Protein AF-A0A931JXS5-F1 (afdb_monomer_lite)

Structure (mmCIF, N/CA/C/O backbone):
data_AF-A0A931JXS5-F1
#
_entry.id   AF-A0A931JXS5-F1
#
loop_
_atom_site.group_PDB
_atom_site.id
_atom_site.type_symbol
_atom_site.label_atom_id
_atom_site.label_alt_id
_atom_site.label_comp_id
_atom_site.label_asym_id
_atom_site.label_entity_id
_atom_site.label_seq_id
_atom_site.pdbx_PDB_ins_code
_atom_site.Cartn_x
_atom_site.Cartn_y
_atom_site.Cartn_z
_atom_site.occupancy
_atom_site.B_iso_or_equiv
_atom_site.auth_seq_id
_atom_site.auth_comp_id
_atom_site.auth_asym_id
_atom_site.auth_atom_id
_atom_site.pdbx_PDB_model_num
ATOM 1 N N . MET A 1 1 ? -17.855 -4.249 19.424 1.00 69.75 1 MET A N 1
ATOM 2 C CA . MET A 1 1 ? -17.567 -4.936 20.706 1.00 69.75 1 MET A CA 1
ATOM 3 C C . MET A 1 1 ? -17.124 -6.374 20.426 1.00 69.75 1 MET A C 1
ATOM 5 O O . MET A 1 1 ? -17.873 -7.085 19.762 1.00 69.75 1 MET A O 1
ATOM 9 N N . PRO A 1 2 ? -15.922 -6.798 20.857 1.00 76.44 2 PRO A N 1
ATOM 10 C CA . PRO A 1 2 ? -15.420 -8.149 20.599 1.00 76.44 2 PRO A CA 1
ATOM 11 C C . PRO A 1 2 ? -16.338 -9.217 21.217 1.00 76.44 2 PRO A C 1
ATOM 13 O O . PRO A 1 2 ? -16.846 -8.995 22.320 1.00 76.44 2 PRO A O 1
ATOM 16 N N . PRO A 1 3 ? -16.513 -10.391 20.584 1.00 81.88 3 PRO A N 1
ATOM 17 C CA . PRO A 1 3 ? -17.368 -11.462 21.113 1.00 81.88 3 PRO A CA 1
ATOM 18 C C . PRO A 1 3 ? -16.945 -11.914 22.522 1.00 81.88 3 PRO A C 1
ATOM 20 O O . PRO A 1 3 ? -17.787 -12.267 23.344 1.00 81.88 3 PRO A O 1
ATOM 23 N N . ILE A 1 4 ? -15.651 -11.809 22.839 1.00 86.94 4 ILE A N 1
ATOM 24 C CA . ILE A 1 4 ? -15.093 -12.118 24.163 1.00 86.94 4 ILE A CA 1
ATOM 25 C C . ILE A 1 4 ? -15.662 -11.193 25.249 1.00 86.94 4 ILE A C 1
ATOM 27 O O . ILE A 1 4 ? -15.995 -11.660 26.334 1.00 86.94 4 ILE A O 1
ATOM 31 N N . PHE A 1 5 ? -15.829 -9.896 24.972 1.00 85.75 5 PHE A N 1
ATOM 32 C CA . PHE A 1 5 ? -16.398 -8.963 25.951 1.00 85.75 5 PHE A CA 1
ATOM 33 C C . PHE A 1 5 ? -17.853 -9.305 26.270 1.00 85.75 5 PHE A C 1
ATOM 35 O O . PHE A 1 5 ? -18.232 -9.329 27.438 1.00 85.75 5 PHE A O 1
ATOM 42 N N . LEU A 1 6 ? -18.653 -9.636 25.253 1.00 88.19 6 LEU A N 1
ATOM 43 C CA . LEU A 1 6 ? -20.034 -10.078 25.458 1.00 88.19 6 LEU A CA 1
ATOM 44 C C . LEU A 1 6 ? -20.095 -11.377 26.272 1.00 88.19 6 LEU A C 1
ATOM 46 O O . LEU A 1 6 ? -20.942 -11.497 27.155 1.00 88.19 6 LEU A O 1
ATOM 50 N N . ALA A 1 7 ? -19.164 -12.308 26.042 1.00 92.31 7 ALA A N 1
ATOM 51 C CA . ALA A 1 7 ? -19.058 -13.527 26.837 1.00 92.31 7 ALA A CA 1
ATOM 52 C C . ALA A 1 7 ? -18.715 -13.232 28.308 1.00 92.31 7 ALA A C 1
ATOM 54 O O . ALA A 1 7 ? -19.373 -13.764 29.198 1.00 92.31 7 ALA A O 1
ATOM 55 N N . ILE A 1 8 ? -17.753 -12.341 28.581 1.00 94.25 8 ILE A N 1
ATOM 56 C CA . ILE A 1 8 ? -17.391 -11.935 29.952 1.00 94.25 8 ILE A CA 1
ATOM 57 C C . ILE A 1 8 ? -18.585 -11.283 30.661 1.00 94.25 8 ILE A C 1
ATOM 59 O O . ILE A 1 8 ? -18.893 -11.642 31.797 1.00 94.25 8 ILE A O 1
ATOM 63 N N . LEU A 1 9 ? -19.292 -10.365 29.991 1.00 94.19 9 LEU A N 1
ATOM 64 C CA . LEU A 1 9 ? -20.486 -9.718 30.545 1.00 94.19 9 LEU A CA 1
ATOM 65 C C . LEU A 1 9 ? -21.608 -10.733 30.807 1.00 94.19 9 LEU A C 1
ATOM 67 O O . LEU A 1 9 ? -22.260 -10.668 31.848 1.00 94.19 9 LEU A O 1
ATOM 71 N N . GLY A 1 10 ? -21.799 -11.696 29.900 1.00 93.94 10 GLY A N 1
ATOM 72 C CA . GLY A 1 10 ? -22.762 -12.785 30.060 1.00 93.94 10 GLY A CA 1
ATOM 73 C C . GLY A 1 10 ? -22.431 -13.698 31.242 1.00 93.94 10 GLY A C 1
ATOM 74 O O . GLY A 1 10 ? -23.302 -13.981 32.062 1.00 93.94 10 GLY A O 1
ATOM 75 N N . VAL A 1 11 ? -21.166 -14.104 31.386 1.00 96.19 11 VAL A N 1
ATOM 76 C CA . VAL A 1 11 ? -20.695 -14.918 32.519 1.00 96.19 11 VAL A CA 1
ATOM 77 C C . VAL A 1 11 ? -20.839 -14.160 33.836 1.00 96.19 11 VAL A C 1
ATOM 79 O O . VAL A 1 11 ? -21.322 -14.737 34.809 1.00 96.19 11 VAL A O 1
ATOM 82 N N . ALA A 1 12 ? -20.483 -12.873 33.878 1.00 96.56 12 ALA A N 1
ATOM 83 C CA . ALA A 1 12 ? -20.670 -12.037 35.062 1.00 96.56 12 ALA A CA 1
ATOM 84 C C . ALA A 1 12 ? -22.154 -11.938 35.449 1.00 96.56 12 ALA A C 1
ATOM 86 O O . ALA A 1 12 ? -22.500 -12.148 36.611 1.00 96.56 12 ALA A O 1
ATOM 87 N N . LEU A 1 13 ? -23.045 -11.710 34.478 1.00 97.06 13 LEU A N 1
ATOM 88 C CA . LEU A 1 13 ? -24.486 -11.639 34.718 1.00 97.06 13 LEU A CA 1
ATOM 89 C C . LEU A 1 13 ? -25.033 -12.962 35.275 1.00 97.06 13 LEU A C 1
ATOM 91 O O . LEU A 1 13 ? -25.686 -12.969 36.319 1.00 97.06 13 LEU A O 1
ATOM 95 N N . VAL A 1 14 ? -24.735 -14.088 34.619 1.00 97.06 14 VAL A N 1
ATOM 96 C CA . VAL A 1 14 ? -25.194 -15.420 35.049 1.00 97.06 14 VAL A CA 1
ATOM 97 C C . VAL A 1 14 ? -24.605 -15.788 36.411 1.00 97.06 14 VAL A C 1
ATOM 99 O O . VAL A 1 14 ? -25.337 -16.225 37.298 1.00 97.06 14 VAL A O 1
ATOM 102 N N . GLY A 1 15 ? -23.307 -15.562 36.619 1.00 97.25 15 GLY A N 1
ATOM 103 C CA . GLY A 1 15 ? -22.639 -15.788 37.899 1.00 97.25 15 GLY A CA 1
ATOM 104 C C . GLY A 1 15 ? -23.239 -14.945 39.025 1.00 97.25 15 GLY A C 1
ATOM 105 O O . GLY A 1 15 ? -23.502 -15.463 40.111 1.00 97.25 15 GLY A O 1
ATOM 106 N N . GLY A 1 16 ? -23.541 -13.673 38.756 1.00 97.44 16 GLY A N 1
ATOM 107 C CA . GLY A 1 16 ? -24.222 -12.783 39.694 1.00 97.44 16 GLY A CA 1
ATOM 108 C C . GLY A 1 16 ? -25.606 -13.304 40.083 1.00 97.44 16 GLY A C 1
ATOM 109 O O . GLY A 1 16 ? -25.916 -13.415 41.271 1.00 97.44 16 GLY A O 1
ATOM 110 N N . LEU A 1 17 ? -26.409 -13.727 39.103 1.00 97.56 17 LEU A N 1
ATOM 111 C CA . LEU A 1 17 ? -27.729 -14.324 39.337 1.00 97.56 17 LEU A CA 1
ATOM 112 C C . LEU A 1 17 ? -27.648 -15.632 40.143 1.00 97.56 17 LEU A C 1
ATOM 114 O O . LEU A 1 17 ? -28.443 -15.836 41.065 1.00 97.56 17 LEU A O 1
ATOM 118 N N . LEU A 1 18 ? -26.664 -16.490 39.857 1.00 97.62 18 LEU A N 1
ATOM 119 C CA . LEU A 1 18 ? -26.418 -17.721 40.613 1.00 97.62 18 LEU A CA 1
ATOM 120 C C . LEU A 1 18 ? -26.007 -17.431 42.063 1.00 97.62 18 LEU A C 1
ATOM 122 O O . LEU A 1 18 ? -26.499 -18.100 42.973 1.00 97.62 18 LEU A O 1
ATOM 126 N N . LEU A 1 19 ? -25.172 -16.415 42.308 1.00 97.38 19 LEU A N 1
ATOM 127 C CA . LEU A 1 19 ? -24.793 -15.982 43.659 1.00 97.38 19 LEU A CA 1
ATOM 128 C C . LEU A 1 19 ? -25.983 -15.417 44.442 1.00 97.38 19 LEU A C 1
ATOM 130 O O . LEU A 1 19 ? -26.154 -15.756 45.615 1.00 97.38 19 LEU A O 1
ATOM 134 N N . ILE A 1 20 ? -26.843 -14.618 43.800 1.00 97.69 20 ILE A N 1
ATOM 135 C CA . ILE A 1 20 ? -28.094 -14.134 44.406 1.00 97.69 20 ILE A CA 1
ATOM 136 C C . ILE A 1 20 ? -28.978 -15.323 44.789 1.00 97.69 20 ILE A C 1
ATOM 138 O O . ILE A 1 20 ? -29.478 -15.392 45.915 1.00 97.69 20 ILE A O 1
ATOM 142 N N . TRP A 1 21 ? -29.157 -16.277 43.873 1.00 97.38 21 TRP A N 1
ATOM 143 C CA . TRP A 1 21 ? -29.975 -17.463 44.103 1.00 97.38 21 TRP A CA 1
ATOM 144 C C . TRP A 1 21 ? -29.418 -18.336 45.236 1.00 97.38 21 TRP A C 1
ATOM 146 O O . TRP A 1 21 ? -30.151 -18.671 46.171 1.00 97.38 21 TRP A O 1
ATOM 156 N N . ALA A 1 22 ? -28.118 -18.639 45.217 1.00 96.19 22 ALA A N 1
ATOM 157 C CA . ALA A 1 22 ? -27.443 -19.431 46.243 1.00 96.19 22 ALA A CA 1
ATOM 158 C C . ALA A 1 22 ? -27.454 -18.728 47.612 1.00 96.19 22 ALA A C 1
ATOM 160 O O . ALA A 1 22 ? -27.813 -19.337 48.623 1.00 96.19 22 ALA A O 1
ATOM 161 N N . GLY A 1 23 ? -27.155 -17.426 47.648 1.00 96.50 23 GLY A N 1
ATOM 162 C CA . GLY A 1 23 ? -27.167 -16.614 48.865 1.00 96.50 23 GLY A CA 1
ATOM 163 C C . GLY A 1 23 ? -28.555 -16.518 49.506 1.00 96.50 23 GLY A C 1
ATOM 164 O O . GLY A 1 23 ? -28.677 -16.615 50.733 1.00 96.50 23 GLY A O 1
ATOM 165 N N . ARG A 1 24 ? -29.616 -16.413 48.687 1.00 96.62 24 ARG A N 1
ATOM 166 C CA . ARG A 1 24 ? -31.018 -16.454 49.147 1.00 96.62 24 ARG A CA 1
ATOM 167 C C . ARG A 1 24 ? -31.441 -17.844 49.616 1.00 96.62 24 ARG A C 1
ATOM 169 O O . ARG A 1 24 ? -32.174 -17.940 50.603 1.00 96.62 24 ARG A O 1
ATOM 176 N N . ARG A 1 25 ? -30.993 -18.906 48.934 1.00 95.44 25 ARG A N 1
ATOM 177 C CA . ARG A 1 25 ? -31.265 -20.306 49.308 1.00 95.44 25 ARG A CA 1
ATOM 178 C C . ARG A 1 25 ? -30.608 -20.672 50.644 1.00 95.44 25 ARG A C 1
ATOM 180 O O . ARG A 1 25 ? -31.191 -21.465 51.393 1.00 95.44 25 ARG A O 1
ATOM 187 N N . GLY A 1 26 ? -29.457 -20.063 50.943 1.00 93.31 26 GLY A N 1
ATOM 188 C CA . GLY A 1 26 ? -28.677 -20.262 52.165 1.00 93.31 26 GLY A CA 1
ATOM 189 C C . GLY A 1 26 ? -28.044 -21.654 52.257 1.00 93.31 26 GLY A C 1
ATOM 190 O O . GLY A 1 26 ? -28.401 -22.567 51.509 1.00 93.31 26 GLY A O 1
ATOM 191 N N . ARG A 1 27 ? -27.121 -21.835 53.208 1.00 93.81 27 ARG A N 1
ATOM 192 C CA . ARG A 1 27 ? -26.557 -23.154 53.556 1.00 93.81 27 ARG A CA 1
ATOM 193 C C . ARG A 1 27 ? -27.325 -23.719 54.748 1.00 93.81 27 ARG A C 1
ATOM 195 O O . ARG A 1 27 ? -27.698 -22.968 55.653 1.00 93.81 27 ARG A O 1
ATOM 202 N N . ARG A 1 28 ? -27.575 -25.030 54.740 1.00 93.25 28 ARG A N 1
ATOM 203 C CA . ARG A 1 28 ? -28.027 -25.751 55.937 1.00 93.25 28 ARG A CA 1
ATOM 204 C C . ARG A 1 28 ? -26.862 -25.792 56.924 1.00 93.25 28 ARG A C 1
ATOM 206 O O . ARG A 1 28 ? -25.774 -26.207 56.537 1.00 93.25 28 ARG A O 1
ATOM 213 N N . LEU A 1 29 ? -27.072 -25.278 58.132 1.00 93.06 29 LEU A N 1
ATOM 214 C CA . LEU A 1 29 ? -26.059 -25.324 59.190 1.00 93.06 29 LEU A CA 1
ATOM 215 C C . LEU A 1 29 ? -26.106 -26.654 59.939 1.00 93.06 29 LEU A C 1
ATOM 217 O O . LEU A 1 29 ? -25.055 -27.222 60.196 1.00 93.06 29 LEU A O 1
ATOM 221 N N . ASN A 1 30 ? -27.315 -27.148 60.210 1.00 91.75 30 ASN A N 1
ATOM 222 C CA . ASN A 1 30 ? -27.577 -28.354 60.991 1.00 91.75 30 ASN A CA 1
ATOM 223 C C . ASN A 1 30 ? -28.686 -29.175 60.315 1.00 91.75 30 ASN A C 1
ATOM 225 O O . ASN A 1 30 ? -29.441 -28.614 59.514 1.00 91.75 30 ASN A O 1
ATOM 229 N N . ASP A 1 31 ? -28.821 -30.450 60.689 1.00 94.69 31 ASP A N 1
ATOM 230 C CA . ASP A 1 31 ? -29.844 -31.377 60.176 1.00 94.69 31 ASP A CA 1
ATOM 231 C C . ASP A 1 31 ? -30.843 -31.848 61.254 1.00 94.69 31 ASP A C 1
ATOM 233 O O . ASP A 1 31 ? -31.633 -32.759 61.012 1.00 94.69 31 ASP A O 1
ATOM 237 N N . HIS A 1 32 ? -30.877 -31.196 62.421 1.00 94.75 32 HIS A N 1
ATOM 238 C CA . HIS A 1 32 ? -31.877 -31.492 63.448 1.00 94.75 32 HIS A CA 1
ATOM 239 C C . HIS A 1 32 ? -33.299 -31.059 63.042 1.00 94.75 32 HIS A C 1
ATOM 241 O O . HIS A 1 32 ? -33.480 -30.082 62.292 1.00 94.75 32 HIS A O 1
ATOM 247 N N . PRO A 1 33 ? -34.331 -31.786 63.510 1.00 96.44 33 PRO A N 1
ATOM 248 C CA . PRO A 1 33 ? -35.721 -31.411 63.303 1.00 96.44 33 PRO A CA 1
ATOM 249 C C . PRO A 1 33 ? -36.060 -30.179 64.146 1.00 96.44 33 PRO A C 1
ATOM 251 O O . PRO A 1 33 ? -35.990 -30.223 65.362 1.00 96.44 33 PRO A O 1
ATOM 254 N N . VAL A 1 34 ? -36.490 -29.085 63.519 1.00 96.69 34 VAL A N 1
ATOM 255 C CA . VAL A 1 34 ? -36.991 -27.893 64.225 1.00 96.69 34 VAL A CA 1
ATOM 256 C C . VAL A 1 34 ? -38.483 -27.704 63.978 1.00 96.69 34 VAL A C 1
ATOM 258 O O . VAL A 1 34 ? -38.983 -27.929 62.868 1.00 96.69 34 VAL A O 1
ATOM 261 N N . CYS A 1 35 ? -39.214 -27.255 65.000 1.00 96.06 35 CYS A N 1
ATOM 262 C CA . CYS A 1 35 ? -40.620 -26.888 64.865 1.00 96.06 35 CYS A CA 1
ATOM 263 C C . CYS A 1 35 ? -40.759 -25.763 63.830 1.00 96.06 35 CYS A C 1
ATOM 265 O O . CYS A 1 35 ? -40.129 -24.714 63.950 1.00 96.06 35 CYS A O 1
ATOM 267 N N . ARG A 1 36 ? -41.600 -25.939 62.804 1.00 96.19 36 ARG A N 1
ATOM 268 C CA . ARG A 1 36 ? -41.744 -24.936 61.735 1.00 96.19 36 ARG A CA 1
ATOM 269 C C . ARG A 1 36 ? -42.356 -23.619 62.216 1.00 96.19 36 ARG A C 1
ATOM 271 O O . ARG A 1 36 ? -42.123 -22.599 61.567 1.00 96.19 36 ARG A O 1
ATOM 278 N N . GLN A 1 37 ? -43.147 -23.655 63.290 1.00 96.06 37 GLN A N 1
ATOM 279 C CA . GLN A 1 37 ? -43.881 -22.497 63.793 1.00 96.06 37 GLN A CA 1
ATOM 280 C C . GLN A 1 37 ? -43.011 -21.593 64.673 1.00 96.06 37 GLN A C 1
ATOM 282 O O . GLN A 1 37 ? -42.892 -20.414 64.356 1.00 96.06 37 GLN A O 1
ATOM 287 N N . CYS A 1 38 ? -42.376 -22.129 65.722 1.00 95.19 38 CYS A N 1
ATOM 288 C CA . CYS A 1 38 ? -41.538 -21.333 66.632 1.00 95.19 38 CYS A CA 1
ATOM 289 C C . CYS A 1 38 ? -40.023 -21.515 66.446 1.00 95.19 38 CYS A C 1
ATOM 291 O O . CYS A 1 38 ? -39.252 -20.696 66.930 1.00 95.19 38 CYS A O 1
ATOM 293 N N . GLY A 1 39 ? -39.569 -22.545 65.722 1.00 94.12 39 GLY A N 1
ATOM 294 C CA . GLY A 1 39 ? -38.142 -22.814 65.508 1.00 94.12 39 GLY A CA 1
ATOM 295 C C . GLY A 1 39 ? -37.448 -23.605 66.620 1.00 94.12 39 GLY A C 1
ATOM 296 O O . GLY A 1 39 ? -36.237 -23.774 66.537 1.00 94.12 39 GLY A O 1
ATOM 297 N N . PHE A 1 40 ? -38.184 -24.097 67.625 1.00 95.38 40 PHE A N 1
ATOM 298 C CA . PHE A 1 40 ? -37.637 -24.925 68.707 1.00 95.38 40 PHE A CA 1
ATOM 299 C C . PHE A 1 40 ? -37.003 -26.219 68.174 1.00 95.38 40 PHE A C 1
ATOM 301 O O . PHE A 1 40 ? -37.586 -26.864 67.297 1.00 95.38 40 PHE A O 1
ATOM 308 N N . ASP A 1 41 ? -35.836 -26.588 68.704 1.00 96.19 41 ASP A N 1
ATOM 309 C CA . ASP A 1 41 ? -35.115 -27.815 68.351 1.00 96.19 41 ASP A CA 1
ATOM 310 C C . ASP A 1 41 ? -35.805 -29.040 68.964 1.00 96.19 41 ASP A C 1
ATOM 312 O O . ASP A 1 41 ? -36.022 -29.111 70.169 1.00 96.19 41 ASP A O 1
ATOM 316 N N . LEU A 1 42 ? -36.219 -29.980 68.118 1.00 96.31 42 LEU A N 1
ATOM 317 C CA . LEU A 1 42 ? -36.952 -31.184 68.504 1.00 96.31 42 LEU A CA 1
ATOM 318 C C . LEU A 1 42 ? -36.029 -32.398 68.644 1.00 96.31 42 LEU A C 1
ATOM 320 O O . LEU A 1 42 ? -36.523 -33.522 68.779 1.00 96.31 42 LEU A O 1
ATOM 324 N N . GLU A 1 43 ? -34.712 -32.204 68.583 1.00 95.56 43 GLU A N 1
ATOM 325 C CA . GLU A 1 43 ? -33.740 -33.246 68.887 1.00 95.56 43 GLU A CA 1
ATOM 326 C C . GLU A 1 43 ? -33.986 -33.802 70.305 1.00 95.56 43 GLU A C 1
ATOM 328 O O . GLU A 1 43 ? -34.096 -33.065 71.282 1.00 95.56 43 GLU A O 1
ATOM 333 N N . GLY A 1 44 ? -34.192 -35.120 70.401 1.00 94.44 44 GLY A N 1
ATOM 334 C CA . GLY A 1 44 ? -34.582 -35.806 71.642 1.00 94.44 44 GLY A CA 1
ATOM 335 C C . GLY A 1 44 ? -36.083 -35.795 71.980 1.00 94.44 44 GLY A C 1
ATOM 336 O O . GLY A 1 44 ? -36.486 -36.484 72.911 1.00 94.44 44 GLY A O 1
ATOM 337 N N . VAL A 1 45 ? -36.925 -35.069 71.232 1.00 93.62 45 VAL A N 1
ATOM 338 C CA . VAL A 1 45 ? -38.389 -34.987 71.453 1.00 93.62 45 VAL A CA 1
ATOM 339 C C . VAL A 1 45 ? -39.185 -35.610 70.297 1.00 93.62 45 VAL A C 1
ATOM 341 O O . VAL A 1 45 ? -40.248 -36.201 70.498 1.00 93.62 45 VAL A O 1
ATOM 344 N N . TYR A 1 46 ? -38.686 -35.478 69.068 1.00 92.88 46 TYR A N 1
ATOM 345 C CA . TYR A 1 46 ? -39.248 -36.101 67.870 1.00 92.88 46 TYR A CA 1
ATOM 346 C C . TYR A 1 46 ? -38.572 -37.463 67.620 1.00 92.88 46 TYR A C 1
ATOM 348 O O . TYR A 1 46 ? -37.347 -37.532 67.720 1.00 92.88 46 TYR A O 1
ATOM 356 N N . PRO A 1 47 ? -39.305 -38.541 67.267 1.00 93.38 47 PRO A N 1
ATOM 357 C CA . PRO A 1 47 ? -40.688 -38.580 66.771 1.00 93.38 47 PRO A CA 1
ATOM 358 C C . PRO A 1 47 ? -41.805 -38.766 67.811 1.00 93.38 47 PRO A C 1
ATOM 360 O O . PRO A 1 47 ? -42.972 -38.823 67.424 1.00 93.38 47 PRO A O 1
ATOM 363 N N . GLU A 1 48 ? -41.493 -38.867 69.103 1.00 95.50 48 GLU A N 1
ATOM 364 C CA . GLU A 1 48 ? -42.473 -39.339 70.095 1.00 95.50 48 GLU A CA 1
ATOM 365 C C . GLU A 1 48 ? -43.514 -38.288 70.519 1.00 95.50 48 GLU A C 1
ATOM 367 O O . GLU A 1 48 ? -44.662 -38.637 70.807 1.00 95.50 48 GLU A O 1
ATOM 372 N N . SER A 1 49 ? -43.177 -36.993 70.503 1.00 93.75 49 SER A N 1
ATOM 373 C CA . SER A 1 49 ? -44.126 -35.941 70.894 1.00 93.75 49 SER A CA 1
ATOM 374 C C . SER A 1 49 ? -45.153 -35.592 69.806 1.00 93.75 49 SER A C 1
ATOM 376 O O . SER A 1 49 ? -44.829 -35.399 68.633 1.00 93.75 49 SER A O 1
ATOM 378 N N . VAL A 1 50 ? -46.416 -35.412 70.214 1.00 95.69 50 VAL A N 1
ATOM 379 C CA . VAL A 1 50 ? -47.522 -34.983 69.335 1.00 95.69 50 VAL A CA 1
ATOM 380 C C . VAL A 1 50 ? -47.585 -33.456 69.188 1.00 95.69 50 VAL A C 1
ATOM 382 O O . VAL A 1 50 ? -48.089 -32.959 68.178 1.00 95.69 50 VAL A O 1
ATOM 385 N N . THR A 1 51 ? -47.050 -32.701 70.150 1.00 97.06 51 THR A N 1
ATOM 386 C CA . THR A 1 51 ? -47.099 -31.229 70.205 1.00 97.06 51 THR A CA 1
ATOM 387 C C . THR A 1 51 ? -45.726 -30.635 70.510 1.00 97.06 51 THR A C 1
ATOM 389 O O . THR A 1 51 ? -44.956 -31.185 71.294 1.00 97.06 51 THR A O 1
ATOM 392 N N . CYS A 1 52 ? -45.402 -29.492 69.904 1.00 96.88 52 CYS A N 1
ATOM 393 C CA . CYS A 1 52 ? -44.176 -28.764 70.217 1.00 96.88 52 CYS A CA 1
ATOM 394 C C . CYS A 1 52 ? -44.203 -28.310 71.689 1.00 96.88 52 CYS A C 1
ATOM 396 O O . CYS A 1 52 ? -45.188 -27.685 72.084 1.00 96.88 52 CYS A O 1
ATOM 398 N N . PRO A 1 53 ? -43.151 -28.574 72.484 1.00 96.56 53 PRO A N 1
ATOM 399 C CA . PRO A 1 53 ? -43.125 -28.201 73.900 1.00 96.56 53 PRO A CA 1
ATOM 400 C C . PRO A 1 53 ? -43.074 -26.684 74.131 1.00 96.56 53 PRO A C 1
ATOM 402 O O . PRO A 1 53 ? -43.378 -26.234 75.228 1.00 96.56 53 PRO A O 1
ATOM 405 N N . GLU A 1 54 ? -42.710 -25.899 73.114 1.00 97.12 54 GLU A N 1
ATOM 406 C CA . GLU A 1 54 ? -42.583 -24.443 73.229 1.00 97.12 54 GLU A CA 1
ATOM 407 C C . GLU A 1 54 ? -43.878 -23.726 72.804 1.00 97.12 54 GLU A C 1
ATOM 409 O O . GLU A 1 54 ? -44.487 -23.028 73.608 1.00 97.12 54 GLU A O 1
ATOM 414 N N . CYS A 1 55 ? -44.379 -23.975 71.588 1.00 96.50 55 CYS A N 1
ATOM 415 C CA . CYS A 1 55 ? -45.549 -23.258 71.057 1.00 96.50 55 CYS A CA 1
ATOM 416 C C . CYS A 1 55 ? -46.855 -24.068 71.021 1.00 96.50 55 CYS A C 1
ATOM 418 O O . CYS A 1 55 ? -47.878 -23.567 70.553 1.00 96.50 55 CYS A O 1
ATOM 420 N N . GLY A 1 56 ? -46.827 -25.344 71.416 1.00 97.00 56 GLY A N 1
ATOM 421 C CA . GLY A 1 56 ? -47.991 -26.237 71.377 1.00 97.00 56 GLY A CA 1
ATOM 422 C C . GLY A 1 56 ? -48.438 -26.683 69.976 1.00 97.00 56 GLY A C 1
ATOM 423 O O . GLY A 1 56 ? -49.410 -27.428 69.854 1.00 97.00 56 GLY A O 1
ATOM 424 N N . ALA A 1 57 ? -47.757 -26.276 68.898 1.00 96.69 57 ALA A N 1
ATOM 425 C CA . ALA A 1 57 ? -48.132 -26.661 67.536 1.00 96.69 57 ALA A CA 1
ATOM 426 C C . ALA A 1 57 ? -48.062 -28.187 67.324 1.00 96.69 57 ALA A C 1
ATOM 428 O O . ALA A 1 57 ? -47.100 -28.838 67.732 1.00 96.69 57 ALA A O 1
ATOM 429 N N . GLY A 1 58 ? -49.064 -28.763 66.652 1.00 96.62 58 GLY A N 1
ATOM 430 C CA . GLY A 1 58 ? -49.129 -30.204 66.385 1.00 96.62 58 GLY A CA 1
ATOM 431 C C . GLY A 1 58 ? -48.029 -30.683 65.429 1.00 96.62 58 GLY A C 1
ATOM 432 O O . GLY A 1 58 ? -47.989 -30.267 64.270 1.00 96.62 58 GLY A O 1
ATOM 433 N N . LEU A 1 59 ? -47.177 -31.599 65.897 1.00 96.88 59 LEU A N 1
ATOM 434 C CA . LEU A 1 59 ? -46.025 -32.136 65.163 1.00 96.88 59 LEU A CA 1
ATOM 435 C C . LEU A 1 59 ? -46.396 -33.239 64.158 1.00 96.88 59 LEU A C 1
ATOM 437 O O . LEU A 1 59 ? -45.621 -33.507 63.251 1.00 96.88 59 LEU A O 1
ATOM 441 N N . LYS A 1 60 ? -47.598 -33.824 64.230 1.00 94.75 60 LYS A N 1
ATOM 442 C CA . LYS A 1 60 ? -48.052 -34.860 63.275 1.00 94.75 60 LYS A CA 1
ATOM 443 C C . LYS A 1 60 ? -48.587 -34.334 61.934 1.00 94.75 60 LYS A C 1
ATOM 445 O O . LYS A 1 60 ? -48.915 -35.135 61.067 1.00 94.75 60 LYS A O 1
ATOM 450 N N . ARG A 1 61 ? -48.730 -33.015 61.754 1.00 94.62 61 ARG A N 1
ATOM 451 C CA . ARG A 1 61 ? -49.210 -32.437 60.483 1.00 94.62 61 ARG A CA 1
ATOM 452 C C . ARG A 1 61 ? -48.101 -32.447 59.431 1.00 94.62 61 ARG A C 1
ATOM 454 O O . ARG A 1 61 ? -46.952 -32.170 59.760 1.00 94.62 61 ARG A O 1
ATOM 461 N N . ASP A 1 62 ? -48.443 -32.661 58.165 1.00 92.81 62 ASP A N 1
ATOM 462 C CA . ASP A 1 62 ? -47.472 -32.541 57.075 1.00 92.81 62 ASP A CA 1
ATOM 463 C C . ASP A 1 62 ? -46.808 -31.160 57.088 1.00 92.81 62 ASP A C 1
ATOM 465 O O . ASP A 1 62 ? -47.467 -30.129 57.239 1.00 92.81 62 ASP A O 1
ATOM 469 N N . ASN A 1 63 ? -45.483 -31.136 56.931 1.00 93.62 63 ASN A N 1
ATOM 470 C CA . ASN A 1 63 ? -44.652 -29.933 57.021 1.00 93.62 63 ASN A CA 1
ATOM 471 C C . ASN A 1 63 ? -44.630 -29.226 58.394 1.00 93.62 63 ASN A C 1
ATOM 473 O O . ASN A 1 63 ? -44.106 -28.114 58.458 1.00 93.62 63 ASN A O 1
ATOM 477 N N . SER A 1 64 ? -45.134 -29.817 59.483 1.00 94.94 64 SER A N 1
ATOM 478 C CA . SER A 1 64 ? -45.018 -29.267 60.854 1.00 94.94 64 SER A CA 1
ATOM 479 C C . SER A 1 64 ? -43.561 -29.131 61.326 1.00 94.94 64 SER A C 1
ATOM 481 O O . SER A 1 64 ? -43.236 -28.263 62.141 1.00 94.94 64 SER A O 1
ATOM 483 N N . ILE A 1 65 ? -42.680 -29.969 60.778 1.00 95.25 65 ILE A N 1
ATOM 484 C CA . ILE A 1 65 ? -41.262 -30.069 61.111 1.00 95.25 65 ILE A CA 1
ATOM 485 C C . ILE A 1 65 ? -40.444 -29.642 59.901 1.00 95.25 65 ILE A C 1
ATOM 487 O O . ILE A 1 65 ? -40.693 -30.049 58.764 1.00 95.25 65 ILE A O 1
ATOM 491 N N . ARG A 1 66 ? -39.447 -28.796 60.144 1.00 94.94 66 ARG A N 1
ATOM 492 C CA . ARG A 1 66 ? -38.453 -28.407 59.149 1.00 94.94 66 ARG A CA 1
ATOM 493 C C . ARG A 1 66 ? -37.134 -29.071 59.526 1.00 94.94 66 ARG A C 1
ATOM 495 O O . ARG A 1 66 ? -36.638 -28.860 60.622 1.00 94.94 66 ARG A O 1
ATOM 502 N N . ILE A 1 67 ? -36.556 -29.842 58.609 1.00 94.44 67 ILE A N 1
ATOM 503 C CA . ILE A 1 67 ? -35.221 -30.415 58.811 1.00 94.44 67 ILE A CA 1
ATOM 504 C C . ILE A 1 67 ? -34.173 -29.345 58.495 1.00 94.44 67 ILE A C 1
ATOM 506 O O . ILE A 1 67 ? -34.059 -28.888 57.344 1.00 94.44 67 ILE A O 1
ATOM 510 N N . GLY A 1 68 ? -33.442 -28.956 59.537 1.00 91.50 68 GLY A N 1
ATOM 511 C CA . GLY A 1 68 ? -32.314 -28.042 59.488 1.00 91.50 68 GLY A CA 1
ATOM 512 C C . GLY A 1 68 ? -32.654 -26.552 59.429 1.00 91.50 68 GLY A C 1
ATOM 513 O O . GLY A 1 68 ? -33.626 -26.106 58.805 1.00 91.50 68 GLY A O 1
ATOM 514 N N . VAL A 1 69 ? -31.775 -25.745 60.029 1.00 90.81 69 VAL A N 1
ATOM 515 C CA . VAL A 1 69 ? -31.817 -24.278 59.956 1.00 90.81 69 VAL A CA 1
ATOM 516 C C . VAL A 1 69 ? -30.983 -23.797 58.767 1.00 90.81 69 VAL A C 1
ATOM 518 O O . VAL A 1 69 ? -29.826 -24.186 58.583 1.00 90.81 69 VAL A O 1
ATOM 521 N N . ARG A 1 70 ? -31.569 -22.930 57.933 1.00 92.88 70 ARG A N 1
ATOM 522 C CA . ARG A 1 70 ? -30.872 -22.281 56.812 1.00 92.88 70 ARG A CA 1
ATOM 523 C C . ARG A 1 70 ? -30.416 -20.891 57.226 1.00 92.88 70 ARG A C 1
ATOM 525 O O . ARG A 1 70 ? -31.255 -20.033 57.493 1.00 92.88 70 ARG A O 1
ATOM 532 N N . ARG A 1 71 ? -29.108 -20.635 57.187 1.00 94.19 71 ARG A N 1
ATOM 533 C CA . ARG A 1 71 ? -28.569 -19.276 57.314 1.00 94.19 71 ARG A CA 1
ATOM 534 C C . ARG A 1 71 ? -28.372 -18.696 55.922 1.00 94.19 71 ARG A C 1
ATOM 536 O O . ARG A 1 71 ? -27.674 -19.269 55.083 1.00 94.19 71 ARG A O 1
ATOM 543 N N . ARG A 1 72 ? -29.041 -17.573 55.658 1.00 95.06 72 ARG A N 1
ATOM 544 C CA . ARG A 1 72 ? -28.803 -16.784 54.446 1.00 95.06 72 ARG A CA 1
ATOM 545 C C . ARG A 1 72 ? -27.413 -16.163 54.540 1.00 95.06 72 ARG A C 1
ATOM 547 O O . ARG A 1 72 ? -27.003 -15.748 55.622 1.00 95.06 72 ARG A O 1
ATOM 554 N N . TYR A 1 73 ? -26.721 -16.080 53.410 1.00 96.62 73 TYR A N 1
ATOM 555 C CA . TYR A 1 73 ? -25.433 -15.394 53.310 1.00 96.62 73 TYR A CA 1
ATOM 556 C C . TYR A 1 73 ? -25.668 -14.046 52.630 1.00 96.62 73 TYR A C 1
ATOM 558 O O . TYR A 1 73 ? -25.590 -13.975 51.403 1.00 96.62 73 TYR A O 1
ATOM 566 N N . PRO A 1 74 ? -25.995 -12.977 53.386 1.00 95.06 74 PRO A N 1
ATOM 567 C CA . PRO A 1 74 ? -26.287 -11.672 52.796 1.00 95.06 74 PRO A CA 1
ATOM 568 C C . PRO A 1 74 ? -25.109 -11.155 51.964 1.00 95.06 74 PRO A C 1
ATOM 570 O O . PRO A 1 74 ? -25.334 -10.572 50.912 1.00 95.06 74 PRO A O 1
ATOM 573 N N . ALA A 1 75 ? -23.871 -11.472 52.361 1.00 96.56 75 ALA A N 1
ATOM 574 C CA . ALA A 1 75 ? -22.675 -11.160 51.584 1.00 96.56 75 ALA A CA 1
ATOM 575 C C . ALA A 1 75 ? -22.729 -11.736 50.156 1.00 96.56 75 ALA A C 1
ATOM 577 O O . ALA A 1 75 ? -22.520 -10.993 49.206 1.00 96.56 75 ALA A O 1
ATOM 578 N N . MET A 1 76 ? -23.103 -13.012 49.977 1.00 96.69 76 MET A N 1
ATOM 579 C CA . MET A 1 76 ? -23.227 -13.613 48.636 1.00 96.69 76 MET A CA 1
ATOM 580 C C . MET A 1 76 ? -24.319 -12.942 47.801 1.00 96.69 76 MET A C 1
ATOM 582 O O . MET A 1 76 ? -24.152 -12.778 46.596 1.00 96.69 76 MET A O 1
ATOM 586 N N . VAL A 1 77 ? -25.425 -12.534 48.433 1.00 96.81 77 VAL A N 1
ATOM 587 C CA . VAL A 1 77 ? -26.494 -11.803 47.740 1.00 96.81 77 VAL A CA 1
ATOM 588 C C . VAL A 1 77 ? -25.991 -10.438 47.280 1.00 96.81 77 VAL A C 1
ATOM 590 O O . VAL A 1 77 ? -26.192 -10.095 46.122 1.00 96.81 77 VAL A O 1
ATOM 593 N N . VAL A 1 78 ? -25.304 -9.685 48.144 1.00 97.56 78 VAL A N 1
ATOM 594 C CA . VAL A 1 78 ? -24.747 -8.367 47.800 1.00 97.56 78 VAL A CA 1
ATOM 595 C C . VAL A 1 78 ? -23.712 -8.487 46.682 1.00 97.56 78 VAL A C 1
ATOM 597 O O . VAL A 1 78 ? -23.827 -7.784 45.681 1.00 97.56 78 VAL A O 1
ATOM 600 N N . THR A 1 79 ? -22.758 -9.418 46.789 1.00 97.56 79 THR A N 1
ATOM 601 C CA . THR A 1 79 ? -21.772 -9.675 45.727 1.00 97.56 79 THR A CA 1
ATOM 602 C C . THR A 1 79 ? -22.455 -10.063 44.419 1.00 97.56 79 THR A C 1
ATOM 604 O O . THR A 1 79 ? -22.098 -9.541 43.367 1.00 97.56 79 THR A O 1
ATOM 607 N N . GLY A 1 80 ? -23.472 -10.927 44.476 1.00 97.56 80 GLY A N 1
ATOM 608 C CA . GLY A 1 80 ? -24.237 -11.326 43.301 1.00 97.56 80 GLY A CA 1
ATOM 609 C C . GLY A 1 80 ? -25.000 -10.167 42.652 1.00 97.56 80 GLY A C 1
ATOM 610 O O . GLY A 1 80 ? -24.997 -10.061 41.430 1.00 97.56 80 GLY A O 1
ATOM 611 N N . VAL A 1 81 ? -25.593 -9.262 43.442 1.00 97.56 81 VAL A N 1
ATOM 612 C CA . VAL A 1 81 ? -26.265 -8.049 42.934 1.00 97.56 81 VAL A CA 1
ATOM 613 C C . VAL A 1 81 ? -25.270 -7.117 42.253 1.00 97.56 81 VAL A C 1
ATOM 615 O O . VAL A 1 81 ? -25.531 -6.684 41.136 1.00 97.56 81 VAL A O 1
ATOM 618 N N . VAL A 1 82 ? -24.125 -6.836 42.878 1.00 97.38 82 VAL A N 1
ATOM 619 C CA . VAL A 1 82 ? -23.089 -5.977 42.279 1.00 97.38 82 VAL A CA 1
ATOM 620 C C . VAL A 1 82 ? -22.585 -6.578 40.965 1.00 97.38 82 VAL A C 1
ATOM 622 O O . VAL A 1 82 ? -22.534 -5.885 39.949 1.00 97.38 82 VAL A O 1
ATOM 625 N N . LEU A 1 83 ? -22.288 -7.881 40.963 1.00 97.31 83 LEU A N 1
ATOM 626 C CA . LEU A 1 83 ? -21.803 -8.595 39.784 1.00 97.31 83 LEU A CA 1
ATOM 627 C C . LEU A 1 83 ? -22.852 -8.661 38.661 1.00 97.31 83 LEU A C 1
ATOM 629 O O . LEU A 1 83 ? -22.491 -8.542 37.495 1.00 97.31 83 LEU A O 1
ATOM 633 N N . ALA A 1 84 ? -24.141 -8.795 38.996 1.00 96.75 84 ALA A N 1
ATOM 634 C CA . ALA A 1 84 ? -25.236 -8.794 38.025 1.00 96.75 84 ALA A CA 1
ATOM 635 C C . ALA A 1 84 ? -25.555 -7.392 37.479 1.00 96.75 84 ALA A C 1
ATOM 637 O O . ALA A 1 84 ? -25.927 -7.264 36.317 1.00 96.75 84 ALA A O 1
ATOM 638 N N . MET A 1 85 ? -25.399 -6.339 38.287 1.00 96.81 85 MET A N 1
ATOM 639 C CA . MET A 1 85 ? -25.682 -4.957 37.879 1.00 96.81 85 MET A CA 1
ATOM 640 C C . MET A 1 85 ? -24.600 -4.374 36.967 1.00 96.81 85 MET A C 1
ATOM 642 O O . MET A 1 85 ? -24.915 -3.616 36.052 1.00 96.81 85 MET A O 1
ATOM 646 N N . MET A 1 86 ? -23.334 -4.741 37.178 1.00 95.75 86 MET A N 1
ATOM 647 C CA . MET A 1 86 ? -22.204 -4.235 36.394 1.00 95.75 86 MET A CA 1
ATOM 648 C C . MET A 1 86 ? -22.359 -4.414 34.865 1.00 95.75 86 MET A C 1
ATOM 650 O O . MET A 1 86 ? -22.134 -3.439 34.146 1.00 95.75 86 MET A O 1
ATOM 654 N N . PRO A 1 87 ? -22.777 -5.581 34.326 1.00 95.62 87 PRO A N 1
ATOM 655 C CA . PRO A 1 87 ? -22.981 -5.746 32.887 1.00 95.62 87 PRO A CA 1
ATOM 656 C C . PRO A 1 87 ? -24.267 -5.101 32.354 1.00 95.62 87 PRO A C 1
ATOM 658 O O . PRO A 1 87 ? -24.352 -4.862 31.151 1.00 95.62 87 PRO A O 1
ATOM 661 N N . LEU A 1 88 ? -25.257 -4.782 33.198 1.00 94.31 88 LEU A N 1
ATOM 662 C CA . LEU A 1 88 ? -26.531 -4.220 32.727 1.00 94.31 88 LEU A CA 1
ATOM 663 C C . LEU A 1 88 ? -26.371 -2.832 32.109 1.00 94.31 88 LEU A C 1
ATOM 665 O O . LEU A 1 88 ? -27.057 -2.530 31.139 1.00 94.31 88 LEU A O 1
ATOM 669 N N . ALA A 1 89 ? -25.456 -2.004 32.618 1.00 90.88 89 ALA A N 1
ATOM 670 C CA . ALA A 1 89 ? -25.202 -0.684 32.045 1.00 90.88 89 ALA A CA 1
ATOM 671 C C . ALA A 1 89 ? -24.676 -0.753 30.591 1.00 90.88 89 ALA A C 1
ATOM 673 O O . ALA A 1 89 ? -25.339 -0.205 29.707 1.00 90.88 89 ALA A O 1
ATOM 674 N N . PRO A 1 90 ? -23.555 -1.444 30.279 1.00 89.81 90 PRO A N 1
ATOM 675 C CA . PRO A 1 90 ? -23.083 -1.549 28.898 1.00 89.81 90 PRO A CA 1
ATOM 676 C C . PRO A 1 90 ? -24.051 -2.331 27.999 1.00 89.81 90 PRO A C 1
ATOM 678 O O . PRO A 1 90 ? -24.252 -1.934 26.853 1.00 89.81 90 PRO A O 1
ATOM 681 N N . LEU A 1 91 ? -24.703 -3.388 28.503 1.00 91.56 91 LEU A N 1
ATOM 682 C CA . LEU A 1 91 ? -25.722 -4.116 27.734 1.00 91.56 91 LEU A CA 1
ATOM 683 C C . LEU A 1 91 ? -26.948 -3.245 27.433 1.00 91.56 91 LEU A C 1
ATOM 685 O O . LEU A 1 91 ? -27.492 -3.328 26.337 1.00 91.56 91 LEU A O 1
ATOM 689 N N . GLY A 1 92 ? -27.354 -2.384 28.367 1.00 93.50 92 GLY A N 1
ATOM 690 C CA . GLY A 1 92 ? -28.443 -1.431 28.182 1.00 93.50 92 GLY A CA 1
ATOM 691 C C . GLY A 1 92 ? -28.133 -0.398 27.100 1.00 93.50 92 GLY A C 1
ATOM 692 O O . GLY A 1 92 ? -28.986 -0.141 26.257 1.00 93.50 92 GLY A O 1
ATOM 693 N N . VAL A 1 93 ? -26.904 0.132 27.060 1.00 91.75 93 VAL A N 1
ATOM 694 C CA . VAL A 1 93 ? -26.461 1.052 25.992 1.00 91.75 93 VAL A CA 1
ATOM 695 C C . VAL A 1 93 ? -26.452 0.353 24.633 1.00 91.75 93 VAL A C 1
ATOM 697 O O . VAL A 1 93 ? -26.983 0.895 23.667 1.00 91.75 93 VAL A O 1
ATOM 700 N N . VAL A 1 94 ? -25.899 -0.863 24.554 1.00 89.88 94 VAL A N 1
ATOM 701 C CA . VAL A 1 94 ? -25.886 -1.649 23.308 1.00 89.88 94 VAL A CA 1
ATOM 702 C C . VAL A 1 94 ? -27.308 -1.993 22.859 1.00 89.88 94 VAL A C 1
ATOM 704 O O . VAL A 1 94 ? -27.623 -1.849 21.682 1.00 89.88 94 VAL A O 1
ATOM 707 N N . GLY A 1 95 ? -28.180 -2.400 23.784 1.00 92.38 95 GLY A N 1
ATOM 708 C CA . GLY A 1 95 ? -29.582 -2.700 23.502 1.00 92.38 95 GLY A CA 1
ATOM 709 C C . GLY A 1 95 ? -30.357 -1.469 23.034 1.00 92.38 95 GLY A C 1
ATOM 710 O O . GLY A 1 95 ? -31.071 -1.538 22.039 1.00 92.38 95 GLY A O 1
ATOM 711 N N . TYR A 1 96 ? -30.163 -0.322 23.688 1.00 94.38 96 TYR A N 1
ATOM 712 C CA . TYR A 1 96 ? -30.763 0.947 23.277 1.00 94.38 96 TYR A CA 1
ATOM 713 C C . TYR A 1 96 ? -30.309 1.359 21.873 1.00 94.38 96 TYR A C 1
ATOM 715 O O . TYR A 1 96 ? -31.140 1.695 21.030 1.00 94.38 96 TYR A O 1
ATOM 723 N N . ALA A 1 97 ? -29.007 1.287 21.595 1.00 92.81 97 ALA A N 1
ATOM 724 C CA . ALA A 1 97 ? -28.450 1.590 20.282 1.00 92.81 97 ALA A CA 1
ATOM 725 C C . ALA A 1 97 ? -28.977 0.644 19.192 1.00 92.81 97 ALA A C 1
ATOM 727 O O . ALA A 1 97 ? -29.381 1.101 18.127 1.00 92.81 97 ALA A O 1
ATOM 728 N N . ALA A 1 98 ? -29.057 -0.659 19.477 1.00 91.25 98 ALA A N 1
ATOM 729 C CA . ALA A 1 98 ? -29.610 -1.643 18.550 1.00 91.25 98 ALA A CA 1
ATOM 730 C C . ALA A 1 98 ? -31.100 -1.403 18.248 1.00 91.25 98 ALA A C 1
ATOM 732 O O . ALA A 1 98 ? -31.523 -1.576 17.109 1.00 91.25 98 ALA A O 1
ATOM 733 N N . LEU A 1 99 ? -31.889 -0.982 19.243 1.00 95.44 99 LEU A N 1
ATOM 734 C CA . LEU A 1 99 ? -33.324 -0.715 19.083 1.00 95.44 99 LEU A CA 1
ATOM 735 C C . LEU A 1 99 ? -33.620 0.610 18.372 1.00 95.44 99 LEU A C 1
ATOM 737 O O . LEU A 1 99 ? -34.608 0.713 17.654 1.00 95.44 99 LEU A O 1
ATOM 741 N N . THR A 1 100 ? -32.791 1.630 18.591 1.00 95.94 100 THR A N 1
ATOM 742 C CA . THR A 1 100 ? -33.021 2.986 18.059 1.00 95.94 100 THR A CA 1
ATOM 743 C C . THR A 1 100 ? -32.240 3.282 16.783 1.00 95.94 100 THR A C 1
ATOM 745 O O . THR A 1 100 ? -32.487 4.298 16.139 1.00 95.94 100 THR A O 1
ATOM 748 N N . GLY A 1 101 ? -31.272 2.433 16.430 1.00 93.19 101 GLY A N 1
ATOM 749 C CA . GLY A 1 101 ? -30.290 2.727 15.388 1.00 93.19 101 GLY A CA 1
ATOM 750 C C . GLY A 1 101 ? -29.288 3.815 15.788 1.00 93.19 101 GLY A C 1
ATOM 751 O O . GLY A 1 101 ? -28.557 4.306 14.928 1.00 93.19 101 GLY A O 1
ATOM 752 N N . ALA A 1 102 ? -29.249 4.221 17.064 1.00 93.19 102 ALA A N 1
ATOM 753 C CA . ALA A 1 102 ? -28.281 5.199 17.542 1.00 93.19 102 ALA A CA 1
ATOM 754 C C . ALA A 1 102 ? -26.851 4.647 17.441 1.00 93.19 102 ALA A C 1
ATOM 756 O O . ALA A 1 102 ? -26.599 3.474 17.719 1.00 93.19 102 ALA A O 1
ATOM 757 N N . ASP A 1 103 ? -25.896 5.506 17.082 1.00 93.25 103 ASP A N 1
ATOM 758 C CA . ASP A 1 103 ? -24.489 5.114 17.048 1.00 93.25 103 ASP A CA 1
ATOM 759 C C . ASP A 1 103 ? -23.958 4.911 18.476 1.00 93.25 103 ASP A C 1
ATOM 761 O O . ASP A 1 103 ? -23.900 5.848 19.276 1.00 93.25 103 ASP A O 1
ATOM 765 N N . VAL A 1 104 ? -23.538 3.683 18.796 1.00 94.44 104 VAL A N 1
ATOM 766 C CA . VAL A 1 104 ? -22.934 3.330 20.092 1.00 94.44 104 VAL A CA 1
ATOM 767 C C . VAL A 1 104 ? -21.714 4.212 20.386 1.00 94.44 104 VAL A C 1
ATOM 769 O O . VAL A 1 104 ? -21.491 4.580 21.542 1.00 94.44 104 VAL A O 1
ATOM 772 N N . ASN A 1 105 ? -20.956 4.608 19.355 1.00 95.50 105 ASN A N 1
ATOM 773 C CA . ASN A 1 105 ? -19.759 5.440 19.500 1.00 95.50 105 ASN A CA 1
ATOM 774 C C . ASN A 1 105 ? -20.073 6.806 20.126 1.00 95.50 105 ASN A C 1
ATOM 776 O O . ASN A 1 105 ? -19.241 7.354 20.852 1.00 95.50 105 ASN A O 1
ATOM 780 N N . ALA A 1 106 ? -21.292 7.324 19.936 1.00 96.12 106 ALA A N 1
ATOM 781 C CA . ALA A 1 106 ? -21.727 8.599 20.504 1.00 96.12 106 ALA A CA 1
ATOM 782 C C . ALA A 1 106 ? -21.722 8.613 22.041 1.00 96.12 106 ALA A C 1
ATOM 784 O O . ALA A 1 106 ? -21.563 9.673 22.647 1.00 96.12 106 ALA A O 1
ATOM 785 N N . TYR A 1 107 ? -21.853 7.442 22.667 1.00 94.69 107 TYR A N 1
ATOM 786 C CA . TYR A 1 107 ? -21.898 7.281 24.121 1.00 94.69 107 TYR A CA 1
ATOM 787 C C . TYR A 1 107 ? -20.559 6.839 24.722 1.00 94.69 107 TYR A C 1
ATOM 789 O O . TYR A 1 107 ? -20.387 6.878 25.940 1.00 94.69 107 TYR A O 1
ATOM 797 N N . MET A 1 108 ? -19.592 6.426 23.898 1.00 94.69 108 MET A N 1
ATOM 798 C CA . MET A 1 108 ? -18.303 5.954 24.399 1.00 94.69 108 MET A CA 1
ATOM 799 C C . MET A 1 108 ? -17.421 7.120 24.872 1.00 94.69 108 MET A C 1
ATOM 801 O O . MET A 1 108 ? -17.355 8.163 24.213 1.00 94.69 108 MET A O 1
ATOM 805 N N . PRO A 1 109 ? -16.686 6.984 25.988 1.00 96.44 109 PRO A N 1
ATOM 806 C CA . PRO A 1 109 ? -15.686 7.975 26.367 1.00 96.44 109 PRO A CA 1
ATOM 807 C C . PRO A 1 109 ? -14.515 7.965 25.369 1.00 96.44 109 PRO A C 1
ATOM 809 O O . PRO A 1 109 ? -14.168 6.925 24.812 1.00 96.44 109 PRO A O 1
ATOM 812 N N . VAL A 1 110 ? -13.861 9.118 25.182 1.00 98.06 110 VAL A N 1
ATOM 813 C CA . VAL A 1 110 ? -12.777 9.299 24.190 1.00 98.06 110 VAL A CA 1
ATOM 814 C C . VAL A 1 110 ? -11.667 8.254 24.345 1.00 98.06 110 VAL A C 1
ATOM 816 O O . VAL A 1 110 ? -11.177 7.730 23.355 1.00 98.06 110 VAL A O 1
ATOM 819 N N . GLY A 1 111 ? -11.299 7.889 25.577 1.00 97.50 111 GLY A N 1
ATOM 820 C CA . GLY A 1 111 ? -10.268 6.871 25.815 1.00 97.50 111 GLY A CA 1
ATOM 821 C C . GLY A 1 111 ? -10.618 5.487 25.253 1.00 97.50 111 GLY A C 1
ATOM 822 O O . GLY A 1 111 ? -9.731 4.805 24.748 1.00 97.50 111 GLY A O 1
ATOM 823 N N . VAL A 1 112 ? -11.897 5.097 25.294 1.00 95.94 112 VAL A N 1
ATOM 824 C CA . VAL A 1 112 ? -12.371 3.826 24.721 1.00 95.94 112 VAL A CA 1
ATOM 825 C C . VAL A 1 112 ? -12.381 3.905 23.198 1.00 95.94 112 VAL A C 1
ATOM 827 O O . VAL A 1 112 ? -11.890 2.985 22.556 1.00 95.94 112 VAL A O 1
ATOM 830 N N . LEU A 1 113 ? -12.830 5.030 22.629 1.00 97.25 113 LEU A N 1
ATOM 831 C CA . LEU A 1 113 ? -12.785 5.272 21.182 1.00 97.25 113 LEU A CA 1
ATOM 832 C C . LEU A 1 113 ? -11.353 5.173 20.633 1.00 97.25 113 LEU A C 1
ATOM 834 O O . LEU A 1 113 ? -11.110 4.462 19.666 1.00 97.25 113 LEU A O 1
ATOM 838 N N . LEU A 1 114 ? -10.383 5.831 21.277 1.00 97.56 114 LEU A N 1
ATOM 839 C CA . LEU A 1 114 ? -8.979 5.782 20.853 1.00 97.56 114 LEU A CA 1
ATOM 840 C C . LEU A 1 114 ? -8.356 4.389 21.024 1.00 97.56 114 LEU A C 1
ATOM 842 O O . LEU A 1 114 ? -7.487 4.007 20.245 1.00 97.56 114 LEU A O 1
ATOM 846 N N . TRP A 1 115 ? -8.781 3.623 22.033 1.00 95.81 115 TRP A N 1
ATOM 847 C CA . TRP A 1 115 ? -8.359 2.231 22.182 1.00 95.81 115 TRP A CA 1
ATOM 848 C C . TRP A 1 115 ? -8.941 1.349 21.070 1.00 95.81 115 TRP A C 1
ATOM 850 O O . TRP A 1 115 ? -8.197 0.583 20.459 1.00 95.81 115 TRP A O 1
ATOM 860 N N . GLU A 1 116 ? -10.234 1.485 20.765 1.00 95.00 116 GLU A N 1
ATOM 861 C CA . GLU A 1 116 ? -10.900 0.714 19.710 1.00 95.00 116 GLU A CA 1
ATOM 862 C C . GLU A 1 116 ? -10.374 1.086 18.320 1.00 95.00 116 GLU A C 1
ATOM 864 O O . GLU A 1 116 ? -10.200 0.204 17.489 1.00 95.00 116 GLU A O 1
ATOM 869 N N . ALA A 1 117 ? -10.012 2.348 18.080 1.00 95.75 117 ALA A N 1
ATOM 870 C CA . ALA A 1 117 ? -9.396 2.773 16.823 1.00 95.75 117 ALA A CA 1
ATOM 871 C C . ALA A 1 117 ? -8.089 2.023 16.517 1.00 95.75 117 ALA A C 1
ATOM 873 O O . ALA A 1 117 ? -7.848 1.663 15.369 1.00 95.75 117 ALA A O 1
ATOM 874 N N . LYS A 1 118 ? -7.277 1.739 17.546 1.00 95.44 118 LYS A N 1
ATOM 875 C CA . LYS A 1 118 ? -5.996 1.026 17.405 1.00 95.44 118 LYS A CA 1
ATOM 876 C C . LYS A 1 118 ? -6.141 -0.481 17.185 1.00 95.44 118 LYS A C 1
ATOM 878 O O . LYS A 1 118 ? -5.252 -1.087 16.605 1.00 95.44 118 LYS A O 1
ATOM 883 N N . HIS A 1 119 ? -7.223 -1.085 17.677 1.00 93.38 119 HIS A N 1
ATOM 884 C CA . HIS A 1 119 ? -7.407 -2.547 17.685 1.00 93.38 119 HIS A CA 1
ATOM 885 C C . HIS A 1 119 ? -8.593 -3.018 16.828 1.00 93.38 119 HIS A C 1
ATOM 887 O O . HIS A 1 119 ? -8.893 -4.211 16.780 1.00 93.38 119 HIS A O 1
ATOM 893 N N . GLY A 1 120 ? -9.319 -2.085 16.216 1.00 90.44 120 GLY A N 1
ATOM 894 C CA . GLY A 1 120 ? -10.524 -2.340 15.441 1.00 90.44 120 GLY A CA 1
ATOM 895 C C . GLY A 1 120 ? -10.244 -2.640 13.971 1.00 90.44 120 GLY A C 1
ATOM 896 O O . GLY A 1 120 ? -9.109 -2.785 13.531 1.00 90.44 120 GLY A O 1
ATOM 897 N N . THR A 1 121 ? -11.315 -2.723 13.185 1.00 90.88 121 THR A N 1
ATOM 898 C CA . THR A 1 121 ? -11.233 -2.834 11.721 1.00 90.88 121 THR A CA 1
ATOM 899 C C . THR A 1 121 ? -11.156 -1.444 11.073 1.00 90.88 121 THR A C 1
ATOM 901 O O . THR A 1 121 ? -11.613 -0.473 11.686 1.00 90.88 121 THR A O 1
ATOM 904 N N . PRO A 1 122 ? -10.687 -1.316 9.813 1.00 86.94 122 PRO A N 1
ATOM 905 C CA . PRO A 1 122 ? -10.701 -0.039 9.084 1.00 86.94 122 PRO A CA 1
ATOM 906 C C . PRO A 1 122 ? -12.073 0.649 9.057 1.00 86.94 122 PRO A C 1
ATOM 908 O O . PRO A 1 122 ? -12.176 1.859 9.263 1.00 86.94 122 PRO A O 1
ATOM 911 N N . ALA A 1 123 ? -13.151 -0.128 8.903 1.00 90.94 123 ALA A N 1
ATOM 912 C CA . ALA A 1 123 ? -14.518 0.391 8.937 1.00 90.94 123 ALA A CA 1
ATOM 913 C C . ALA A 1 123 ? -14.899 0.976 10.311 1.00 90.94 123 ALA A C 1
ATOM 915 O O . ALA A 1 123 ? -15.582 1.997 10.383 1.00 90.94 123 ALA A O 1
ATOM 916 N N . SER A 1 124 ? -14.452 0.351 11.405 1.00 93.88 124 SER A N 1
ATOM 917 C CA . SER A 1 124 ? -14.668 0.872 12.759 1.00 93.88 124 SER A CA 1
ATOM 918 C C . SER A 1 124 ? -13.837 2.129 13.013 1.00 93.88 124 SER A C 1
ATOM 920 O O . SER A 1 124 ? -14.349 3.099 13.568 1.00 93.88 124 SER A O 1
ATOM 922 N N . ALA A 1 125 ? -12.577 2.137 12.564 1.00 94.50 125 ALA A N 1
ATOM 923 C CA . ALA A 1 125 ? -11.678 3.280 12.693 1.00 94.50 125 ALA A CA 1
ATOM 924 C C . ALA A 1 125 ? -12.250 4.535 12.011 1.00 94.50 125 ALA A C 1
ATOM 926 O O . ALA A 1 125 ? -12.189 5.614 12.595 1.00 94.50 125 ALA A O 1
ATOM 927 N N . GLY A 1 126 ? -12.874 4.385 10.835 1.00 95.75 126 GLY A N 1
ATOM 928 C CA . GLY A 1 126 ? -13.566 5.482 10.148 1.00 95.75 126 GLY A CA 1
ATOM 929 C C . GLY A 1 126 ? -14.707 6.090 10.968 1.00 95.75 126 GLY A C 1
ATOM 930 O O . GLY A 1 126 ? -14.714 7.293 11.207 1.00 95.75 126 GLY A O 1
ATOM 931 N N . LYS A 1 127 ? -15.617 5.259 11.498 1.00 96.38 127 LYS A N 1
ATOM 932 C CA . LYS A 1 127 ? -16.736 5.734 12.339 1.00 96.38 127 LYS A CA 1
ATOM 933 C C . LYS A 1 127 ? -16.259 6.440 13.610 1.00 96.38 127 LYS A C 1
ATOM 935 O O . LYS A 1 127 ? -16.867 7.412 14.050 1.00 96.38 127 LYS A O 1
ATOM 940 N N . ILE A 1 128 ? -15.164 5.960 14.198 1.00 97.69 128 ILE A N 1
ATOM 941 C CA . ILE A 1 128 ? -14.555 6.585 15.374 1.00 97.69 128 ILE A CA 1
ATOM 942 C C . ILE A 1 128 ? -13.986 7.968 15.027 1.00 97.69 128 ILE A C 1
ATOM 944 O O . ILE A 1 128 ? -14.215 8.917 15.778 1.00 97.69 128 ILE A O 1
ATOM 948 N N . ALA A 1 129 ? -13.281 8.103 13.900 1.00 97.88 129 ALA A N 1
ATOM 949 C CA . ALA A 1 129 ? -12.782 9.392 13.421 1.00 97.88 129 ALA A CA 1
ATOM 950 C C . ALA A 1 129 ? -13.923 10.389 13.145 1.00 97.88 129 ALA A C 1
ATOM 952 O O . ALA A 1 129 ? -13.836 11.549 13.555 1.00 97.88 129 ALA A O 1
ATOM 953 N N . ASP A 1 130 ? -15.018 9.938 12.527 1.00 97.56 130 ASP A N 1
ATOM 954 C CA . ASP A 1 130 ? -16.206 10.766 12.283 1.00 97.56 130 ASP A CA 1
ATOM 955 C C . ASP A 1 130 ? -16.833 11.252 13.599 1.00 97.56 130 ASP A C 1
ATOM 957 O O . ASP A 1 130 ? -17.153 12.433 13.758 1.00 97.56 130 ASP A O 1
ATOM 961 N N . GLU A 1 131 ? -16.952 10.366 14.590 1.00 98.12 131 GLU A N 1
ATOM 962 C CA . GLU A 1 131 ? -17.472 10.709 15.913 1.00 98.12 131 GLU A CA 1
ATOM 963 C C . GLU A 1 131 ? -16.561 11.701 16.655 1.00 98.12 131 GLU A C 1
ATOM 965 O O . GLU A 1 131 ? -17.049 12.665 17.255 1.00 98.12 131 GLU A O 1
ATOM 970 N N . LEU A 1 132 ? -15.238 11.520 16.601 1.00 98.31 132 LEU A N 1
ATOM 971 C CA . LEU A 1 132 ? -14.283 12.465 17.189 1.00 98.31 132 LEU A CA 1
ATOM 972 C C . LEU A 1 132 ? -14.335 13.827 16.490 1.00 98.31 132 LEU A C 1
ATOM 974 O O . LEU A 1 132 ? -14.351 14.852 17.174 1.00 98.31 132 LEU A O 1
ATOM 978 N N . THR A 1 133 ? -14.462 13.848 15.161 1.00 98.12 133 THR A N 1
ATOM 979 C CA . THR A 1 133 ? -14.680 15.072 14.373 1.00 98.12 133 THR A CA 1
ATOM 980 C C . THR A 1 133 ? -15.957 15.781 14.820 1.00 98.12 133 THR A C 1
ATOM 982 O O . THR A 1 133 ? -15.939 16.972 15.137 1.00 98.12 133 THR A O 1
ATOM 985 N N . ARG A 1 134 ? -17.065 15.043 14.948 1.00 98.06 134 ARG A N 1
ATOM 986 C CA . ARG A 1 134 ? -18.351 15.577 15.412 1.00 98.06 134 ARG A CA 1
ATOM 987 C C . ARG A 1 134 ? -18.251 16.176 16.818 1.00 98.06 134 ARG A C 1
ATOM 989 O O . ARG A 1 134 ? -18.873 17.205 17.094 1.00 98.06 134 ARG A O 1
ATOM 996 N N . ARG A 1 135 ? -17.498 15.548 17.732 1.00 98.06 135 ARG A N 1
ATOM 997 C CA . ARG A 1 135 ? -17.259 16.092 19.083 1.00 98.06 135 ARG A CA 1
ATOM 998 C C . ARG A 1 135 ? -16.390 17.342 19.049 1.00 98.06 135 ARG A C 1
ATOM 1000 O O . ARG A 1 135 ? -16.715 18.289 19.763 1.00 98.06 135 ARG A O 1
ATOM 1007 N N . ALA A 1 136 ? -15.339 17.362 18.230 1.00 97.75 136 ALA A N 1
ATOM 1008 C CA . ALA A 1 136 ? -14.468 18.523 18.058 1.00 97.75 136 ALA A CA 1
ATOM 1009 C C . ALA A 1 136 ? -15.265 19.739 17.555 1.00 97.75 136 ALA A C 1
ATOM 1011 O O . ALA A 1 136 ? -15.261 20.786 18.199 1.00 97.75 136 ALA A O 1
ATOM 1012 N N . GLN A 1 137 ? -16.064 19.561 16.498 1.00 97.19 137 GLN A N 1
ATOM 1013 C CA . GLN A 1 137 ? -16.920 20.610 15.927 1.00 97.19 137 GLN A CA 1
ATOM 1014 C C . GLN A 1 137 ? -17.947 21.160 16.930 1.00 97.19 137 GLN A C 1
ATOM 1016 O O . GLN A 1 137 ? -18.225 22.357 16.953 1.00 97.19 137 GLN A O 1
ATOM 1021 N N . LYS A 1 138 ? -18.488 20.305 17.810 1.00 97.62 138 LYS A N 1
ATOM 1022 C CA . LYS A 1 138 ? -19.393 20.717 18.900 1.00 97.62 138 LYS A CA 1
ATOM 1023 C C . LYS A 1 138 ? -18.669 21.277 20.133 1.00 97.62 138 LYS A C 1
ATOM 1025 O O . LYS A 1 138 ? -19.323 21.507 21.147 1.00 97.62 138 LYS A O 1
ATOM 1030 N N . LYS A 1 139 ? -17.343 21.463 20.082 1.00 96.81 139 LYS A N 1
ATOM 1031 C CA . LYS A 1 139 ? -16.492 21.863 21.222 1.00 96.81 139 LYS A CA 1
ATOM 1032 C C . LYS A 1 139 ? -16.661 20.953 22.449 1.00 96.81 139 LYS A C 1
ATOM 1034 O O . LYS A 1 139 ? -16.509 21.385 23.586 1.00 96.81 139 LYS A O 1
ATOM 1039 N N . GLY A 1 140 ? -17.002 19.685 22.213 1.00 96.94 140 GLY A N 1
ATOM 1040 C CA . GLY A 1 140 ? -17.200 18.671 23.250 1.00 96.94 140 GLY A CA 1
ATOM 1041 C C . GLY A 1 140 ? -15.917 17.948 23.662 1.00 96.94 140 GLY A C 1
ATOM 1042 O O . GLY A 1 140 ? -15.956 17.137 24.584 1.00 96.94 140 GLY A O 1
ATOM 1043 N N . LEU A 1 141 ? -14.796 18.208 22.981 1.00 97.94 141 LEU A N 1
ATOM 1044 C CA . LEU A 1 141 ? -13.474 17.712 23.360 1.00 97.94 141 LEU A CA 1
ATOM 1045 C C . LEU A 1 141 ? -12.717 18.796 24.126 1.00 97.94 141 LEU A C 1
ATOM 1047 O O . LEU A 1 141 ? -12.649 19.940 23.679 1.00 97.94 141 LEU A O 1
ATOM 1051 N N . SER A 1 142 ? -12.099 18.433 25.251 1.00 97.50 142 SER A N 1
ATOM 1052 C CA . SER A 1 142 ? -11.086 19.296 25.862 1.00 97.50 142 SER A CA 1
ATOM 1053 C C . SER A 1 142 ? -9.867 19.416 24.938 1.00 97.50 142 SER A C 1
ATOM 1055 O O . SER A 1 142 ? -9.590 18.508 24.151 1.00 97.50 142 SER A O 1
ATOM 1057 N N . ALA A 1 143 ? -9.079 20.487 25.078 1.00 96.81 143 ALA A N 1
ATOM 1058 C CA . ALA A 1 143 ? -7.840 20.656 24.308 1.00 96.81 143 ALA A CA 1
ATOM 1059 C C . ALA A 1 143 ? -6.910 19.432 24.433 1.00 96.81 143 ALA A C 1
ATOM 1061 O O . ALA A 1 143 ? -6.414 18.915 23.439 1.00 96.81 143 ALA A O 1
ATOM 1062 N N . SER A 1 144 ? -6.771 18.884 25.646 1.00 97.06 144 SER A N 1
ATOM 1063 C CA . SER A 1 144 ? -5.981 17.673 25.900 1.00 97.06 144 SER A CA 1
ATOM 1064 C C . SER A 1 144 ? -6.541 16.413 25.229 1.00 97.06 144 SER A C 1
ATOM 1066 O O . SER A 1 144 ? -5.770 15.572 24.769 1.00 97.06 144 SER A O 1
ATOM 1068 N N . GLN A 1 145 ? -7.867 16.260 25.150 1.00 98.06 145 GLN A N 1
ATOM 1069 C CA . GLN A 1 145 ? -8.499 15.147 24.436 1.00 98.06 145 GLN A CA 1
ATOM 1070 C C . GLN A 1 145 ? -8.294 15.270 22.928 1.00 98.06 145 GLN A C 1
ATOM 1072 O O . GLN A 1 145 ? -8.030 14.261 22.278 1.00 98.06 145 GLN A O 1
ATOM 1077 N N . TYR A 1 146 ? -8.388 16.488 22.391 1.00 97.88 146 TYR A N 1
ATOM 1078 C CA . TYR A 1 146 ? -8.184 16.754 20.973 1.00 97.88 146 TYR A CA 1
ATOM 1079 C C . TYR A 1 146 ? -6.737 16.475 20.555 1.00 97.88 146 TYR A C 1
ATOM 1081 O O . TYR A 1 146 ? -6.515 15.662 19.661 1.00 97.88 146 TYR A O 1
ATOM 1089 N N . SER A 1 147 ? -5.750 17.003 21.289 1.00 97.38 147 SER A N 1
ATOM 1090 C CA . SER A 1 147 ? -4.333 16.689 21.055 1.00 97.38 147 SER A CA 1
ATOM 1091 C C . SER A 1 147 ? -4.048 15.190 21.171 1.00 97.38 147 SER A C 1
ATOM 1093 O O . SER A 1 147 ? -3.366 14.625 20.323 1.00 97.38 147 SER A O 1
ATOM 1095 N N . ARG A 1 148 ? -4.622 14.496 22.166 1.00 98.06 148 ARG A N 1
ATOM 1096 C CA . ARG A 1 148 ? -4.454 13.039 22.306 1.00 98.06 148 ARG A CA 1
ATOM 1097 C C . ARG A 1 148 ? -5.053 12.256 21.133 1.00 98.06 148 ARG A C 1
ATOM 1099 O O . ARG A 1 148 ? -4.518 11.205 20.772 1.00 98.06 148 ARG A O 1
ATOM 1106 N N . ALA A 1 149 ? -6.160 12.730 20.566 1.00 98.12 149 ALA A N 1
ATOM 1107 C CA . ALA A 1 149 ? -6.764 12.133 19.381 1.00 98.12 149 ALA A CA 1
ATOM 1108 C C . ALA A 1 149 ? -5.886 12.341 18.138 1.00 98.12 149 ALA A C 1
ATOM 1110 O O . ALA A 1 149 ? -5.661 11.376 17.413 1.00 98.12 149 ALA A O 1
ATOM 1111 N N . ILE A 1 150 ? -5.323 13.541 17.948 1.00 98.25 150 ILE A N 1
ATOM 1112 C CA . ILE A 1 150 ? -4.370 13.844 16.863 1.00 98.25 150 ILE A CA 1
ATOM 1113 C C . ILE A 1 150 ? -3.128 12.951 16.972 1.00 98.25 150 ILE A C 1
ATOM 1115 O O . ILE A 1 150 ? -2.784 12.260 16.020 1.00 98.25 150 ILE A O 1
ATOM 1119 N N . GLU A 1 151 ? -2.508 12.872 18.152 1.00 98.19 151 GLU A N 1
ATOM 1120 C CA . GLU A 1 151 ? -1.339 12.008 18.376 1.00 98.19 151 GLU A CA 1
ATOM 1121 C C . GLU A 1 151 ? -1.645 10.528 18.128 1.00 98.19 151 GLU A C 1
ATOM 1123 O O . GLU A 1 151 ? -0.814 9.779 17.616 1.00 98.19 151 GLU A O 1
ATOM 1128 N N . THR A 1 152 ? -2.860 10.088 18.468 1.00 98.06 152 THR A N 1
ATOM 1129 C CA . THR A 1 152 ? -3.302 8.721 18.171 1.00 98.06 152 THR A CA 1
ATOM 1130 C C . THR A 1 152 ? -3.440 8.499 16.667 1.00 98.06 152 THR A C 1
ATOM 1132 O O . THR A 1 152 ? -2.978 7.470 16.181 1.00 98.06 152 THR A O 1
ATOM 1135 N N . ALA A 1 153 ? -4.013 9.459 15.939 1.00 98.00 153 ALA A N 1
ATOM 1136 C CA . ALA A 1 153 ? -4.145 9.399 14.488 1.00 98.00 153 ALA A CA 1
ATOM 1137 C C . ALA A 1 153 ? -2.771 9.344 13.800 1.00 98.00 153 ALA A C 1
ATOM 1139 O O . ALA A 1 153 ? -2.549 8.469 12.972 1.00 98.00 153 ALA A O 1
ATOM 1140 N N . LEU A 1 154 ? -1.819 10.192 14.202 1.00 98.00 154 LEU A N 1
ATOM 1141 C CA . LEU A 1 154 ? -0.451 10.203 13.661 1.00 98.00 154 LEU A CA 1
ATOM 1142 C C . LEU A 1 154 ? 0.331 8.929 14.006 1.00 98.00 154 LEU A C 1
ATOM 1144 O O . LEU A 1 154 ? 1.116 8.434 13.199 1.00 98.00 154 LEU A O 1
ATOM 1148 N N . ALA A 1 155 ? 0.117 8.364 15.197 1.00 97.62 155 ALA A N 1
ATOM 1149 C CA . ALA A 1 155 ? 0.686 7.068 15.556 1.00 97.62 155 ALA A CA 1
ATOM 1150 C C . ALA A 1 155 ? 0.124 5.935 14.687 1.00 97.62 155 ALA A C 1
ATOM 1152 O O . ALA A 1 155 ? 0.892 5.098 14.225 1.00 97.62 155 ALA A O 1
ATOM 1153 N N . MET A 1 156 ? -1.187 5.934 14.424 1.00 97.25 156 MET A N 1
ATOM 1154 C CA . MET A 1 156 ? -1.809 4.983 13.499 1.00 97.25 156 MET A CA 1
ATOM 1155 C C . MET A 1 156 ? -1.325 5.194 12.062 1.00 97.25 156 MET A C 1
ATOM 1157 O O . MET A 1 156 ? -1.083 4.219 11.365 1.00 97.25 156 MET A O 1
ATOM 1161 N N . GLN A 1 157 ? -1.137 6.443 11.629 1.00 97.50 157 GLN A N 1
ATOM 1162 C CA . GLN A 1 157 ? -0.633 6.770 10.295 1.00 97.50 157 GLN A CA 1
ATOM 1163 C C . GLN A 1 157 ? 0.790 6.247 10.068 1.00 97.50 157 GLN A C 1
ATOM 1165 O O . GLN A 1 157 ? 1.086 5.759 8.982 1.00 97.50 157 GLN A O 1
ATOM 1170 N N . ALA A 1 158 ? 1.651 6.310 11.085 1.00 96.81 158 ALA A N 1
ATOM 1171 C CA . ALA A 1 158 ? 3.023 5.810 11.010 1.00 96.81 158 ALA A CA 1
ATOM 1172 C C . ALA A 1 158 ? 3.121 4.271 11.082 1.00 96.81 158 ALA A C 1
ATOM 1174 O O . ALA A 1 158 ? 4.091 3.691 10.602 1.00 96.81 158 ALA A O 1
ATOM 1175 N N . ASP A 1 159 ? 2.138 3.591 11.680 1.00 97.12 159 ASP A N 1
ATOM 1176 C CA . ASP A 1 159 ? 2.128 2.130 11.804 1.00 97.12 159 ASP A CA 1
ATOM 1177 C C . ASP A 1 159 ? 1.483 1.470 10.578 1.00 97.12 159 ASP A C 1
ATOM 1179 O O . ASP A 1 159 ? 0.258 1.450 10.439 1.00 97.12 159 ASP A O 1
ATOM 1183 N N . ALA A 1 160 ? 2.298 0.887 9.697 1.00 95.19 160 ALA A N 1
ATOM 1184 C CA . ALA A 1 160 ? 1.834 0.229 8.475 1.00 95.19 160 ALA A CA 1
ATOM 1185 C C . ALA A 1 160 ? 0.813 -0.903 8.709 1.00 95.19 160 ALA A C 1
ATOM 1187 O O . ALA A 1 160 ? -0.021 -1.159 7.841 1.00 95.19 160 ALA A O 1
ATOM 1188 N N . ALA A 1 161 ? 0.828 -1.547 9.881 1.00 95.50 161 ALA A N 1
ATOM 1189 C CA . ALA A 1 161 ? -0.128 -2.595 10.231 1.00 95.50 161 ALA A CA 1
ATOM 1190 C C . ALA A 1 161 ? -1.449 -2.040 10.791 1.00 95.50 161 ALA A C 1
ATOM 1192 O O . ALA A 1 161 ? -2.459 -2.750 10.807 1.00 95.50 161 ALA A O 1
ATOM 1193 N N . ALA A 1 162 ? -1.462 -0.785 11.249 1.00 95.19 162 ALA A N 1
ATOM 1194 C CA . ALA A 1 162 ? -2.660 -0.169 11.794 1.00 95.19 162 ALA A CA 1
ATOM 1195 C C . ALA A 1 162 ? -3.695 0.111 10.688 1.00 95.19 162 ALA A C 1
ATOM 1197 O O . ALA A 1 162 ? -3.340 0.530 9.581 1.00 95.19 162 ALA A O 1
ATOM 1198 N N . PRO A 1 163 ? -4.995 -0.076 10.978 1.00 92.69 163 PRO A N 1
ATOM 1199 C CA . PRO A 1 163 ? -6.055 0.235 10.033 1.00 92.69 163 PRO A CA 1
ATOM 1200 C C . PRO A 1 163 ? -6.117 1.746 9.767 1.00 92.69 163 PRO A C 1
ATOM 1202 O O . PRO A 1 163 ? -6.317 2.537 10.690 1.00 92.69 163 PRO A O 1
ATOM 1205 N N . TRP A 1 164 ? -6.014 2.147 8.498 1.00 96.12 164 TRP A N 1
ATOM 1206 C CA . TRP A 1 164 ? -6.185 3.540 8.083 1.00 96.12 164 TRP A CA 1
ATOM 1207 C C . TRP A 1 164 ? -7.562 3.784 7.454 1.00 96.12 164 TRP A C 1
ATOM 1209 O O . TRP A 1 164 ? -8.097 2.944 6.733 1.00 96.12 164 TRP A O 1
ATOM 1219 N N . SER A 1 165 ? -8.134 4.956 7.725 1.00 96.62 165 SER A N 1
ATOM 1220 C CA . SER A 1 165 ? -9.341 5.466 7.073 1.00 96.62 165 SER A CA 1
ATOM 1221 C C . SER A 1 165 ? -9.139 6.943 6.762 1.00 96.62 165 SER A C 1
ATOM 1223 O O . SER A 1 165 ? -8.622 7.679 7.600 1.00 96.62 165 SER A O 1
ATOM 1225 N N . GLU A 1 166 ? -9.597 7.399 5.596 1.00 96.50 166 GLU A N 1
ATOM 1226 C CA . GLU A 1 166 ? -9.508 8.807 5.183 1.00 96.50 166 GLU A CA 1
ATOM 1227 C C . GLU A 1 166 ? -10.188 9.772 6.165 1.00 96.50 166 GLU A C 1
ATOM 1229 O O . GLU A 1 166 ? -9.832 10.947 6.224 1.00 96.50 166 GLU A O 1
ATOM 1234 N N . ALA A 1 167 ? -11.139 9.290 6.975 1.00 97.50 167 ALA A N 1
ATOM 1235 C CA . ALA A 1 167 ? -11.751 10.082 8.040 1.00 97.50 167 ALA A CA 1
ATOM 1236 C C . ALA A 1 167 ? -10.720 10.553 9.084 1.00 97.50 167 ALA A C 1
ATOM 1238 O O . ALA A 1 167 ? -10.837 11.667 9.592 1.00 97.50 167 ALA A O 1
ATOM 1239 N N . TRP A 1 168 ? -9.674 9.762 9.361 1.00 98.25 168 TRP A N 1
ATOM 1240 C CA . TRP A 1 168 ? -8.561 10.194 10.214 1.00 98.25 168 TRP A CA 1
ATOM 1241 C C . TRP A 1 168 ? -7.724 11.289 9.558 1.00 98.25 168 TRP A C 1
ATOM 1243 O O . TRP A 1 168 ? -7.371 12.260 10.224 1.00 98.25 168 TRP A O 1
ATOM 1253 N N . GLY A 1 169 ? -7.466 11.179 8.253 1.00 97.56 169 GLY A N 1
ATOM 1254 C CA . GLY A 1 169 ? -6.813 12.244 7.493 1.00 97.56 169 GLY A CA 1
ATOM 1255 C C . GLY A 1 169 ? -7.638 13.535 7.490 1.00 97.56 169 GLY A C 1
ATOM 1256 O O . GLY A 1 169 ? -7.109 14.596 7.797 1.00 97.56 169 GLY A O 1
ATOM 1257 N N . ASN A 1 170 ? -8.958 13.443 7.288 1.00 97.75 170 ASN A N 1
ATOM 1258 C CA . ASN A 1 170 ? -9.869 14.590 7.391 1.00 97.75 170 ASN A CA 1
ATOM 1259 C C . ASN A 1 170 ? -9.853 15.217 8.798 1.00 97.75 170 ASN A C 1
ATOM 1261 O O . ASN A 1 170 ? -9.903 16.437 8.932 1.00 97.75 170 ASN A O 1
ATOM 1265 N N . PHE A 1 171 ? -9.792 14.397 9.853 1.00 98.12 171 PHE A N 1
ATOM 1266 C CA . PHE A 1 171 ? -9.701 14.873 11.235 1.00 98.12 171 PHE A CA 1
ATOM 1267 C C . PHE A 1 171 ? -8.414 15.681 11.476 1.00 98.12 171 PHE A C 1
ATOM 1269 O O . PHE A 1 171 ? -8.478 16.759 12.065 1.00 98.12 171 PHE A O 1
ATOM 1276 N N . ILE A 1 172 ? -7.268 15.215 10.964 1.00 98.19 172 ILE A N 1
ATOM 1277 C CA . ILE A 1 172 ? -5.992 15.953 11.018 1.00 98.19 172 ILE A CA 1
ATOM 1278 C C . ILE A 1 172 ? -6.059 17.226 10.158 1.00 98.19 172 ILE A C 1
ATOM 1280 O O . ILE A 1 172 ? -5.662 18.298 10.618 1.00 98.19 172 ILE A O 1
ATOM 1284 N N . GLY A 1 173 ? -6.626 17.142 8.952 1.00 96.12 173 GLY A N 1
ATOM 1285 C CA . GLY A 1 173 ? -6.837 18.291 8.070 1.00 96.12 173 GLY A CA 1
ATOM 1286 C C . GLY A 1 173 ? -7.680 19.392 8.724 1.00 96.12 173 GLY A C 1
ATOM 1287 O O . GLY A 1 173 ? -7.321 20.566 8.656 1.00 96.12 173 GLY A O 1
ATOM 1288 N N . ASN A 1 174 ? -8.741 19.030 9.454 1.00 96.44 174 ASN A N 1
ATOM 1289 C CA . ASN A 1 174 ? -9.525 19.983 10.245 1.00 96.44 174 ASN A CA 1
ATOM 1290 C C . ASN A 1 174 ? -8.683 20.629 11.355 1.00 96.44 174 ASN A C 1
ATOM 1292 O O . ASN A 1 174 ? -8.721 21.844 11.514 1.00 96.44 174 ASN A O 1
ATOM 1296 N N . ALA A 1 175 ? -7.858 19.857 12.071 1.00 97.19 175 ALA A N 1
ATOM 1297 C CA . ALA A 1 175 ? -6.959 20.409 13.086 1.00 97.19 175 ALA A CA 1
ATOM 1298 C C . ALA A 1 175 ? -5.947 21.419 12.506 1.00 97.19 175 ALA A C 1
ATOM 1300 O O . ALA A 1 175 ? -5.637 22.419 13.165 1.00 97.19 175 ALA A O 1
ATOM 1301 N N . LYS A 1 176 ? -5.466 21.182 11.274 1.00 96.19 176 LYS A N 1
ATOM 1302 C CA . LYS A 1 176 ? -4.618 22.112 10.508 1.00 96.19 176 LYS A CA 1
ATOM 1303 C C . LYS A 1 176 ? -5.373 23.396 10.157 1.00 96.19 176 LYS A C 1
ATOM 1305 O O . LYS A 1 176 ? -4.856 24.482 10.403 1.00 96.19 176 LYS A O 1
ATOM 1310 N N . LEU A 1 177 ? -6.605 23.285 9.650 1.00 95.19 177 LEU A N 1
ATOM 1311 C CA . LEU A 1 177 ? -7.466 24.438 9.336 1.00 95.19 177 LEU A CA 1
ATOM 1312 C C . LEU A 1 177 ? -7.819 25.269 10.578 1.00 95.19 177 LEU A C 1
ATOM 1314 O O . LEU A 1 177 ? -7.861 26.494 10.502 1.00 95.19 177 LEU A O 1
ATOM 1318 N N . ASP A 1 178 ? -8.005 24.612 11.721 1.00 95.25 178 ASP A N 1
ATOM 1319 C CA . ASP A 1 178 ? -8.277 25.258 13.006 1.00 95.25 178 ASP A CA 1
ATOM 1320 C C . ASP A 1 178 ? -7.026 25.921 13.626 1.00 95.25 178 ASP A C 1
ATOM 1322 O O . ASP A 1 178 ? -7.124 26.570 14.668 1.00 95.25 178 ASP A O 1
ATOM 1326 N N . GLY A 1 179 ? -5.836 25.747 13.033 1.00 96.19 179 GLY A N 1
ATOM 1327 C CA . GLY A 1 179 ? -4.569 26.271 13.563 1.00 96.19 179 GLY A CA 1
ATOM 1328 C C . GLY A 1 179 ? -4.103 25.587 14.853 1.00 96.19 179 GLY A C 1
ATOM 1329 O O . GLY A 1 179 ? -3.304 26.144 15.603 1.00 96.19 179 GLY A O 1
ATOM 1330 N N . THR A 1 180 ? -4.620 24.390 15.135 1.00 96.38 180 THR A N 1
ATOM 1331 C CA . THR A 1 180 ? -4.320 23.624 16.359 1.00 96.38 180 THR A CA 1
ATOM 1332 C C . THR A 1 180 ? -3.268 22.537 16.151 1.00 96.38 180 THR A C 1
ATOM 1334 O O . THR A 1 180 ? -2.711 22.030 17.126 1.00 96.38 180 THR A O 1
ATOM 1337 N N . LEU A 1 181 ? -2.984 22.178 14.895 1.00 97.12 181 LEU A N 1
ATOM 1338 C CA . LEU A 1 181 ? -1.944 21.217 14.548 1.00 97.12 181 LEU A CA 1
ATOM 1339 C C . LEU A 1 181 ? -0.564 21.879 14.665 1.00 97.12 181 LEU A C 1
ATOM 1341 O O . LEU A 1 181 ? -0.267 22.853 13.976 1.00 97.12 181 LEU A O 1
ATOM 1345 N N . ALA A 1 182 ? 0.284 21.357 15.552 1.00 96.81 182 ALA A N 1
ATOM 1346 C CA . ALA A 1 182 ? 1.658 21.833 15.684 1.00 96.81 182 ALA A CA 1
ATOM 1347 C C . ALA A 1 182 ? 2.461 21.544 14.405 1.00 96.81 182 ALA A C 1
ATOM 1349 O O . ALA A 1 182 ? 2.259 20.509 13.775 1.00 96.81 182 ALA A O 1
ATOM 1350 N N . LYS A 1 183 ? 3.432 22.401 14.065 1.00 95.69 183 LYS A N 1
ATOM 1351 C CA . LYS A 1 183 ? 4.249 22.247 12.847 1.00 95.69 183 LYS A CA 1
ATOM 1352 C C . LYS A 1 183 ? 4.912 20.865 12.731 1.00 95.69 183 LYS A C 1
ATOM 1354 O O . LYS A 1 183 ? 4.821 20.241 11.688 1.00 95.69 183 LYS A O 1
ATOM 1359 N N . ALA A 1 184 ? 5.493 20.356 13.818 1.00 96.00 184 ALA A N 1
ATOM 1360 C CA . ALA A 1 184 ? 6.116 19.028 13.829 1.00 96.00 184 ALA A CA 1
ATOM 1361 C C . ALA A 1 184 ? 5.106 17.881 13.602 1.00 96.00 184 ALA A C 1
ATOM 1363 O O . ALA A 1 184 ? 5.448 16.839 13.053 1.00 96.00 184 ALA A O 1
ATOM 1364 N N . ALA A 1 185 ? 3.855 18.061 14.034 1.00 97.12 185 ALA A N 1
ATOM 1365 C CA . ALA A 1 185 ? 2.783 17.097 13.801 1.00 97.12 185 ALA A CA 1
ATOM 1366 C C . ALA A 1 185 ? 2.288 17.145 12.347 1.00 97.12 185 ALA A C 1
ATOM 1368 O O . ALA A 1 185 ? 1.945 16.103 11.795 1.00 97.12 185 ALA A O 1
ATOM 1369 N N . ASP A 1 186 ? 2.289 18.335 11.737 1.00 96.06 186 ASP A N 1
ATOM 1370 C CA . ASP A 1 186 ? 2.030 18.526 10.310 1.00 96.06 186 ASP A CA 1
ATOM 1371 C C . ASP A 1 186 ? 3.120 17.846 9.474 1.00 96.06 186 ASP A C 1
ATOM 1373 O O . ASP A 1 186 ? 2.800 16.941 8.721 1.00 96.06 186 ASP A O 1
ATOM 1377 N N . GLU A 1 187 ? 4.402 18.149 9.712 1.00 94.81 187 GLU A N 1
ATOM 1378 C CA . GLU A 1 187 ? 5.547 17.504 9.041 1.00 94.81 187 GLU A CA 1
ATOM 1379 C C . GLU A 1 187 ? 5.460 15.967 9.129 1.00 94.81 187 GLU A C 1
ATOM 1381 O O . GLU A 1 187 ? 5.543 15.274 8.116 1.00 94.81 187 GLU A O 1
ATOM 1386 N N . ARG A 1 188 ? 5.156 15.418 10.314 1.00 96.50 188 ARG A N 1
ATOM 1387 C CA . ARG A 1 188 ? 4.933 13.974 10.496 1.00 96.50 188 ARG A CA 1
ATOM 1388 C C . ARG A 1 188 ? 3.736 13.443 9.696 1.00 96.50 188 ARG A C 1
ATOM 1390 O O . ARG A 1 188 ? 3.784 12.301 9.233 1.00 96.50 188 ARG A O 1
ATOM 1397 N N . PHE A 1 189 ? 2.661 14.222 9.567 1.00 96.75 189 PHE A N 1
ATOM 1398 C CA . PHE A 1 189 ? 1.505 13.858 8.746 1.00 96.75 189 PHE A CA 1
ATOM 1399 C C . PHE A 1 189 ? 1.887 13.766 7.267 1.00 96.75 189 PHE A C 1
ATOM 1401 O O . PHE A 1 189 ? 1.511 12.799 6.601 1.00 96.75 189 PHE A O 1
ATOM 1408 N N . GLU A 1 190 ? 2.676 14.724 6.774 1.00 95.19 190 GLU A N 1
ATOM 1409 C CA . GLU A 1 190 ? 3.158 14.740 5.390 1.00 95.19 190 GLU A CA 1
ATOM 1410 C C . GLU A 1 190 ? 4.128 13.574 5.138 1.00 95.19 190 GLU A C 1
ATOM 1412 O O . GLU A 1 190 ? 3.975 12.834 4.166 1.00 95.19 190 GLU A O 1
ATOM 1417 N N . GLU A 1 191 ? 5.061 13.307 6.053 1.00 94.75 191 GLU A N 1
ATOM 1418 C CA . GLU A 1 191 ? 6.006 12.190 5.946 1.00 94.75 191 GLU A CA 1
ATOM 1419 C C . GLU A 1 191 ? 5.324 10.814 5.928 1.00 94.75 191 GLU A C 1
ATOM 1421 O O . GLU A 1 191 ? 5.798 9.891 5.266 1.00 94.75 191 GLU A O 1
ATOM 1426 N N . ASN A 1 192 ? 4.213 10.630 6.637 1.00 97.12 192 ASN A N 1
ATOM 1427 C CA . ASN A 1 192 ? 3.528 9.334 6.707 1.00 97.12 192 ASN A CA 1
ATOM 1428 C C . ASN A 1 192 ? 2.322 9.235 5.758 1.00 97.12 192 ASN A C 1
ATOM 1430 O O . ASN A 1 192 ? 1.551 8.281 5.845 1.00 97.12 192 ASN A O 1
ATOM 1434 N N . SER A 1 193 ? 2.158 10.193 4.839 1.00 96.50 193 SER A N 1
ATOM 1435 C CA . SER A 1 193 ? 1.024 10.252 3.905 1.00 96.50 193 SER A CA 1
ATOM 1436 C C . SER A 1 193 ? 1.052 9.181 2.805 1.00 96.50 193 SER A C 1
ATOM 1438 O O . SER A 1 193 ? -0.008 8.783 2.320 1.00 96.50 193 SER A O 1
ATOM 1440 N N . ALA A 1 194 ? 2.226 8.646 2.459 1.00 95.88 194 ALA A N 1
ATOM 1441 C CA . ALA A 1 194 ? 2.379 7.519 1.539 1.00 95.88 194 ALA A CA 1
ATOM 1442 C C . ALA A 1 194 ? 3.158 6.377 2.185 1.00 95.88 194 ALA A C 1
ATOM 1444 O O . ALA A 1 194 ? 4.324 6.542 2.559 1.00 95.88 194 ALA A O 1
ATOM 1445 N N . LEU A 1 195 ? 2.542 5.194 2.225 1.00 96.12 195 LEU A N 1
ATOM 1446 C CA . LEU A 1 195 ? 3.288 3.952 2.370 1.00 96.12 195 LEU A CA 1
ATOM 1447 C C . LEU A 1 195 ? 3.711 3.487 0.987 1.00 96.12 195 LEU A C 1
ATOM 1449 O O . LEU A 1 195 ? 2.868 3.204 0.137 1.00 96.12 195 LEU A O 1
ATOM 1453 N N . LEU A 1 196 ? 5.019 3.439 0.771 1.00 96.06 196 LEU A N 1
ATOM 1454 C CA . LEU A 1 196 ? 5.616 2.988 -0.476 1.00 96.06 196 LEU A CA 1
ATOM 1455 C C . LEU A 1 196 ? 6.103 1.551 -0.315 1.00 96.06 196 LEU A C 1
ATOM 1457 O O . LEU A 1 196 ? 6.589 1.163 0.748 1.00 96.06 196 LEU A O 1
ATOM 1461 N N . LYS A 1 197 ? 5.999 0.773 -1.387 1.00 96.12 197 LYS A N 1
ATOM 1462 C CA . LYS A 1 197 ? 6.542 -0.582 -1.470 1.00 96.12 197 LYS A CA 1
ATOM 1463 C C . LYS A 1 197 ? 7.395 -0.740 -2.713 1.00 96.12 197 LYS A C 1
ATOM 1465 O O . LYS A 1 197 ? 7.254 -0.007 -3.689 1.00 96.12 197 LYS A O 1
ATOM 1470 N N . LEU A 1 198 ? 8.277 -1.726 -2.649 1.00 95.69 198 LEU A N 1
ATOM 1471 C CA . LEU A 1 198 ? 9.179 -2.073 -3.727 1.00 95.69 198 LEU A CA 1
ATOM 1472 C C . LEU A 1 198 ? 8.656 -3.319 -4.442 1.00 95.69 198 LEU A C 1
ATOM 1474 O O . LEU A 1 198 ? 8.638 -4.413 -3.873 1.00 95.69 198 LEU A O 1
ATOM 1478 N N . GLU A 1 199 ? 8.226 -3.148 -5.684 1.00 93.25 199 GLU A N 1
ATOM 1479 C CA . GLU A 1 199 ? 7.746 -4.221 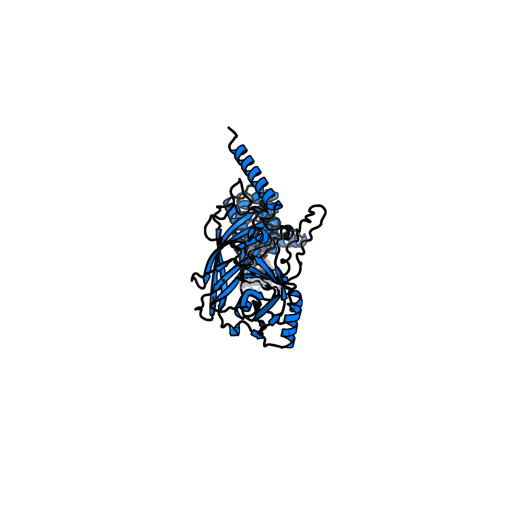-6.542 1.00 93.25 199 GLU A CA 1
ATOM 1480 C C . GLU A 1 199 ? 8.837 -4.617 -7.533 1.00 93.25 199 GLU A C 1
ATOM 1482 O O . GLU A 1 199 ? 9.486 -3.786 -8.164 1.00 93.25 199 GLU A O 1
ATOM 1487 N N . THR A 1 200 ? 9.074 -5.917 -7.647 1.00 92.94 200 THR A N 1
ATOM 1488 C CA . THR A 1 200 ? 10.004 -6.484 -8.618 1.00 92.94 200 THR A CA 1
ATOM 1489 C C . THR A 1 200 ? 9.584 -7.915 -8.934 1.00 92.94 200 THR A C 1
ATOM 1491 O O . THR A 1 200 ? 8.672 -8.473 -8.317 1.00 92.94 200 THR A O 1
ATOM 1494 N N . ARG A 1 201 ? 10.251 -8.533 -9.901 1.00 90.62 201 ARG A N 1
ATOM 1495 C CA . ARG A 1 201 ? 10.033 -9.938 -10.237 1.00 90.62 201 ARG A CA 1
ATOM 1496 C C . ARG A 1 201 ? 10.503 -10.854 -9.110 1.00 90.62 201 ARG A C 1
ATOM 1498 O O . ARG A 1 201 ? 11.567 -10.657 -8.537 1.00 90.62 201 ARG A O 1
ATOM 1505 N N . ALA A 1 202 ? 9.749 -11.921 -8.855 1.00 94.12 202 ALA A N 1
ATOM 1506 C CA . ALA A 1 202 ? 10.068 -12.864 -7.782 1.00 94.12 202 ALA A CA 1
ATOM 1507 C C . ALA A 1 202 ? 11.380 -13.634 -8.014 1.00 94.12 202 ALA A C 1
ATOM 1509 O O . ALA A 1 202 ? 12.062 -13.983 -7.055 1.00 94.12 202 ALA A O 1
ATOM 1510 N N . LYS A 1 203 ? 11.739 -13.910 -9.276 1.00 95.19 203 LYS A N 1
ATOM 1511 C CA . LYS A 1 203 ? 12.974 -14.621 -9.641 1.00 95.19 203 LYS A CA 1
ATOM 1512 C C . LYS A 1 203 ? 13.722 -13.898 -10.748 1.00 95.19 203 LYS A C 1
ATOM 1514 O O . LYS A 1 203 ? 13.048 -13.515 -11.691 1.00 95.19 203 LYS A O 1
ATOM 1519 N N . THR A 1 204 ? 15.047 -13.783 -10.703 1.00 95.31 204 THR A N 1
ATOM 1520 C CA . THR A 1 204 ? 15.895 -13.169 -11.750 1.00 95.31 204 THR A CA 1
ATOM 1521 C C . THR A 1 204 ? 17.274 -13.845 -11.820 1.00 95.31 204 THR A C 1
ATOM 1523 O O . THR A 1 204 ? 17.537 -14.751 -11.039 1.00 95.31 204 THR A O 1
ATOM 1526 N N . ALA A 1 205 ? 18.150 -13.451 -12.749 1.00 95.19 205 ALA A N 1
ATOM 1527 C CA . ALA A 1 205 ? 19.501 -14.008 -12.878 1.00 95.19 205 ALA A CA 1
ATOM 1528 C C . ALA A 1 205 ? 20.579 -13.048 -12.354 1.00 95.19 205 ALA A C 1
ATOM 1530 O O . ALA A 1 205 ? 20.443 -11.825 -12.444 1.00 95.19 205 ALA A O 1
ATOM 1531 N N . ALA A 1 206 ? 21.682 -13.608 -11.857 1.00 95.69 206 ALA A N 1
ATOM 1532 C CA . ALA A 1 206 ? 22.885 -12.846 -11.527 1.00 95.69 206 ALA A CA 1
ATOM 1533 C C . ALA A 1 206 ? 23.419 -12.099 -12.765 1.00 95.69 206 ALA A C 1
ATOM 1535 O O . ALA A 1 206 ? 23.257 -12.554 -13.898 1.00 95.69 206 ALA A O 1
ATOM 1536 N N . GLY A 1 207 ? 24.040 -10.934 -12.564 1.00 92.62 207 GLY A N 1
ATOM 1537 C CA . GLY A 1 207 ? 24.614 -10.130 -13.653 1.00 92.62 207 GLY A CA 1
ATOM 1538 C C . GLY A 1 207 ? 23.593 -9.405 -14.536 1.00 92.62 207 GLY A C 1
ATOM 1539 O O . GLY A 1 207 ? 23.978 -8.761 -15.513 1.00 92.62 207 GLY A O 1
ATOM 1540 N N . THR A 1 208 ? 22.297 -9.515 -14.237 1.00 91.75 208 THR A N 1
ATOM 1541 C CA . THR A 1 208 ? 21.235 -8.882 -15.027 1.00 91.75 208 THR A CA 1
ATOM 1542 C C . THR A 1 208 ? 20.774 -7.557 -14.429 1.00 91.75 208 THR A C 1
ATOM 1544 O O . THR A 1 208 ? 21.069 -7.219 -13.283 1.00 91.75 208 THR A O 1
ATOM 1547 N N . ARG A 1 209 ? 20.045 -6.782 -15.234 1.00 90.00 209 ARG A N 1
ATOM 1548 C CA . ARG A 1 209 ? 19.363 -5.566 -14.795 1.00 90.00 209 ARG A CA 1
ATOM 1549 C C . ARG A 1 209 ? 17.998 -5.946 -14.236 1.00 90.00 209 ARG A C 1
ATOM 1551 O O . ARG A 1 209 ? 17.168 -6.481 -14.965 1.00 90.00 209 ARG A O 1
ATOM 1558 N N . LEU A 1 210 ? 17.781 -5.672 -12.958 1.00 92.06 210 LEU A N 1
ATOM 1559 C CA . LEU A 1 210 ? 16.521 -5.909 -12.276 1.00 92.06 210 LEU A CA 1
ATOM 1560 C C . LEU A 1 210 ? 15.641 -4.657 -12.386 1.00 92.06 210 LEU A C 1
ATOM 1562 O O . LEU A 1 210 ? 15.992 -3.638 -11.783 1.00 92.06 210 LEU A O 1
ATOM 1566 N N . PRO A 1 211 ? 14.519 -4.698 -13.127 1.00 90.31 211 PRO A N 1
ATOM 1567 C CA . PRO A 1 211 ? 13.525 -3.637 -13.060 1.00 90.31 211 PRO A CA 1
ATOM 1568 C C . PRO A 1 211 ? 12.876 -3.639 -11.674 1.00 90.31 211 PRO A C 1
ATOM 1570 O O . PRO A 1 211 ? 12.509 -4.689 -11.129 1.00 90.31 211 PRO A O 1
ATOM 1573 N N . VAL A 1 212 ? 12.756 -2.453 -11.095 1.00 91.50 212 VAL A N 1
ATOM 1574 C CA . VAL A 1 212 ? 12.168 -2.246 -9.780 1.00 91.50 212 VAL A CA 1
ATOM 1575 C C . VAL A 1 212 ? 11.207 -1.070 -9.856 1.00 91.50 212 VAL A C 1
ATOM 1577 O O . VAL A 1 212 ? 11.595 0.014 -10.276 1.00 91.50 212 VAL A O 1
ATOM 1580 N N . THR A 1 213 ? 9.975 -1.269 -9.407 1.00 91.00 213 THR A N 1
ATOM 1581 C CA . THR A 1 213 ? 8.951 -0.225 -9.361 1.00 91.00 213 THR A CA 1
ATOM 1582 C C . THR A 1 213 ? 8.684 0.138 -7.908 1.00 91.00 213 THR A C 1
ATOM 1584 O O . THR A 1 213 ? 8.372 -0.716 -7.077 1.00 91.00 213 THR A O 1
ATOM 1587 N N . ILE A 1 214 ? 8.812 1.417 -7.576 1.00 93.44 214 ILE A N 1
ATOM 1588 C CA . ILE A 1 214 ? 8.414 1.955 -6.278 1.00 93.44 214 ILE A CA 1
ATOM 1589 C C . ILE A 1 214 ? 6.951 2.360 -6.400 1.00 93.44 214 ILE A C 1
ATOM 1591 O O . ILE A 1 214 ? 6.634 3.384 -7.001 1.00 93.44 214 ILE A O 1
ATOM 1595 N N . ALA A 1 215 ? 6.065 1.536 -5.854 1.00 92.19 215 ALA A N 1
ATOM 1596 C CA . ALA A 1 215 ? 4.623 1.712 -5.941 1.00 92.19 215 ALA A CA 1
ATOM 1597 C C . ALA A 1 215 ? 4.047 2.265 -4.632 1.00 92.19 215 ALA A C 1
ATOM 1599 O O . ALA A 1 215 ? 4.570 2.023 -3.541 1.00 92.19 215 ALA A O 1
ATOM 1600 N N . LEU A 1 216 ? 2.922 2.971 -4.737 1.00 93.62 216 LEU A N 1
ATOM 1601 C CA . LEU A 1 216 ? 2.105 3.314 -3.580 1.00 93.62 216 LEU A CA 1
ATOM 1602 C C . LEU A 1 216 ? 1.395 2.053 -3.072 1.00 93.62 216 LEU A C 1
ATOM 1604 O O . LEU A 1 216 ? 0.589 1.462 -3.787 1.00 93.62 216 LEU A O 1
ATOM 1608 N N . ASP A 1 217 ? 1.675 1.653 -1.836 1.00 95.06 217 ASP A N 1
ATOM 1609 C CA . ASP A 1 217 ? 0.950 0.579 -1.157 1.00 95.06 217 ASP A CA 1
ATOM 1610 C C . ASP A 1 217 ? -0.358 1.096 -0.555 1.00 95.06 217 ASP A C 1
ATOM 1612 O O . ASP A 1 217 ? -1.436 0.562 -0.815 1.00 95.06 217 ASP A O 1
ATOM 1616 N N . GLN A 1 218 ? -0.275 2.179 0.223 1.00 94.75 218 GLN A N 1
ATOM 1617 C CA . GLN A 1 218 ? -1.433 2.801 0.862 1.00 94.75 218 GLN A CA 1
ATOM 1618 C C . GLN A 1 218 ? -1.295 4.324 0.871 1.00 94.75 218 GLN A C 1
ATOM 1620 O O . GLN A 1 218 ? -0.288 4.863 1.337 1.00 94.75 218 GLN A O 1
ATOM 1625 N N . ALA A 1 219 ? -2.347 5.016 0.429 1.00 95.25 219 ALA A N 1
ATOM 1626 C CA . ALA A 1 219 ? -2.515 6.444 0.676 1.00 95.25 219 ALA A CA 1
ATOM 1627 C C . ALA A 1 219 ? -3.056 6.644 2.096 1.00 95.25 219 ALA A C 1
ATOM 1629 O O . ALA A 1 219 ? -4.144 6.171 2.435 1.00 95.25 219 ALA A O 1
ATOM 1630 N N . ARG A 1 220 ? -2.305 7.356 2.933 1.00 96.88 220 ARG A N 1
ATOM 1631 C CA . ARG A 1 220 ? -2.666 7.651 4.320 1.00 96.88 220 ARG A CA 1
ATOM 1632 C C . ARG A 1 220 ? -2.984 9.126 4.520 1.00 96.88 220 ARG A C 1
ATOM 1634 O O . ARG A 1 220 ? -2.388 9.806 5.349 1.00 96.88 220 ARG A O 1
ATOM 1641 N N . VAL A 1 221 ? -3.933 9.606 3.725 1.00 96.19 221 VAL A N 1
ATOM 1642 C CA . VAL A 1 221 ? -4.307 11.023 3.606 1.00 96.19 221 VAL A CA 1
ATOM 1643 C C . VAL A 1 221 ? -5.791 11.234 3.899 1.00 96.19 221 VAL A C 1
ATOM 1645 O O . VAL A 1 221 ? -6.538 10.264 4.074 1.00 96.19 221 VAL A O 1
ATOM 1648 N N . GLY A 1 222 ? -6.227 12.492 4.002 1.00 96.06 222 GLY A N 1
ATOM 1649 C CA . GLY A 1 222 ? -7.643 12.837 4.045 1.00 96.06 222 GLY A CA 1
ATOM 1650 C C . GLY A 1 222 ? -8.292 12.720 2.671 1.00 96.06 222 GLY A C 1
ATOM 1651 O O . GLY A 1 222 ? -7.634 12.768 1.637 1.00 96.06 222 GLY A O 1
ATOM 1652 N N . SER A 1 223 ? -9.616 12.592 2.653 1.00 95.44 223 SER A N 1
ATOM 1653 C CA . SER A 1 223 ? -10.393 12.356 1.428 1.00 95.44 223 SER A CA 1
ATOM 1654 C C . SER A 1 223 ? -10.229 13.446 0.363 1.00 95.44 223 SER A C 1
ATOM 1656 O O . SER A 1 223 ? -10.375 13.158 -0.819 1.00 95.44 223 SER A O 1
ATOM 1658 N N . GLY A 1 224 ? -9.940 14.686 0.767 1.00 92.50 224 GLY A N 1
ATOM 1659 C CA . GLY A 1 224 ? -9.716 15.823 -0.131 1.00 92.50 224 GLY A CA 1
ATOM 1660 C C . GLY A 1 224 ? -8.249 16.221 -0.295 1.00 92.50 224 GLY A C 1
ATOM 1661 O O . GLY A 1 224 ? -7.986 17.244 -0.922 1.00 92.50 224 GLY A O 1
ATOM 1662 N N . ASP A 1 225 ? -7.317 15.456 0.272 1.00 92.81 225 ASP A N 1
ATOM 1663 C CA . ASP A 1 225 ? -5.902 15.808 0.280 1.00 92.81 225 ASP A CA 1
ATOM 1664 C C . ASP A 1 225 ? -5.146 15.135 -0.869 1.00 92.81 225 ASP A C 1
ATOM 1666 O O . ASP A 1 225 ? -5.424 13.990 -1.237 1.00 92.81 225 ASP A O 1
ATOM 1670 N N . LEU A 1 226 ? -4.152 15.849 -1.399 1.00 91.19 226 LEU A N 1
ATOM 1671 C CA . LEU A 1 226 ? -3.184 15.357 -2.375 1.00 91.19 226 LEU A CA 1
ATOM 1672 C C . LEU A 1 226 ? -1.772 15.686 -1.890 1.00 91.19 226 LEU A C 1
ATOM 1674 O O . LEU A 1 226 ? -1.421 16.860 -1.726 1.00 91.19 226 LEU A O 1
ATOM 1678 N N . PHE A 1 227 ? -0.975 14.638 -1.722 1.00 91.44 227 PHE A N 1
ATOM 1679 C CA . PHE A 1 227 ? 0.446 14.707 -1.422 1.00 91.44 227 PHE A CA 1
ATOM 1680 C C . PHE A 1 227 ? 1.235 14.156 -2.605 1.00 91.44 227 PHE A C 1
ATOM 1682 O O . PHE A 1 227 ? 0.948 13.065 -3.106 1.00 91.44 227 PHE A O 1
ATOM 1689 N N . VAL A 1 228 ? 2.222 14.925 -3.057 1.00 89.94 228 VAL A N 1
ATOM 1690 C CA . VAL A 1 228 ? 3.125 14.548 -4.145 1.00 89.94 228 VAL A CA 1
ATOM 1691 C C . VAL A 1 228 ? 4.482 14.222 -3.538 1.00 89.94 228 VAL A C 1
ATOM 1693 O O . VAL A 1 228 ? 5.147 15.102 -2.993 1.00 89.94 228 VAL A O 1
ATOM 1696 N N . HIS A 1 229 ? 4.887 12.957 -3.624 1.00 91.75 229 HIS A N 1
ATOM 1697 C CA . HIS A 1 229 ? 6.173 12.475 -3.134 1.00 91.75 229 HIS A CA 1
ATOM 1698 C C . HIS A 1 229 ? 7.174 12.448 -4.277 1.00 91.75 229 HIS A C 1
ATOM 1700 O O . HIS A 1 229 ? 7.104 11.568 -5.132 1.00 91.75 229 HIS A O 1
ATOM 1706 N N . THR A 1 230 ? 8.110 13.388 -4.286 1.00 90.25 230 THR A N 1
ATOM 1707 C CA . THR A 1 230 ? 9.239 13.369 -5.216 1.00 90.25 230 THR A CA 1
ATOM 1708 C C . THR A 1 230 ? 10.312 12.443 -4.656 1.00 90.25 230 THR A C 1
ATOM 1710 O O . THR A 1 230 ? 10.715 12.592 -3.502 1.00 90.25 230 THR A O 1
ATOM 1713 N N . LEU A 1 231 ? 10.749 11.472 -5.458 1.00 91.69 231 LEU A N 1
ATOM 1714 C CA . LEU A 1 231 ? 11.697 10.443 -5.041 1.00 91.69 231 LEU A CA 1
ATOM 1715 C C . LEU A 1 231 ? 13.018 10.590 -5.789 1.00 91.69 231 LEU A C 1
ATOM 1717 O O . LEU A 1 231 ? 13.045 10.588 -7.022 1.00 91.69 231 LEU A O 1
ATOM 1721 N N . THR A 1 232 ? 14.105 10.643 -5.029 1.00 91.50 232 THR A N 1
ATOM 1722 C CA . THR A 1 232 ? 15.479 10.673 -5.532 1.00 91.50 232 THR A CA 1
ATOM 1723 C C . THR A 1 232 ? 16.202 9.413 -5.076 1.00 91.50 232 THR A C 1
ATOM 1725 O O . THR A 1 232 ? 16.216 9.088 -3.892 1.00 91.50 232 THR A O 1
ATOM 1728 N N . LEU A 1 233 ? 16.801 8.684 -6.012 1.00 92.56 233 LEU A N 1
ATOM 1729 C CA . LEU A 1 233 ? 17.632 7.519 -5.750 1.00 92.56 233 LEU A CA 1
ATOM 1730 C C . LEU A 1 233 ? 18.998 7.955 -5.216 1.00 92.56 233 LEU A C 1
ATOM 1732 O O . LEU A 1 233 ? 19.784 8.566 -5.935 1.00 92.56 233 LEU A O 1
ATOM 1736 N N . VAL A 1 234 ? 19.292 7.591 -3.969 1.00 94.94 234 VAL A N 1
ATOM 1737 C CA . VAL A 1 234 ? 20.592 7.843 -3.324 1.00 94.94 234 VAL A CA 1
ATOM 1738 C C . VAL A 1 234 ? 21.528 6.651 -3.515 1.00 94.94 234 VAL A C 1
ATOM 1740 O O . VAL A 1 234 ? 22.738 6.804 -3.697 1.00 94.94 234 VAL A O 1
ATOM 1743 N N . GLY A 1 235 ? 20.979 5.435 -3.484 1.00 94.06 235 GLY A N 1
ATOM 1744 C CA . GLY A 1 235 ? 21.750 4.221 -3.702 1.00 94.06 235 GLY A CA 1
ATOM 1745 C C . GLY A 1 235 ? 20.908 2.954 -3.693 1.00 94.06 235 GLY A C 1
ATOM 1746 O O . GLY A 1 235 ? 19.726 2.961 -3.363 1.00 94.06 235 GLY A O 1
ATOM 1747 N N . ALA A 1 236 ? 21.546 1.843 -4.047 1.00 96.38 236 ALA A N 1
ATOM 1748 C CA . ALA A 1 236 ? 20.957 0.517 -3.964 1.00 96.38 236 ALA A CA 1
ATOM 1749 C C . ALA A 1 236 ? 21.947 -0.468 -3.343 1.00 96.38 236 ALA A C 1
ATOM 1751 O O . ALA A 1 236 ? 23.169 -0.319 -3.481 1.00 96.38 236 ALA A O 1
ATOM 1752 N N . LYS A 1 237 ? 21.421 -1.492 -2.670 1.00 97.81 237 LYS A N 1
ATOM 1753 C CA . LYS A 1 237 ? 22.203 -2.592 -2.107 1.00 97.81 237 LYS A CA 1
ATOM 1754 C C . LYS A 1 237 ? 21.569 -3.943 -2.431 1.00 97.81 237 LYS A C 1
ATOM 1756 O O . LYS A 1 237 ? 20.348 -4.064 -2.494 1.00 97.81 237 LYS A O 1
ATOM 1761 N N . VAL A 1 238 ? 22.412 -4.963 -2.570 1.00 97.62 238 VAL A N 1
ATOM 1762 C CA . VAL A 1 238 ? 22.022 -6.379 -2.612 1.00 97.62 238 VAL A CA 1
ATOM 1763 C C . VAL A 1 238 ? 22.726 -7.078 -1.460 1.00 97.62 238 VAL A C 1
ATOM 1765 O O . VAL A 1 238 ? 23.954 -7.063 -1.388 1.00 97.62 238 VAL A O 1
ATOM 1768 N N . ASP A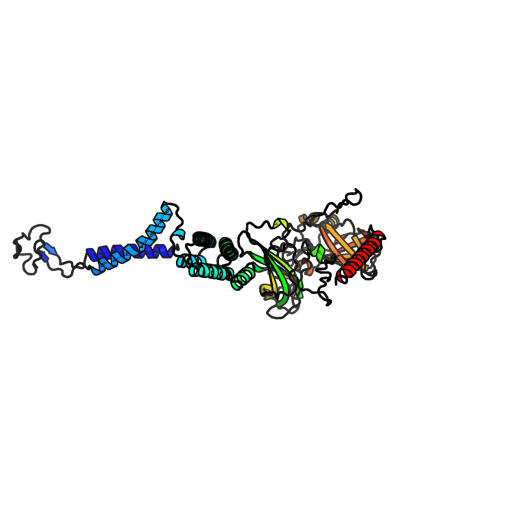 1 239 ? 21.954 -7.603 -0.510 1.00 97.38 239 ASP A N 1
ATOM 1769 C CA . ASP A 1 239 ? 22.456 -8.183 0.748 1.00 97.38 239 ASP A CA 1
ATOM 1770 C C . ASP A 1 239 ? 23.450 -7.268 1.485 1.00 97.38 239 ASP A C 1
ATOM 1772 O O . ASP A 1 239 ? 24.497 -7.687 1.978 1.00 97.38 239 ASP A O 1
ATOM 1776 N N . GLY A 1 240 ? 23.146 -5.967 1.511 1.00 96.75 240 GLY A N 1
ATOM 1777 C CA . GLY A 1 240 ? 23.982 -4.944 2.142 1.00 96.75 240 GLY A CA 1
ATOM 1778 C C . GLY A 1 240 ? 25.207 -4.507 1.329 1.00 96.75 240 GLY A C 1
ATOM 1779 O O . GLY A 1 240 ? 25.840 -3.516 1.695 1.00 96.75 240 GLY A O 1
ATOM 1780 N N . LYS A 1 241 ? 25.533 -5.164 0.207 1.00 97.31 241 LYS A N 1
ATOM 1781 C CA . LYS A 1 241 ? 26.594 -4.716 -0.710 1.00 97.31 241 LYS A CA 1
ATOM 1782 C C . LYS A 1 241 ? 26.053 -3.646 -1.652 1.00 97.31 241 LYS A C 1
ATOM 1784 O O . LYS A 1 241 ? 25.045 -3.874 -2.312 1.00 97.31 241 LYS A O 1
ATOM 1789 N N . LYS A 1 242 ? 26.726 -2.496 -1.737 1.00 97.19 242 LYS A N 1
ATOM 1790 C CA . LYS A 1 242 ? 26.352 -1.409 -2.655 1.00 97.19 242 LYS A CA 1
ATOM 1791 C C . LYS A 1 242 ? 26.421 -1.890 -4.108 1.00 97.19 242 LYS A C 1
ATOM 1793 O O . LYS A 1 242 ? 27.417 -2.491 -4.505 1.00 97.19 242 LYS A O 1
ATOM 1798 N N . VAL A 1 243 ? 25.387 -1.586 -4.883 1.00 96.19 243 VAL A N 1
ATOM 1799 C CA . VAL A 1 243 ? 25.304 -1.884 -6.318 1.00 96.19 243 VAL A CA 1
ATOM 1800 C C . VAL A 1 243 ? 24.964 -0.626 -7.108 1.00 96.19 243 VAL A C 1
ATOM 1802 O O . VAL A 1 243 ? 24.515 0.376 -6.548 1.00 96.19 243 VAL A O 1
ATOM 1805 N N . GLU A 1 244 ? 25.213 -0.665 -8.414 1.00 93.19 244 GLU A N 1
ATOM 1806 C CA . GLU A 1 244 ? 24.793 0.402 -9.319 1.00 93.19 244 GLU A CA 1
ATOM 1807 C C . GLU A 1 244 ? 23.274 0.338 -9.505 1.00 93.19 244 GLU A C 1
ATOM 1809 O O . GLU A 1 244 ? 22.710 -0.721 -9.791 1.00 93.19 244 GLU A O 1
ATOM 1814 N N . ALA A 1 245 ? 22.614 1.480 -9.361 1.00 89.19 245 ALA A N 1
ATOM 1815 C CA . ALA A 1 245 ? 21.219 1.646 -9.720 1.00 89.19 245 ALA A CA 1
ATOM 1816 C C . ALA A 1 245 ? 21.046 2.978 -10.439 1.00 89.19 245 ALA A C 1
ATOM 1818 O O . ALA A 1 245 ? 21.759 3.939 -10.150 1.00 89.19 245 ALA A O 1
ATOM 1819 N N . LYS A 1 246 ? 20.124 3.006 -11.397 1.00 87.69 246 LYS A N 1
ATOM 1820 C CA . LYS A 1 246 ? 19.817 4.182 -12.213 1.00 87.69 246 LYS A CA 1
ATOM 1821 C C . LYS A 1 246 ? 18.309 4.401 -12.258 1.00 87.69 246 LYS A C 1
ATOM 1823 O O . LYS A 1 246 ? 17.565 3.417 -12.162 1.00 87.69 246 LYS A O 1
ATOM 1828 N N . PRO A 1 247 ? 17.848 5.648 -12.446 1.00 84.94 247 PRO A N 1
ATOM 1829 C CA . PRO A 1 247 ? 16.472 5.895 -12.852 1.00 84.94 247 PRO A CA 1
ATOM 1830 C C . PRO A 1 247 ? 16.112 5.038 -14.069 1.00 84.94 247 PRO A C 1
ATOM 1832 O O . PRO A 1 247 ? 16.932 4.854 -14.973 1.00 84.94 247 PRO A O 1
ATOM 1835 N N . GLY A 1 248 ? 14.906 4.469 -14.083 1.00 73.56 248 GLY A N 1
ATOM 1836 C CA . GLY A 1 248 ? 14.428 3.734 -15.249 1.00 73.56 248 GLY A CA 1
ATOM 1837 C C . GLY A 1 248 ? 14.334 4.654 -16.466 1.00 73.56 248 GLY A C 1
ATOM 1838 O O . GLY A 1 248 ? 14.046 5.842 -16.336 1.00 73.56 248 GLY A O 1
ATOM 1839 N N . GLU A 1 249 ? 14.521 4.115 -17.674 1.00 64.25 249 GLU A N 1
ATOM 1840 C CA . GLU A 1 249 ? 14.355 4.891 -18.919 1.00 64.25 249 GLU A CA 1
ATOM 1841 C C . GLU A 1 249 ? 12.924 5.459 -19.072 1.00 64.25 249 GLU A C 1
ATOM 1843 O O . GLU A 1 249 ? 12.702 6.402 -19.830 1.00 64.25 249 GLU A O 1
ATOM 1848 N N . SER A 1 250 ? 11.960 4.925 -18.310 1.00 55.22 250 SER A N 1
ATOM 1849 C CA . SER A 1 250 ? 10.575 5.391 -18.184 1.00 55.22 250 SER A CA 1
ATOM 1850 C C . SER A 1 250 ? 10.360 6.560 -17.215 1.00 55.22 250 SER A C 1
ATOM 1852 O O . SER A 1 250 ? 9.247 7.081 -17.182 1.00 55.22 250 SER A O 1
ATOM 1854 N N . ALA A 1 251 ? 11.376 7.035 -16.480 1.00 48.06 251 ALA A N 1
ATOM 1855 C CA . ALA A 1 251 ? 11.250 8.176 -15.555 1.00 48.06 251 ALA A CA 1
ATOM 1856 C C . ALA A 1 251 ? 10.817 9.494 -16.245 1.00 48.06 251 ALA A C 1
ATOM 1858 O O . ALA A 1 251 ? 10.491 10.489 -15.595 1.00 48.06 251 ALA A O 1
ATOM 1859 N N . GLY A 1 252 ? 10.741 9.504 -17.579 1.00 44.66 252 GLY A N 1
ATOM 1860 C CA . GLY A 1 252 ? 10.057 10.530 -18.348 1.00 44.66 252 GLY A CA 1
ATOM 1861 C C . GLY A 1 252 ? 8.534 10.382 -18.294 1.00 44.66 252 GLY A C 1
ATOM 1862 O O . GLY A 1 252 ? 7.928 9.964 -19.277 1.00 44.66 252 GLY A O 1
ATOM 1863 N N . GLY A 1 253 ? 7.901 10.760 -17.178 1.00 42.16 253 GLY A N 1
ATOM 1864 C CA . GLY A 1 253 ? 6.443 10.924 -17.112 1.00 42.16 253 GLY A CA 1
ATOM 1865 C C . GLY A 1 253 ? 5.920 11.916 -18.166 1.00 42.16 253 GLY A C 1
ATOM 1866 O O . GLY A 1 253 ? 6.677 12.505 -18.934 1.00 42.16 253 GLY A O 1
ATOM 1867 N N . LEU A 1 254 ? 4.614 12.173 -18.201 1.00 40.38 254 LEU A N 1
ATOM 1868 C CA . LEU A 1 254 ? 3.997 13.066 -19.195 1.00 40.38 254 LEU A CA 1
ATOM 1869 C C . LEU A 1 254 ? 4.631 14.486 -19.252 1.00 40.38 254 LEU A C 1
ATOM 1871 O O . LEU A 1 254 ? 4.660 15.113 -20.309 1.00 40.38 254 LEU A O 1
ATOM 1875 N N . LEU A 1 255 ? 5.212 14.962 -18.143 1.00 41.66 255 LEU A N 1
ATOM 1876 C CA . LEU A 1 255 ? 6.019 16.195 -18.079 1.00 41.66 255 LEU A CA 1
ATOM 1877 C C . LEU A 1 255 ? 7.522 15.971 -18.352 1.00 41.66 255 LEU A C 1
ATOM 1879 O O . LEU A 1 255 ? 8.237 16.904 -18.701 1.00 41.66 255 LEU A O 1
ATOM 1883 N N . GLY A 1 256 ? 7.998 14.732 -18.262 1.00 39.03 256 GLY A N 1
ATOM 1884 C CA . GLY A 1 256 ? 9.336 14.269 -18.637 1.00 39.03 256 GLY A CA 1
ATOM 1885 C C . GLY A 1 256 ? 9.637 14.354 -20.133 1.00 39.03 256 GLY A C 1
ATOM 1886 O O . GLY A 1 256 ? 10.773 14.610 -20.525 1.00 39.03 256 GLY A O 1
ATOM 1887 N N . GLY A 1 257 ? 8.610 14.253 -20.983 1.00 38.56 257 GLY A N 1
ATOM 1888 C CA . GLY A 1 257 ? 8.726 14.602 -22.404 1.00 38.56 257 GLY A CA 1
ATOM 1889 C C . GLY A 1 257 ? 9.024 16.091 -22.640 1.00 38.56 257 GLY A C 1
ATOM 1890 O O . GLY A 1 257 ? 9.554 16.444 -23.690 1.00 38.56 257 GLY A O 1
ATOM 1891 N N . TRP A 1 258 ? 8.723 16.957 -21.664 1.00 36.16 258 TRP A N 1
ATOM 1892 C CA . TRP A 1 258 ? 9.061 18.385 -21.682 1.00 36.16 258 TRP A CA 1
ATOM 1893 C C . TRP A 1 258 ? 10.354 18.703 -20.914 1.00 36.16 258 TRP A C 1
ATOM 1895 O O . TRP A 1 258 ? 11.048 19.650 -21.279 1.00 36.16 258 TRP A O 1
ATOM 1905 N N . SER A 1 259 ? 10.721 17.923 -19.891 1.00 35.62 259 SER A N 1
ATOM 1906 C CA . SER A 1 259 ? 11.927 18.178 -19.087 1.00 35.62 259 SER A CA 1
ATOM 1907 C C . SER A 1 259 ? 13.180 17.408 -19.529 1.00 35.62 259 SER A C 1
ATOM 1909 O O . SER A 1 259 ? 14.287 17.853 -19.239 1.00 35.62 259 SER A O 1
ATOM 1911 N N . GLY A 1 260 ? 13.043 16.290 -20.252 1.00 33.94 260 GLY A N 1
ATOM 1912 C CA . GLY A 1 260 ? 14.142 15.343 -20.473 1.00 33.94 260 GLY A CA 1
ATOM 1913 C C . GLY A 1 260 ? 15.052 15.598 -21.678 1.00 33.94 260 GLY A C 1
ATOM 1914 O O . GLY A 1 260 ? 16.215 15.206 -21.636 1.00 33.94 260 GLY A O 1
ATOM 1915 N N . ARG A 1 261 ? 14.584 16.230 -22.767 1.00 35.56 261 ARG A N 1
ATOM 1916 C CA . ARG A 1 261 ? 15.426 16.417 -23.979 1.00 35.56 261 ARG A CA 1
ATOM 1917 C C . ARG A 1 261 ? 15.259 17.737 -24.737 1.00 35.56 261 ARG A C 1
ATOM 1919 O O . ARG A 1 261 ? 15.904 17.933 -25.760 1.00 35.56 261 ARG A O 1
ATOM 1926 N N . GLY A 1 262 ? 14.470 18.670 -24.217 1.00 27.44 262 GLY A N 1
ATOM 1927 C CA . GLY A 1 262 ? 14.289 19.984 -24.831 1.00 27.44 262 GLY A CA 1
ATOM 1928 C C . GLY A 1 262 ? 13.529 20.929 -23.917 1.00 27.44 262 GLY A C 1
ATOM 1929 O O . GLY A 1 262 ? 12.419 21.335 -24.245 1.00 27.44 262 GLY A O 1
ATOM 1930 N N . MET A 1 263 ? 14.092 21.264 -22.752 1.00 31.22 263 MET A N 1
ATOM 1931 C CA . MET A 1 263 ? 13.499 22.317 -21.931 1.00 31.22 263 MET A CA 1
ATOM 1932 C C . MET A 1 263 ? 13.598 23.656 -22.664 1.00 31.22 263 MET A C 1
ATOM 1934 O O . MET A 1 263 ? 14.689 24.164 -22.926 1.00 31.22 263 MET A O 1
ATOM 1938 N N . ILE A 1 264 ? 12.442 24.286 -22.876 1.00 31.88 264 ILE A N 1
ATOM 1939 C CA . ILE A 1 264 ? 12.330 25.735 -22.715 1.00 31.88 264 ILE A CA 1
ATOM 1940 C C . ILE A 1 264 ? 12.960 26.035 -21.351 1.00 31.88 264 ILE A C 1
ATOM 1942 O O . ILE A 1 264 ? 12.404 25.649 -20.326 1.00 31.88 264 ILE A O 1
ATOM 1946 N N . GLN A 1 265 ? 14.145 26.652 -21.337 1.00 34.22 265 GLN A N 1
ATOM 1947 C CA . GLN A 1 265 ? 14.790 27.139 -20.118 1.00 34.22 265 GLN A CA 1
ATOM 1948 C C . GLN A 1 265 ? 13.830 28.105 -19.415 1.00 34.22 265 GLN A C 1
ATOM 1950 O O . GLN A 1 265 ? 13.788 29.297 -19.723 1.00 34.22 265 GLN A O 1
ATOM 1955 N N . MET A 1 266 ? 13.034 27.606 -18.473 1.00 33.06 266 MET A N 1
ATOM 1956 C CA . MET A 1 266 ? 12.295 28.468 -17.568 1.00 33.06 266 MET A CA 1
ATOM 1957 C C . MET A 1 266 ? 13.282 28.993 -16.534 1.00 33.06 266 MET A C 1
ATOM 1959 O O . MET A 1 266 ? 13.705 28.301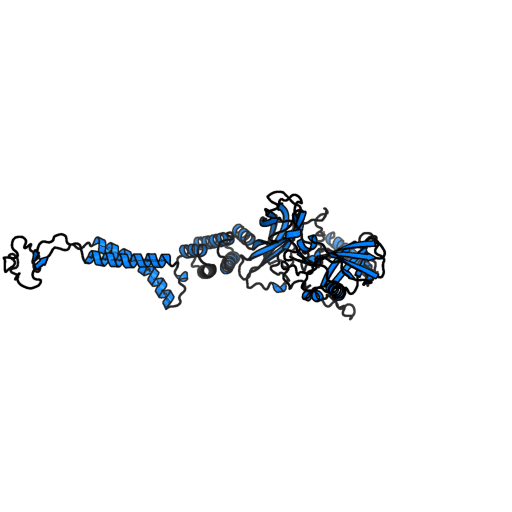 -15.612 1.00 33.06 266 MET A O 1
ATOM 1963 N N . THR A 1 267 ? 13.687 30.241 -16.727 1.00 32.91 267 THR A N 1
ATOM 1964 C CA . THR A 1 267 ? 14.418 31.001 -15.721 1.00 32.91 267 THR A CA 1
ATOM 1965 C C . THR A 1 267 ? 13.456 31.423 -14.615 1.00 32.91 267 THR A C 1
ATOM 1967 O O . THR A 1 267 ? 12.527 32.188 -14.883 1.00 32.91 267 THR A O 1
ATOM 1970 N N . ILE A 1 268 ? 13.695 31.006 -13.373 1.00 33.53 268 ILE A N 1
ATOM 1971 C CA . ILE A 1 268 ? 13.038 31.607 -12.205 1.00 33.53 268 ILE A CA 1
ATOM 1972 C C . ILE A 1 268 ? 13.906 32.806 -11.802 1.00 33.53 268 ILE A C 1
ATOM 1974 O O . ILE A 1 268 ? 15.099 32.659 -11.551 1.00 33.53 268 ILE A O 1
ATOM 1978 N N . ASN A 1 269 ? 13.344 34.019 -11.819 1.00 31.80 269 ASN A N 1
ATOM 1979 C CA . ASN A 1 269 ? 14.066 35.276 -11.546 1.00 31.80 269 ASN A CA 1
ATOM 1980 C C . ASN A 1 269 ? 15.290 35.547 -12.452 1.00 31.80 269 ASN A C 1
ATOM 1982 O O . ASN A 1 269 ? 16.253 36.188 -12.037 1.00 31.80 269 ASN A O 1
ATOM 1986 N N . GLY A 1 270 ? 15.266 35.082 -13.706 1.00 31.08 270 GLY A N 1
ATOM 1987 C CA . GLY A 1 270 ? 16.349 35.327 -14.670 1.00 31.08 270 GLY A CA 1
ATOM 1988 C C . GLY A 1 270 ? 17.594 34.452 -14.484 1.00 31.08 270 GLY A C 1
ATOM 1989 O O . GLY A 1 270 ? 18.555 34.622 -15.235 1.00 31.08 270 GLY A O 1
ATOM 1990 N N . VAL A 1 271 ? 17.568 33.509 -13.538 1.00 33.16 271 VAL A N 1
ATOM 1991 C CA . VAL A 1 271 ? 18.591 32.470 -13.382 1.00 33.16 271 VAL A CA 1
ATOM 1992 C C . VAL A 1 271 ? 18.071 31.198 -14.055 1.00 33.16 271 VAL A C 1
ATOM 1994 O O . VAL A 1 271 ? 16.975 30.743 -13.714 1.00 33.16 271 VAL A O 1
ATOM 1997 N N . PRO A 1 272 ? 18.785 30.635 -15.045 1.00 36.59 272 PRO A N 1
ATOM 1998 C CA . PRO A 1 272 ? 18.470 29.310 -15.559 1.00 36.59 272 PRO A CA 1
ATOM 1999 C C . PRO A 1 272 ? 18.562 28.327 -14.396 1.00 36.59 272 PRO A C 1
ATOM 2001 O O . PRO A 1 272 ? 19.609 28.243 -13.761 1.00 36.59 272 PRO A O 1
ATOM 2004 N N . VAL A 1 273 ? 17.490 27.584 -14.112 1.00 41.28 273 VAL A N 1
ATOM 2005 C CA . VAL A 1 273 ? 17.586 26.400 -13.249 1.00 41.28 273 VAL A CA 1
ATOM 2006 C C . VAL A 1 273 ? 18.251 25.316 -14.090 1.00 41.28 273 VAL A C 1
ATOM 2008 O O . VAL A 1 273 ? 17.612 24.440 -14.663 1.00 41.28 273 VAL A O 1
ATOM 2011 N N . GLN A 1 274 ? 19.553 25.469 -14.279 1.00 42.28 274 GLN A N 1
ATOM 2012 C CA . GLN A 1 274 ? 20.417 24.399 -14.725 1.00 42.28 274 GLN A CA 1
ATOM 2013 C C . GLN A 1 274 ? 20.750 23.633 -13.440 1.00 42.28 274 GLN A C 1
ATOM 2015 O O . GLN A 1 274 ? 21.203 24.275 -12.493 1.00 42.28 274 GLN A O 1
ATOM 2020 N N . PRO A 1 275 ? 20.490 22.314 -13.342 1.00 44.66 275 PRO A N 1
ATOM 2021 C CA . PRO A 1 275 ? 21.139 21.527 -12.303 1.00 44.66 275 PRO A CA 1
ATOM 2022 C C . PRO A 1 275 ? 22.633 21.800 -12.468 1.00 44.66 275 PRO A C 1
ATOM 2024 O O . PRO A 1 275 ? 23.154 21.628 -13.572 1.00 44.66 275 PRO A O 1
ATOM 2027 N N . ASP A 1 276 ? 23.261 22.375 -11.447 1.00 40.47 276 ASP A N 1
ATOM 2028 C CA . ASP A 1 276 ? 24.596 22.957 -11.538 1.00 40.47 276 ASP A CA 1
ATOM 2029 C C . ASP A 1 276 ? 25.596 21.964 -12.150 1.00 40.47 276 ASP A C 1
ATOM 2031 O O . ASP A 1 276 ? 26.045 21.043 -11.484 1.00 40.47 276 ASP A O 1
ATOM 2035 N N . GLY A 1 277 ? 25.919 22.158 -13.433 1.00 37.12 277 GLY A N 1
ATOM 2036 C CA . GLY A 1 277 ? 27.219 21.955 -14.087 1.00 37.12 277 GLY A CA 1
ATOM 2037 C C . GLY A 1 277 ? 28.020 20.654 -13.923 1.00 37.12 277 GLY A C 1
ATOM 2038 O O . GLY A 1 277 ? 29.114 20.599 -14.477 1.00 37.12 277 GLY A O 1
ATOM 2039 N N . GLY A 1 278 ? 27.553 19.634 -13.209 1.00 42.09 278 GLY A N 1
ATOM 2040 C CA . GLY A 1 278 ? 28.270 18.378 -12.994 1.00 42.09 278 GLY A CA 1
ATOM 2041 C C . GLY A 1 278 ? 27.468 17.209 -13.533 1.00 42.09 278 GLY A C 1
ATOM 2042 O O . GLY A 1 278 ? 26.378 16.967 -13.036 1.00 42.09 278 GLY A O 1
ATOM 2043 N N . ASP A 1 279 ? 27.984 16.543 -14.567 1.00 46.00 279 ASP A N 1
ATOM 2044 C CA . ASP A 1 279 ? 27.599 15.235 -15.126 1.00 46.00 279 ASP A CA 1
ATOM 2045 C C . ASP A 1 279 ? 26.316 14.558 -14.573 1.00 46.00 279 ASP A C 1
ATOM 2047 O O . ASP A 1 279 ? 26.331 13.443 -14.065 1.00 46.00 279 ASP A O 1
ATOM 2051 N N . GLY A 1 280 ? 25.179 15.240 -14.719 1.00 51.12 280 GLY A N 1
ATOM 2052 C CA . GLY A 1 280 ? 23.936 14.744 -15.309 1.00 51.12 280 GLY A CA 1
ATOM 2053 C C . GLY A 1 280 ? 23.093 13.680 -14.603 1.00 51.12 280 GLY A C 1
ATOM 2054 O O . GLY A 1 280 ? 22.019 13.402 -15.128 1.00 51.12 280 GLY A O 1
ATOM 2055 N N . ASP A 1 281 ? 23.493 13.096 -13.473 1.00 61.50 281 ASP A N 1
ATOM 2056 C CA . ASP A 1 281 ? 22.683 12.065 -12.800 1.00 61.50 281 ASP A CA 1
ATOM 2057 C C . ASP A 1 281 ? 22.012 12.635 -11.545 1.00 61.50 281 ASP A C 1
ATOM 2059 O O . ASP A 1 281 ? 22.507 12.516 -10.426 1.00 61.50 281 ASP A O 1
ATOM 2063 N N . SER A 1 282 ? 20.879 13.320 -11.726 1.00 67.62 282 SER A N 1
ATOM 2064 C CA . SER A 1 282 ? 20.138 13.935 -10.614 1.00 67.62 282 SER A CA 1
ATOM 2065 C C . SER A 1 282 ? 19.531 12.914 -9.645 1.00 67.62 282 SER A C 1
ATOM 2067 O O . SER A 1 282 ? 18.888 13.318 -8.679 1.00 67.62 282 SER A O 1
ATOM 2069 N N . GLY A 1 283 ? 19.660 11.607 -9.916 1.00 81.81 283 GLY A N 1
ATOM 2070 C CA . GLY A 1 283 ? 19.036 10.525 -9.151 1.00 81.81 283 GLY A CA 1
ATOM 2071 C C . GLY A 1 283 ? 17.504 10.574 -9.140 1.00 81.81 283 GLY A C 1
ATOM 2072 O O . GLY A 1 283 ? 16.869 9.687 -8.580 1.00 81.81 283 GLY A O 1
ATOM 2073 N N . LEU A 1 284 ? 16.882 11.593 -9.737 1.00 86.12 284 LEU A N 1
ATOM 2074 C CA . LEU A 1 284 ? 15.449 11.836 -9.678 1.00 86.12 284 LEU A CA 1
ATOM 2075 C C . LEU A 1 284 ? 14.704 10.709 -10.401 1.00 86.12 284 LEU A C 1
ATOM 2077 O O . LEU A 1 284 ? 14.811 10.565 -11.617 1.00 86.12 284 LEU A O 1
ATOM 2081 N N . LEU A 1 285 ? 13.928 9.930 -9.649 1.00 85.06 285 LEU A N 1
ATOM 2082 C CA . LEU A 1 285 ? 13.129 8.826 -10.182 1.00 85.06 285 LEU A CA 1
ATOM 2083 C C . LEU A 1 285 ? 11.777 9.306 -10.712 1.00 85.06 285 LEU A C 1
ATOM 2085 O O . LEU A 1 285 ? 11.274 8.777 -11.700 1.00 85.06 285 LEU A O 1
ATOM 2089 N N . GLY A 1 286 ? 11.177 10.297 -10.050 1.00 86.06 286 GLY A N 1
ATOM 2090 C CA . GLY A 1 286 ? 9.865 10.828 -10.410 1.00 86.06 286 GLY A CA 1
ATOM 2091 C C . GLY A 1 286 ? 9.014 11.170 -9.192 1.00 86.06 286 GLY A C 1
ATOM 2092 O O . GLY A 1 286 ? 9.538 11.475 -8.120 1.00 86.06 286 GLY A O 1
ATOM 2093 N N . GLN A 1 287 ? 7.693 11.128 -9.373 1.00 87.38 287 GLN A N 1
ATOM 2094 C CA . GLN A 1 287 ? 6.712 11.466 -8.346 1.00 87.38 287 GLN A CA 1
ATOM 2095 C C . GLN A 1 287 ? 5.718 10.326 -8.119 1.00 87.38 287 GLN A C 1
ATOM 2097 O O . GLN A 1 287 ? 5.201 9.756 -9.076 1.00 87.38 287 GLN A O 1
ATOM 2102 N N . VAL A 1 288 ? 5.408 10.052 -6.852 1.00 89.31 288 VAL A N 1
ATOM 2103 C CA . VAL A 1 288 ? 4.315 9.167 -6.433 1.00 89.31 288 VAL A CA 1
ATOM 2104 C C . VAL A 1 288 ? 3.262 10.002 -5.716 1.00 89.31 288 VAL A C 1
ATOM 2106 O O . VAL A 1 288 ? 3.573 10.754 -4.795 1.00 89.31 288 VAL A O 1
ATOM 2109 N N . ASN A 1 289 ? 2.003 9.871 -6.123 1.00 90.12 289 ASN A N 1
ATOM 2110 C CA . ASN A 1 289 ? 0.906 10.669 -5.577 1.00 90.12 289 ASN A CA 1
ATOM 2111 C C . ASN A 1 289 ? 0.114 9.865 -4.545 1.00 90.12 289 ASN A C 1
ATOM 2113 O O . ASN A 1 289 ? -0.417 8.811 -4.886 1.00 90.12 289 ASN A O 1
ATOM 2117 N N . ALA A 1 290 ? -0.026 10.376 -3.323 1.00 92.56 290 ALA A N 1
ATOM 2118 C CA . ALA A 1 290 ? -0.977 9.873 -2.335 1.00 92.56 290 ALA A CA 1
ATOM 2119 C C . ALA A 1 290 ? -2.180 10.818 -2.275 1.00 92.56 290 ALA A C 1
ATOM 2121 O O . ALA A 1 290 ? -2.064 11.976 -1.872 1.00 92.56 290 ALA A O 1
ATOM 2122 N N . ALA A 1 291 ? -3.337 10.324 -2.707 1.00 92.38 291 ALA A N 1
ATOM 2123 C CA . ALA A 1 291 ? -4.540 11.128 -2.860 1.00 92.38 291 ALA A CA 1
ATOM 2124 C C . ALA A 1 291 ? -5.741 10.473 -2.188 1.00 92.38 291 ALA A C 1
ATOM 2126 O O . ALA A 1 291 ? -5.902 9.252 -2.243 1.00 92.38 291 ALA A O 1
ATOM 2127 N N . GLY A 1 292 ? -6.584 11.298 -1.576 1.00 92.25 292 GLY A N 1
ATOM 2128 C CA . GLY A 1 292 ? -7.863 10.859 -1.045 1.00 92.25 292 GLY A CA 1
ATOM 2129 C C . GLY A 1 292 ? -8.901 10.621 -2.138 1.00 92.25 292 GLY A C 1
ATOM 2130 O O . GLY A 1 292 ? -8.814 11.149 -3.249 1.00 92.25 292 GLY A O 1
ATOM 2131 N N . SER A 1 293 ? -9.939 9.865 -1.795 1.00 92.81 293 SER A N 1
ATOM 2132 C CA . SER A 1 293 ? -11.014 9.438 -2.697 1.00 92.81 293 SER A CA 1
ATOM 2133 C C . SER A 1 293 ? -11.775 10.560 -3.416 1.00 92.81 293 SER A C 1
ATOM 2135 O O . SER A 1 293 ? -12.428 10.298 -4.426 1.00 92.81 293 SER A O 1
ATOM 2137 N N . ARG A 1 294 ? -11.724 11.807 -2.926 1.00 91.44 294 ARG A N 1
ATOM 2138 C CA . ARG A 1 294 ? -12.392 12.969 -3.543 1.00 91.44 294 ARG A CA 1
ATOM 2139 C C . ARG A 1 294 ? -11.478 13.782 -4.457 1.00 91.44 294 ARG A C 1
ATOM 2141 O O . ARG A 1 294 ? -11.959 14.732 -5.074 1.00 91.44 294 ARG A O 1
ATOM 2148 N N . VAL A 1 295 ? -10.194 13.443 -4.561 1.00 86.56 295 VAL A N 1
ATOM 2149 C CA . VAL A 1 295 ? -9.259 14.133 -5.455 1.00 86.56 295 VAL A CA 1
ATOM 2150 C C . VAL A 1 295 ? -9.371 13.551 -6.869 1.00 86.56 295 VAL A C 1
ATOM 2152 O O . VAL A 1 295 ? -9.112 12.363 -7.073 1.00 86.56 295 VAL A O 1
ATOM 2155 N N . PRO A 1 296 ? -9.722 14.357 -7.887 1.00 81.38 296 PRO A N 1
ATOM 2156 C CA . PRO A 1 296 ? -9.808 13.878 -9.260 1.00 81.38 296 PRO A CA 1
ATOM 2157 C C . PRO A 1 296 ? -8.404 13.740 -9.877 1.00 81.38 296 PRO A C 1
ATOM 2159 O O . PRO A 1 296 ? -7.897 14.664 -10.512 1.00 81.38 296 PRO A O 1
ATOM 2162 N N . LEU A 1 297 ? -7.779 12.567 -9.730 1.00 72.75 297 LEU A N 1
ATOM 2163 C CA . LEU A 1 297 ? -6.428 12.280 -10.249 1.00 72.75 297 LEU A CA 1
ATOM 2164 C C . LEU A 1 297 ? -6.298 12.439 -11.779 1.00 72.75 297 LEU A C 1
ATOM 2166 O O . LEU A 1 297 ? -5.246 12.829 -12.288 1.00 72.75 297 LEU A O 1
ATOM 2170 N N . ASN A 1 298 ? -7.387 12.214 -12.522 1.00 63.59 298 ASN A N 1
ATOM 2171 C CA . ASN A 1 298 ? -7.389 12.272 -13.989 1.00 63.59 298 ASN A CA 1
ATOM 2172 C C . ASN A 1 298 ? -7.125 13.673 -14.565 1.00 63.59 298 ASN A C 1
ATOM 2174 O O . ASN A 1 298 ? -6.785 13.782 -15.740 1.00 63.59 298 ASN A O 1
ATOM 2178 N N . VAL A 1 299 ? -7.267 14.744 -13.776 1.00 58.16 299 VAL A N 1
ATOM 2179 C CA . VAL A 1 299 ? -7.122 16.121 -14.285 1.00 58.16 299 VAL A CA 1
ATOM 2180 C C . VAL A 1 299 ? -5.664 16.466 -14.613 1.00 58.16 299 VAL A C 1
ATOM 2182 O O . VAL A 1 299 ? -5.421 17.316 -15.464 1.00 58.16 299 VAL A O 1
ATOM 2185 N N . PHE A 1 300 ? -4.691 15.777 -14.011 1.00 55.53 300 PHE A N 1
ATOM 2186 C CA . PHE A 1 300 ? -3.275 16.149 -14.126 1.00 55.53 300 PHE A CA 1
ATOM 2187 C C . PHE A 1 300 ? -2.394 15.088 -14.789 1.00 55.53 300 PHE A C 1
ATOM 2189 O O . PHE A 1 300 ? -1.176 15.228 -14.800 1.00 55.53 300 PHE A O 1
ATOM 2196 N N . GLY A 1 301 ? -2.973 13.987 -15.288 1.00 58.34 301 GLY A N 1
ATOM 2197 C CA . GLY A 1 301 ? -2.182 12.803 -15.663 1.00 58.34 301 GLY A CA 1
ATOM 2198 C C . GLY A 1 301 ? -1.400 12.206 -14.481 1.00 58.34 301 GLY A C 1
ATOM 2199 O O . GLY A 1 301 ? -0.584 11.309 -14.664 1.00 58.34 301 GLY A O 1
ATOM 2200 N N . ALA A 1 302 ? -1.672 12.696 -13.270 1.00 55.59 302 ALA A N 1
ATOM 2201 C CA . ALA A 1 302 ? -1.092 12.289 -12.008 1.00 55.59 302 ALA A CA 1
ATOM 2202 C C . ALA A 1 302 ? -1.815 11.028 -11.533 1.00 55.59 302 ALA A C 1
ATOM 2204 O O . ALA A 1 302 ? -2.541 11.042 -10.546 1.00 55.59 302 ALA A O 1
ATOM 2205 N N . GLY A 1 303 ? -1.675 9.924 -12.269 1.00 59.28 303 GLY A N 1
ATOM 2206 C CA . GLY A 1 303 ? -2.055 8.629 -11.714 1.00 59.28 303 GLY A CA 1
ATOM 2207 C C . GLY A 1 303 ? -1.263 8.362 -10.428 1.00 59.28 303 GLY A C 1
ATOM 2208 O O . GLY A 1 303 ? -0.205 8.957 -10.198 1.00 59.28 303 GLY A O 1
ATOM 2209 N N . THR A 1 304 ? -1.740 7.436 -9.597 1.00 58.03 304 THR A N 1
ATOM 2210 C CA . THR A 1 304 ? -0.931 6.761 -8.566 1.00 58.03 304 THR A CA 1
ATOM 2211 C C . THR A 1 304 ? 0.117 5.876 -9.251 1.00 58.03 304 THR A C 1
ATOM 2213 O O . THR A 1 304 ? 0.093 4.653 -9.133 1.00 58.03 304 THR A O 1
ATOM 2216 N N . GLN A 1 305 ? 0.955 6.476 -10.092 1.00 68.38 305 GLN A N 1
ATOM 2217 C CA . GLN A 1 305 ? 1.976 5.772 -10.844 1.00 68.38 305 GLN A CA 1
ATOM 2218 C C . GLN A 1 305 ? 3.111 5.435 -9.887 1.00 68.38 305 GLN A C 1
ATOM 2220 O O . GLN A 1 305 ? 3.499 6.256 -9.051 1.00 68.38 305 GLN A O 1
ATOM 2225 N N . GLY A 1 306 ? 3.599 4.202 -9.986 1.00 82.62 306 GLY A N 1
ATOM 2226 C CA . GLY A 1 306 ? 4.898 3.882 -9.428 1.00 82.62 306 GLY A CA 1
ATOM 2227 C C . GLY A 1 306 ? 5.989 4.611 -10.209 1.00 82.62 306 GLY A C 1
ATOM 2228 O O . GLY A 1 306 ? 5.779 5.010 -11.356 1.00 82.62 306 GLY A O 1
ATOM 2229 N N . VAL A 1 307 ? 7.144 4.795 -9.582 1.00 87.62 307 VAL A N 1
ATOM 2230 C CA . VAL A 1 307 ? 8.350 5.258 -10.279 1.00 87.62 307 VAL A CA 1
ATOM 2231 C C . VAL A 1 307 ? 9.286 4.080 -10.489 1.00 87.62 307 VAL A C 1
ATOM 2233 O O . VAL A 1 307 ? 9.452 3.248 -9.595 1.00 87.62 307 VAL A O 1
ATOM 2236 N N . ASP A 1 308 ? 9.897 4.006 -11.664 1.00 86.94 308 ASP A N 1
ATOM 2237 C CA . ASP A 1 308 ? 10.756 2.886 -12.029 1.00 86.94 308 ASP A CA 1
ATOM 2238 C C . ASP A 1 308 ? 12.231 3.215 -11.787 1.00 86.94 308 ASP A C 1
ATOM 2240 O O . ASP A 1 308 ? 12.725 4.303 -12.091 1.00 86.94 308 ASP A O 1
ATOM 2244 N N . ALA A 1 309 ? 12.957 2.221 -11.301 1.00 89.75 309 ALA A N 1
ATOM 2245 C CA . ALA A 1 309 ? 14.403 2.195 -11.199 1.00 89.75 309 ALA A CA 1
ATOM 2246 C C . ALA A 1 309 ? 14.929 0.882 -11.788 1.00 89.75 309 ALA A C 1
ATOM 2248 O O . ALA A 1 309 ? 14.224 -0.126 -11.870 1.00 89.75 309 ALA A O 1
ATOM 2249 N N . VAL A 1 310 ? 16.194 0.881 -12.191 1.00 89.62 310 VAL A N 1
ATOM 2250 C CA . VAL A 1 310 ? 16.885 -0.321 -12.656 1.00 89.62 310 VAL A CA 1
ATOM 2251 C C . VAL A 1 310 ? 18.090 -0.565 -11.765 1.00 89.62 310 VAL A C 1
ATOM 2253 O O . VAL A 1 310 ? 18.957 0.299 -11.638 1.00 89.62 310 VAL A O 1
ATOM 2256 N N . VAL A 1 311 ? 18.152 -1.753 -11.164 1.00 92.25 311 VAL A N 1
ATOM 2257 C CA . VAL A 1 311 ? 19.248 -2.179 -10.284 1.00 92.25 311 VAL A CA 1
ATOM 2258 C C . VAL A 1 311 ? 20.128 -3.184 -11.022 1.00 92.25 311 VAL A C 1
ATOM 2260 O O . VAL A 1 311 ? 19.648 -4.224 -11.469 1.00 92.25 311 VAL A O 1
ATOM 2263 N N . SER A 1 312 ? 21.422 -2.903 -11.152 1.00 93.19 312 SER A N 1
ATOM 2264 C CA . SER A 1 312 ? 22.388 -3.832 -11.747 1.00 93.19 312 SER A CA 1
ATOM 2265 C C . SER A 1 312 ? 22.796 -4.886 -10.718 1.00 93.19 312 SER A C 1
ATOM 2267 O O . SER A 1 312 ? 23.464 -4.574 -9.731 1.00 93.19 312 SER A O 1
ATOM 2269 N N . LEU A 1 313 ? 22.410 -6.143 -10.936 1.00 95.12 313 LEU A N 1
ATOM 2270 C CA . LEU A 1 313 ? 22.764 -7.240 -10.039 1.00 95.12 313 LEU A CA 1
ATOM 2271 C C . LEU A 1 313 ? 24.207 -7.704 -10.288 1.00 95.12 313 LEU A C 1
ATOM 2273 O O . LEU A 1 313 ? 24.586 -7.886 -11.447 1.00 95.12 313 LEU A O 1
ATOM 2277 N N . PRO A 1 314 ? 25.010 -7.958 -9.239 1.00 96.06 314 PRO A N 1
ATOM 2278 C CA . PRO A 1 314 ? 26.339 -8.537 -9.396 1.00 96.06 314 PRO A CA 1
ATOM 2279 C C . PRO A 1 314 ? 26.295 -9.897 -10.109 1.00 96.06 314 PRO A C 1
ATOM 2281 O O . PRO A 1 314 ? 25.371 -10.691 -9.919 1.00 96.06 314 PRO A O 1
ATOM 2284 N N . GLY A 1 315 ? 27.288 -10.161 -10.961 1.00 95.19 315 GLY A N 1
ATOM 2285 C CA . GLY A 1 315 ? 27.409 -11.425 -11.703 1.00 95.19 315 GLY A CA 1
ATOM 2286 C C . GLY A 1 315 ? 27.807 -12.622 -10.836 1.00 95.19 315 GLY A C 1
ATOM 2287 O O . GLY A 1 315 ? 27.628 -13.760 -11.252 1.00 95.19 315 GLY A O 1
ATOM 2288 N N . ASP A 1 316 ? 28.327 -12.365 -9.638 1.00 96.25 316 ASP A N 1
ATOM 2289 C CA . ASP A 1 316 ? 28.814 -13.349 -8.670 1.00 96.25 316 ASP A CA 1
ATOM 2290 C C . ASP A 1 316 ? 27.773 -13.728 -7.600 1.00 96.25 316 ASP A C 1
ATOM 2292 O O . ASP A 1 316 ? 28.107 -14.425 -6.640 1.00 96.25 316 ASP A O 1
ATOM 2296 N N . LEU A 1 317 ? 26.514 -13.291 -7.738 1.00 96.94 317 LEU A N 1
ATOM 2297 C CA . LEU A 1 317 ? 25.440 -13.720 -6.839 1.00 96.94 317 LEU A CA 1
ATOM 2298 C C . LEU A 1 317 ? 25.197 -15.230 -6.974 1.00 96.94 317 LEU A C 1
ATOM 2300 O O . LEU A 1 317 ? 24.949 -15.744 -8.065 1.00 96.94 317 LEU A O 1
ATOM 2304 N N . SER A 1 318 ? 25.231 -15.937 -5.846 1.00 97.19 318 SER A N 1
ATOM 2305 C CA . SER A 1 318 ? 24.852 -17.349 -5.770 1.00 97.19 318 SER A CA 1
ATOM 2306 C C . SER A 1 318 ? 23.358 -17.542 -6.063 1.00 97.19 318 SER A C 1
ATOM 2308 O O . SER A 1 318 ? 22.575 -16.649 -5.764 1.00 97.19 318 SER A O 1
ATOM 2310 N N . PRO A 1 319 ? 22.912 -18.706 -6.562 1.00 97.44 319 PRO A N 1
ATOM 2311 C CA . PRO A 1 319 ? 21.488 -19.037 -6.577 1.00 97.44 319 PRO A CA 1
ATOM 2312 C C . PRO A 1 319 ? 20.897 -19.034 -5.157 1.00 97.44 319 PRO A C 1
ATOM 2314 O O . PRO A 1 319 ? 21.522 -19.558 -4.232 1.00 97.44 319 PRO A O 1
ATOM 2317 N N . GLY A 1 320 ? 19.697 -18.479 -4.970 1.00 97.12 320 GLY A N 1
ATOM 2318 C CA . GLY A 1 320 ? 19.075 -18.363 -3.642 1.00 97.12 320 GLY A CA 1
ATOM 2319 C C . GLY A 1 320 ? 18.201 -17.124 -3.466 1.00 97.12 320 GLY A C 1
ATOM 2320 O O . GLY A 1 320 ? 17.924 -16.419 -4.426 1.00 97.12 320 GLY A O 1
ATOM 2321 N N . GLU A 1 321 ? 17.720 -16.868 -2.248 1.00 98.19 321 GLU A N 1
ATOM 2322 C CA . GLU A 1 321 ? 16.963 -15.653 -1.913 1.00 98.19 321 GLU A CA 1
ATOM 2323 C C . GLU A 1 321 ? 17.916 -14.526 -1.494 1.00 98.19 321 GLU A C 1
ATOM 2325 O O . GLU A 1 321 ? 18.751 -14.718 -0.614 1.00 98.19 321 GLU A O 1
ATOM 2330 N N . HIS A 1 322 ? 17.754 -13.352 -2.100 1.00 98.06 322 HIS A N 1
ATOM 2331 C CA . HIS A 1 322 ? 18.550 -12.151 -1.863 1.00 98.06 322 HIS A CA 1
ATOM 2332 C C . HIS A 1 322 ? 17.639 -10.971 -1.522 1.00 98.06 322 HIS A C 1
ATOM 2334 O O . HIS A 1 322 ? 16.508 -10.877 -2.009 1.00 98.06 322 HIS A O 1
ATOM 2340 N N . THR A 1 323 ? 18.126 -10.054 -0.690 1.00 98.31 323 THR A N 1
ATOM 2341 C CA . THR A 1 323 ? 17.403 -8.827 -0.329 1.00 98.31 323 THR A CA 1
ATOM 2342 C C . THR A 1 323 ? 17.909 -7.658 -1.161 1.00 98.31 323 THR A C 1
ATOM 2344 O O . THR A 1 323 ? 19.088 -7.311 -1.101 1.00 98.31 323 THR A O 1
ATOM 2347 N N . ILE A 1 324 ? 17.000 -7.024 -1.896 1.00 97.69 324 ILE A N 1
ATOM 2348 C CA . ILE A 1 324 ? 17.239 -5.764 -2.600 1.00 97.69 324 ILE A CA 1
ATOM 2349 C C . ILE A 1 324 ? 16.799 -4.622 -1.693 1.00 97.69 324 ILE A C 1
ATOM 2351 O O . ILE A 1 324 ? 15.697 -4.650 -1.144 1.00 97.69 324 ILE A O 1
ATOM 2355 N N . GLU A 1 325 ? 17.657 -3.622 -1.547 1.00 98.12 325 GLU A N 1
ATOM 2356 C CA . GLU A 1 325 ? 17.420 -2.421 -0.754 1.00 98.12 325 GLU A CA 1
ATOM 2357 C C . GLU A 1 325 ? 17.634 -1.186 -1.633 1.00 98.12 325 GLU A C 1
ATOM 2359 O O . GLU A 1 325 ? 18.675 -1.075 -2.278 1.00 98.12 325 GLU A O 1
ATOM 2364 N N . LEU A 1 326 ? 16.661 -0.273 -1.665 1.00 96.81 326 LEU A N 1
ATOM 2365 C CA . LEU A 1 326 ? 16.809 1.051 -2.270 1.00 96.81 326 LEU A CA 1
ATOM 2366 C C . LEU A 1 326 ? 16.837 2.107 -1.172 1.00 96.81 326 LEU A C 1
ATOM 2368 O O . LEU A 1 326 ? 15.905 2.183 -0.371 1.00 96.81 326 LEU A O 1
ATOM 2372 N N . ASP A 1 327 ? 17.884 2.926 -1.180 1.00 97.25 327 ASP A N 1
ATOM 2373 C CA . ASP A 1 327 ? 18.002 4.125 -0.361 1.00 97.25 327 ASP A CA 1
ATOM 2374 C C . ASP A 1 327 ? 17.543 5.324 -1.192 1.00 97.25 327 ASP A C 1
ATOM 2376 O O . ASP A 1 327 ? 18.080 5.604 -2.270 1.00 97.25 327 ASP A O 1
ATOM 2380 N N . LEU A 1 328 ? 16.528 6.015 -0.691 1.00 95.62 328 LEU A N 1
ATOM 2381 C CA . LEU A 1 328 ? 15.846 7.114 -1.353 1.00 95.62 328 LEU A CA 1
ATOM 2382 C C . LEU A 1 328 ? 15.882 8.361 -0.469 1.00 95.62 328 LEU A C 1
ATOM 2384 O O . LEU A 1 328 ? 15.835 8.278 0.757 1.00 95.62 328 LEU A O 1
ATOM 2388 N N . GLU A 1 329 ? 15.875 9.521 -1.105 1.00 94.50 329 GLU A N 1
ATOM 2389 C CA . GLU A 1 329 ? 15.446 10.775 -0.500 1.00 94.50 329 GLU A CA 1
ATOM 2390 C C . GLU A 1 329 ? 14.035 11.080 -0.987 1.00 94.50 329 GLU A C 1
ATOM 2392 O O . GLU A 1 329 ? 13.733 10.985 -2.180 1.00 94.50 329 GLU A O 1
ATOM 2397 N N . ARG A 1 330 ? 13.153 11.414 -0.047 1.00 94.31 330 ARG A N 1
ATOM 2398 C CA . ARG A 1 330 ? 11.752 11.705 -0.325 1.00 94.31 330 ARG A CA 1
ATOM 2399 C C . ARG A 1 330 ? 11.430 13.128 0.091 1.00 94.31 330 ARG A C 1
ATOM 2401 O O . ARG A 1 330 ? 11.487 13.452 1.273 1.00 94.31 330 ARG A O 1
ATOM 2408 N N . ASP A 1 331 ? 11.016 13.931 -0.875 1.00 92.12 331 ASP A N 1
ATOM 2409 C CA . ASP A 1 331 ? 10.444 15.252 -0.637 1.00 92.12 331 ASP A CA 1
ATOM 2410 C C . ASP A 1 331 ? 8.921 15.188 -0.796 1.00 92.12 331 ASP A C 1
ATOM 2412 O O . ASP A 1 331 ? 8.411 14.536 -1.712 1.00 92.12 331 ASP A O 1
ATOM 2416 N N . VAL A 1 332 ? 8.188 15.829 0.111 1.00 91.56 332 VAL A N 1
ATOM 2417 C CA . VAL A 1 332 ? 6.726 15.791 0.148 1.00 91.56 332 VAL A CA 1
ATOM 2418 C C . VAL A 1 332 ? 6.186 17.187 -0.103 1.00 91.56 332 VAL A C 1
ATOM 2420 O O . VAL A 1 332 ? 6.422 18.110 0.665 1.00 91.56 332 VAL A O 1
ATOM 2423 N N . ASN A 1 333 ? 5.407 17.330 -1.172 1.00 87.81 333 ASN A N 1
ATOM 2424 C CA . ASN A 1 333 ? 4.756 18.585 -1.515 1.00 87.81 333 ASN A CA 1
ATOM 2425 C C . ASN A 1 333 ? 3.241 18.458 -1.321 1.00 87.81 333 ASN A C 1
ATOM 2427 O O . ASN A 1 333 ? 2.593 17.588 -1.909 1.00 87.81 333 ASN A O 1
ATOM 2431 N N . THR A 1 334 ? 2.658 19.348 -0.516 1.00 82.69 334 THR A N 1
ATOM 2432 C CA . THR A 1 334 ? 1.201 19.482 -0.388 1.00 82.69 334 THR A CA 1
ATOM 2433 C C . THR A 1 334 ? 0.653 20.371 -1.501 1.00 82.69 334 THR A C 1
ATOM 2435 O O . THR A 1 334 ? 1.209 21.427 -1.799 1.00 82.69 334 THR A O 1
ATOM 2438 N N . GLY A 1 335 ? -0.432 19.930 -2.149 1.00 59.69 335 GLY A N 1
ATOM 2439 C CA . GLY A 1 335 ? -0.977 20.422 -3.426 1.00 59.69 335 GLY A CA 1
ATOM 2440 C C . GLY A 1 335 ? -1.421 21.892 -3.558 1.00 59.69 335 GLY A C 1
ATOM 2441 O O . GLY A 1 335 ? -2.448 22.159 -4.176 1.00 59.69 335 GLY A O 1
ATOM 2442 N N . ARG A 1 336 ? -0.663 22.878 -3.066 1.00 50.00 336 ARG A N 1
ATOM 2443 C CA . ARG A 1 336 ? -0.803 24.287 -3.483 1.00 50.00 336 ARG A CA 1
ATOM 2444 C C . ARG A 1 336 ? 0.030 24.651 -4.709 1.00 50.00 336 ARG A C 1
ATOM 2446 O O . ARG A 1 336 ? -0.204 25.711 -5.283 1.00 50.00 336 ARG A O 1
ATOM 2453 N N . VAL A 1 337 ? 0.951 23.792 -5.146 1.00 48.72 337 VAL A N 1
ATOM 2454 C CA . VAL A 1 337 ? 1.805 24.070 -6.308 1.00 48.72 337 VAL A CA 1
ATOM 2455 C C . VAL A 1 337 ? 1.717 22.927 -7.315 1.00 48.72 337 VAL A C 1
ATOM 2457 O O . VAL A 1 337 ? 2.608 22.099 -7.426 1.00 48.72 337 VAL A O 1
ATOM 2460 N N . ALA A 1 338 ? 0.630 22.896 -8.091 1.00 45.75 338 ALA A N 1
ATOM 2461 C CA . ALA A 1 338 ? 0.425 21.922 -9.172 1.00 45.75 338 ALA A CA 1
ATOM 2462 C C . ALA A 1 338 ? 1.497 21.982 -10.292 1.00 45.75 338 ALA A C 1
ATOM 2464 O O . ALA A 1 338 ? 1.478 21.155 -11.196 1.00 45.75 338 ALA A O 1
ATOM 2465 N N . PHE A 1 339 ? 2.428 22.945 -10.240 1.00 53.88 339 PHE A N 1
ATOM 2466 C CA . PHE A 1 339 ? 3.496 23.156 -11.229 1.00 53.88 339 PHE A CA 1
ATOM 2467 C C . PHE A 1 339 ? 4.827 23.610 -10.605 1.00 53.88 339 PHE A C 1
ATOM 2469 O O . PHE A 1 339 ? 5.694 24.145 -11.294 1.00 53.88 339 PHE A O 1
ATOM 2476 N N . GLY A 1 340 ? 4.981 23.459 -9.288 1.00 50.03 340 GLY A N 1
ATOM 2477 C CA . GLY A 1 340 ? 6.204 23.840 -8.597 1.00 50.03 340 GLY A CA 1
ATOM 2478 C C . GLY A 1 340 ? 7.175 22.685 -8.647 1.00 50.03 340 GLY A C 1
ATOM 2479 O O . GLY A 1 340 ? 6.910 21.648 -8.047 1.00 50.03 340 GLY A O 1
ATOM 2480 N N . PHE A 1 341 ? 8.298 22.862 -9.335 1.00 53.62 341 PHE A N 1
ATOM 2481 C CA . PHE A 1 341 ? 9.477 22.057 -9.040 1.00 53.62 341 PHE A CA 1
ATOM 2482 C C . PHE A 1 341 ? 9.744 22.129 -7.527 1.00 53.62 341 PHE A C 1
ATOM 2484 O O . PHE A 1 341 ? 9.482 23.188 -6.938 1.00 53.62 341 PHE A O 1
ATOM 2491 N N . PRO A 1 342 ? 10.215 21.036 -6.898 1.00 55.72 342 PRO A N 1
ATOM 2492 C CA . PRO A 1 342 ? 10.560 21.050 -5.480 1.00 55.72 342 PRO A CA 1
ATOM 2493 C C . PRO A 1 342 ? 11.412 22.285 -5.193 1.00 55.72 342 PRO A C 1
ATOM 2495 O O . PRO A 1 342 ? 12.274 22.643 -6.003 1.00 55.72 342 PRO A O 1
ATOM 2498 N N . ALA A 1 343 ? 11.126 22.984 -4.092 1.00 54.09 343 ALA A N 1
ATOM 2499 C CA . ALA A 1 343 ? 11.906 24.156 -3.726 1.00 54.09 343 ALA A CA 1
ATOM 2500 C C . ALA A 1 343 ? 13.378 23.715 -3.613 1.00 54.09 343 ALA A C 1
ATOM 2502 O O . ALA A 1 343 ? 13.679 22.851 -2.785 1.00 54.09 343 ALA A O 1
ATOM 2503 N N . PRO A 1 344 ? 14.294 24.237 -4.451 1.00 51.84 344 PRO A N 1
ATOM 2504 C CA . PRO A 1 344 ? 15.679 23.793 -4.427 1.00 51.84 344 PRO A CA 1
ATOM 2505 C C . PRO A 1 344 ? 16.263 24.078 -3.038 1.00 51.84 344 PRO A C 1
ATOM 2507 O O . PRO A 1 344 ? 16.350 25.236 -2.630 1.00 51.84 344 PRO A O 1
ATOM 2510 N N . GLY A 1 345 ? 16.620 23.021 -2.298 1.00 58.41 345 GLY A N 1
ATOM 2511 C CA . GLY A 1 345 ? 17.316 23.121 -1.008 1.00 58.41 345 GLY A CA 1
ATOM 2512 C C . GLY A 1 345 ? 16.624 22.507 0.215 1.00 58.41 345 GLY A C 1
ATOM 2513 O O . GLY A 1 345 ? 17.209 22.558 1.296 1.00 58.41 345 GLY A O 1
ATOM 2514 N N . GLY A 1 346 ? 15.431 21.916 0.095 1.00 67.94 346 GLY A N 1
ATOM 2515 C CA . GLY A 1 346 ? 14.895 21.060 1.161 1.00 67.94 346 GLY A CA 1
ATOM 2516 C C . GLY A 1 346 ? 15.694 19.755 1.254 1.00 67.94 346 GLY A C 1
ATOM 2517 O O . GLY A 1 346 ? 15.826 19.057 0.254 1.00 67.94 346 GLY A O 1
ATOM 2518 N N . GLN A 1 347 ? 16.247 19.420 2.426 1.00 81.94 347 GLN A N 1
ATOM 2519 C CA . GLN A 1 347 ? 16.774 18.071 2.664 1.00 81.94 347 GLN A CA 1
ATOM 2520 C C . GLN A 1 347 ? 15.586 17.106 2.692 1.00 81.94 347 GLN A C 1
ATOM 2522 O O . GLN A 1 347 ? 14.766 17.185 3.606 1.00 81.94 347 GLN A O 1
ATOM 2527 N N . GLY A 1 348 ? 15.471 16.237 1.686 1.00 88.62 348 GLY A N 1
ATOM 2528 C CA . GLY A 1 348 ? 14.439 15.203 1.664 1.00 88.62 348 GLY A CA 1
ATOM 2529 C C . GLY A 1 348 ? 14.568 14.265 2.868 1.00 88.62 348 GLY A C 1
ATOM 2530 O O . GLY A 1 348 ? 15.663 14.039 3.387 1.00 88.62 348 GLY A O 1
ATOM 2531 N N . THR A 1 349 ? 13.453 13.692 3.316 1.00 93.75 349 THR A N 1
ATOM 2532 C CA . THR A 1 349 ? 13.465 12.695 4.391 1.00 93.75 349 THR A CA 1
ATOM 2533 C C . THR A 1 349 ? 14.034 11.381 3.835 1.00 93.75 349 THR A C 1
ATOM 2535 O O . THR A 1 349 ? 13.525 10.889 2.820 1.00 93.75 349 THR A O 1
ATOM 2538 N N . PRO A 1 350 ? 15.062 10.779 4.463 1.00 96.31 350 PRO A N 1
ATOM 2539 C CA . PRO A 1 350 ? 15.616 9.512 4.004 1.00 96.31 350 PRO A CA 1
ATOM 2540 C C . PRO A 1 350 ? 14.583 8.387 4.139 1.00 96.31 350 PRO A C 1
ATOM 2542 O O . PRO A 1 350 ? 13.875 8.282 5.142 1.00 96.31 350 PRO A O 1
ATOM 2545 N N . LEU A 1 351 ? 14.515 7.524 3.130 1.00 95.94 351 LEU A N 1
ATOM 2546 C CA . LEU A 1 351 ? 13.600 6.392 3.054 1.00 95.94 351 LEU A CA 1
ATOM 2547 C C . LEU A 1 351 ? 14.337 5.175 2.498 1.00 95.94 351 LEU A C 1
ATOM 2549 O O . LEU A 1 351 ? 14.888 5.227 1.406 1.00 95.94 351 LEU A O 1
ATOM 2553 N N . THR A 1 352 ? 14.274 4.050 3.205 1.00 97.44 352 THR A N 1
ATOM 2554 C CA . THR A 1 352 ? 14.824 2.780 2.721 1.00 97.44 352 THR A CA 1
ATOM 2555 C C . THR A 1 352 ? 13.691 1.800 2.441 1.00 97.44 352 THR A C 1
ATOM 2557 O O . THR A 1 352 ? 12.915 1.469 3.339 1.00 97.44 352 THR A O 1
ATOM 2560 N N . LEU A 1 353 ? 13.614 1.300 1.208 1.00 97.00 353 LEU A N 1
ATOM 2561 C CA . LEU A 1 353 ? 12.658 0.270 0.798 1.00 97.00 353 LEU A CA 1
ATOM 2562 C C . LEU A 1 353 ? 13.377 -1.053 0.556 1.00 97.00 353 LEU A C 1
ATOM 2564 O O . LEU A 1 353 ? 14.489 -1.069 0.033 1.00 97.00 353 LEU A O 1
ATOM 2568 N N . LYS A 1 354 ? 12.741 -2.172 0.921 1.00 97.94 354 LYS A N 1
ATOM 2569 C CA . LYS A 1 354 ? 13.320 -3.512 0.763 1.00 97.94 354 LYS A CA 1
ATOM 2570 C C . LYS A 1 354 ? 12.349 -4.465 0.087 1.00 97.94 354 LYS A C 1
ATOM 2572 O O . LYS A 1 354 ? 11.149 -4.408 0.338 1.00 97.94 354 LYS A O 1
ATOM 2577 N N . THR A 1 355 ? 12.883 -5.377 -0.714 1.00 97.19 355 THR A N 1
ATOM 2578 C CA . THR A 1 355 ? 12.144 -6.527 -1.246 1.00 97.19 355 THR A CA 1
ATOM 2579 C C . THR A 1 355 ? 13.064 -7.730 -1.391 1.00 97.19 355 THR A C 1
ATOM 2581 O O . THR A 1 355 ? 14.286 -7.606 -1.311 1.00 97.19 355 THR A O 1
ATOM 2584 N N . LYS A 1 356 ? 12.477 -8.908 -1.582 1.00 97.75 356 LYS A N 1
ATOM 2585 C CA . LYS A 1 356 ? 13.209 -10.161 -1.766 1.00 97.75 356 LYS A CA 1
ATOM 2586 C C . LYS A 1 356 ? 13.115 -10.611 -3.215 1.00 97.75 356 LYS A C 1
ATOM 2588 O O . LYS A 1 356 ? 12.050 -10.528 -3.819 1.00 97.75 356 LYS A O 1
ATOM 2593 N N . VAL A 1 357 ? 14.218 -11.127 -3.743 1.00 97.00 357 VAL A N 1
ATOM 2594 C CA . VAL A 1 357 ? 14.292 -11.719 -5.080 1.00 97.00 357 VAL A CA 1
ATOM 2595 C C . VAL A 1 357 ? 15.051 -13.036 -5.022 1.00 97.00 357 VAL A C 1
ATOM 2597 O O . VAL A 1 357 ? 16.042 -13.164 -4.310 1.00 97.00 357 VAL A O 1
ATOM 2600 N N . THR A 1 358 ? 14.596 -14.036 -5.769 1.00 97.62 358 THR A N 1
ATOM 2601 C CA . THR A 1 358 ? 15.314 -15.302 -5.914 1.00 97.62 358 THR A CA 1
ATOM 2602 C C . THR A 1 358 ? 16.223 -15.264 -7.142 1.00 97.62 358 THR A C 1
ATOM 2604 O O . THR A 1 358 ? 15.751 -15.066 -8.258 1.00 97.62 358 THR A O 1
ATOM 2607 N N . ILE A 1 359 ? 17.521 -15.487 -6.966 1.00 97.56 359 ILE A N 1
ATOM 2608 C CA . ILE A 1 359 ? 18.472 -15.662 -8.061 1.00 97.56 359 ILE A CA 1
ATOM 2609 C C . ILE A 1 359 ? 18.411 -17.107 -8.559 1.00 97.56 359 ILE A C 1
ATOM 2611 O O . ILE A 1 359 ? 18.543 -18.042 -7.767 1.00 97.56 359 ILE A O 1
ATOM 2615 N N . ALA A 1 360 ? 18.204 -17.286 -9.863 1.00 96.19 360 ALA A N 1
ATOM 2616 C CA . ALA A 1 360 ? 18.182 -18.581 -10.538 1.00 96.19 360 ALA A CA 1
ATOM 2617 C C . ALA A 1 360 ? 18.960 -18.531 -11.873 1.00 96.19 360 ALA A C 1
ATOM 2619 O O . ALA A 1 360 ? 19.190 -17.439 -12.406 1.00 96.19 360 ALA A O 1
ATOM 2620 N N . PRO A 1 361 ? 19.374 -19.688 -12.420 1.00 94.06 361 PRO A N 1
ATOM 2621 C CA . PRO A 1 361 ? 19.954 -19.782 -13.760 1.00 94.06 361 PRO A CA 1
ATOM 2622 C C . PRO A 1 361 ? 19.042 -19.187 -14.848 1.00 94.06 361 PRO A C 1
ATOM 2624 O O . PRO A 1 361 ? 17.819 -19.272 -14.764 1.00 94.06 361 PRO A O 1
ATOM 2627 N N . VAL A 1 362 ? 19.629 -18.563 -15.877 1.00 89.56 362 VAL A N 1
ATOM 2628 C CA . VAL A 1 362 ? 18.887 -17.849 -16.943 1.00 89.56 362 VAL A CA 1
ATOM 2629 C C . VAL A 1 362 ? 17.911 -18.765 -17.688 1.00 89.56 362 VAL A C 1
ATOM 2631 O O . VAL A 1 362 ? 16.793 -18.354 -17.996 1.00 89.56 362 VAL A O 1
ATOM 2634 N N . ASP A 1 363 ? 18.326 -20.000 -17.946 1.00 89.19 363 ASP A N 1
ATOM 2635 C CA . ASP A 1 363 ? 17.570 -21.054 -18.624 1.00 89.19 363 ASP A CA 1
ATOM 2636 C C . ASP A 1 363 ? 16.349 -21.543 -17.831 1.00 89.19 363 ASP A C 1
ATOM 2638 O O . ASP A 1 363 ? 15.391 -22.033 -18.423 1.00 89.19 363 ASP A O 1
ATOM 2642 N N . GLU A 1 364 ? 16.322 -21.339 -16.511 1.00 92.12 364 GLU A N 1
ATOM 2643 C CA . GLU A 1 364 ? 15.153 -21.635 -15.671 1.00 92.12 364 GLU A CA 1
ATOM 2644 C C . GLU A 1 364 ? 14.138 -20.480 -15.611 1.00 92.12 364 GLU A C 1
ATOM 2646 O O . GLU A 1 364 ? 13.009 -20.657 -15.141 1.00 92.12 364 GLU A O 1
ATOM 2651 N N . LEU A 1 365 ? 14.534 -19.274 -16.028 1.00 91.44 365 LEU A N 1
ATOM 2652 C CA . LEU A 1 365 ? 13.749 -18.053 -15.827 1.00 91.44 365 LEU A CA 1
ATOM 2653 C C . LEU A 1 365 ? 12.909 -17.656 -17.032 1.00 91.44 365 LEU A C 1
ATOM 2655 O O . LEU A 1 365 ? 11.855 -17.045 -16.844 1.00 91.44 365 LEU A O 1
ATOM 2659 N N . VAL A 1 366 ? 13.391 -17.939 -18.244 1.00 93.44 366 VAL A N 1
ATOM 2660 C CA . VAL A 1 366 ? 12.693 -17.589 -19.482 1.00 93.44 366 VAL A CA 1
ATOM 2661 C C . VAL A 1 366 ? 12.743 -18.753 -20.456 1.00 93.44 366 VAL A C 1
ATOM 2663 O O . VAL A 1 366 ? 13.809 -19.250 -20.805 1.00 93.44 366 VAL A O 1
ATOM 2666 N N . GLU A 1 367 ? 11.573 -19.153 -20.935 1.00 95.19 367 GLU A N 1
ATOM 2667 C CA . GLU A 1 367 ? 11.429 -20.202 -21.934 1.00 95.19 367 GLU A CA 1
ATOM 2668 C C . GLU A 1 367 ? 11.639 -19.619 -23.337 1.00 95.19 367 GLU A C 1
ATOM 2670 O O . GLU A 1 367 ? 10.872 -18.770 -23.806 1.00 95.19 367 GLU A O 1
ATOM 2675 N N . ALA A 1 368 ? 12.683 -20.085 -24.018 1.00 95.56 368 ALA A N 1
ATOM 2676 C CA . ALA A 1 368 ? 12.887 -19.816 -25.433 1.00 95.56 368 ALA A CA 1
ATOM 2677 C C . ALA A 1 368 ? 11.860 -20.607 -26.258 1.00 95.56 368 ALA A C 1
ATOM 2679 O O . ALA A 1 368 ? 11.903 -21.837 -26.305 1.00 95.56 368 ALA A O 1
ATOM 2680 N N . VAL A 1 369 ? 10.939 -19.908 -26.920 1.00 96.19 369 VAL A N 1
ATOM 2681 C CA . VAL A 1 369 ? 9.990 -20.529 -27.849 1.00 96.19 369 VAL A CA 1
ATOM 2682 C C . VAL A 1 369 ? 10.715 -20.799 -29.158 1.00 96.19 369 VAL A C 1
ATOM 2684 O O . VAL A 1 369 ? 11.291 -19.884 -29.753 1.00 96.19 369 VAL A O 1
ATOM 2687 N N . ALA A 1 370 ? 10.707 -22.063 -29.579 1.00 95.88 370 ALA A N 1
ATOM 2688 C CA . ALA A 1 370 ? 11.394 -22.500 -30.785 1.00 95.88 370 ALA A CA 1
ATOM 2689 C C . ALA A 1 370 ? 10.897 -21.736 -32.032 1.00 95.88 370 ALA A C 1
ATOM 2691 O O . ALA A 1 370 ? 9.709 -21.407 -32.104 1.00 95.88 370 ALA A O 1
ATOM 2692 N N . PRO A 1 371 ? 11.785 -21.481 -33.010 1.00 94.75 371 PRO A N 1
ATOM 2693 C CA . PRO A 1 371 ? 11.417 -20.871 -34.282 1.00 94.75 371 PRO A CA 1
ATOM 2694 C C . PRO A 1 371 ? 10.271 -21.604 -34.984 1.00 94.75 371 PRO A C 1
ATOM 2696 O O . PRO A 1 371 ? 10.289 -22.831 -35.100 1.00 94.75 371 PRO A O 1
ATOM 2699 N N . ASP A 1 372 ? 9.318 -20.840 -35.514 1.00 96.25 372 ASP A N 1
ATOM 2700 C CA . ASP A 1 372 ? 8.280 -21.324 -36.419 1.00 96.25 372 ASP A CA 1
ATOM 2701 C C . ASP A 1 372 ? 8.233 -20.423 -37.658 1.00 96.25 372 ASP A C 1
ATOM 2703 O O . ASP A 1 372 ? 8.060 -19.209 -37.567 1.00 96.25 372 ASP A O 1
ATOM 2707 N N . ALA A 1 373 ? 8.405 -21.014 -38.841 1.00 95.75 373 ALA A N 1
ATOM 2708 C CA . ALA A 1 373 ? 8.576 -20.245 -40.072 1.00 95.75 373 ALA A CA 1
ATOM 2709 C C . ALA A 1 373 ? 7.338 -19.407 -40.434 1.00 95.75 373 ALA A C 1
ATOM 2711 O O . ALA A 1 373 ? 7.468 -18.354 -41.064 1.00 95.75 373 ALA A O 1
ATOM 2712 N N . GLU A 1 374 ? 6.141 -19.865 -40.062 1.00 96.31 374 GLU A N 1
ATOM 2713 C CA . GLU A 1 374 ? 4.904 -19.119 -40.282 1.00 96.31 374 GLU A CA 1
ATOM 2714 C C . GLU A 1 374 ? 4.789 -17.960 -39.285 1.00 96.31 374 GLU A C 1
ATOM 2716 O O . GLU A 1 374 ? 4.518 -16.826 -39.683 1.00 96.31 374 GLU A O 1
ATOM 2721 N N . LEU A 1 375 ? 5.110 -18.197 -38.014 1.00 94.44 375 LEU A N 1
ATOM 2722 C CA . LEU A 1 375 ? 5.163 -17.166 -36.986 1.00 94.44 375 LEU A CA 1
ATOM 2723 C C . LEU A 1 375 ? 6.212 -16.080 -37.293 1.00 94.44 375 LEU A C 1
ATOM 2725 O O . LEU A 1 375 ? 5.891 -14.897 -37.182 1.00 94.44 375 LEU A O 1
ATOM 2729 N N . THR A 1 376 ? 7.415 -16.434 -37.773 1.00 96.00 376 THR A N 1
ATOM 2730 C CA . THR A 1 376 ? 8.430 -15.457 -38.232 1.00 96.00 376 THR A CA 1
ATOM 2731 C C . THR A 1 376 ? 7.870 -14.559 -39.336 1.00 96.00 376 THR A C 1
ATOM 2733 O O . THR A 1 376 ? 8.026 -13.336 -39.282 1.00 96.00 376 THR A O 1
ATOM 2736 N N . LYS A 1 377 ? 7.163 -15.131 -40.323 1.00 95.50 377 LYS A N 1
ATOM 2737 C CA . LYS A 1 377 ? 6.518 -14.348 -41.393 1.00 95.50 377 LYS A CA 1
ATOM 2738 C C . LYS A 1 377 ? 5.431 -13.428 -40.846 1.00 95.50 377 LYS A C 1
ATOM 2740 O O . LYS A 1 377 ? 5.317 -12.288 -41.298 1.00 95.50 377 LYS A O 1
ATOM 2745 N N . GLN A 1 378 ? 4.641 -13.899 -39.882 1.00 95.50 378 GLN A N 1
ATOM 2746 C CA . GLN A 1 378 ? 3.606 -13.090 -39.247 1.00 95.50 378 GLN A CA 1
ATOM 2747 C C . GLN A 1 378 ? 4.207 -11.932 -38.449 1.00 95.50 378 GLN A C 1
ATOM 2749 O O . GLN A 1 378 ? 3.755 -10.802 -38.628 1.00 95.50 378 GLN A O 1
ATOM 2754 N N . PHE A 1 379 ? 5.257 -12.164 -37.658 1.00 95.00 379 PHE A N 1
ATOM 2755 C CA . PHE A 1 379 ? 5.977 -11.089 -36.976 1.00 95.00 379 PHE A CA 1
ATOM 2756 C C . PHE A 1 379 ? 6.552 -10.074 -37.965 1.00 95.00 379 PHE A C 1
ATOM 2758 O O . PHE A 1 379 ? 6.270 -8.887 -37.829 1.00 95.00 379 PHE A O 1
ATOM 2765 N N . ALA A 1 380 ? 7.283 -10.517 -38.993 1.00 94.94 380 ALA A N 1
ATOM 2766 C CA . ALA A 1 380 ? 7.875 -9.618 -39.987 1.00 94.94 380 ALA A CA 1
ATOM 2767 C C . ALA A 1 380 ? 6.819 -8.767 -40.714 1.00 94.94 380 ALA A C 1
ATOM 2769 O O . ALA A 1 380 ? 7.045 -7.591 -40.997 1.00 94.94 380 ALA A O 1
ATOM 2770 N N . LYS A 1 381 ? 5.647 -9.351 -41.002 1.00 95.44 381 LYS A N 1
ATOM 2771 C CA . LYS A 1 381 ? 4.528 -8.651 -41.640 1.00 95.44 381 LYS A CA 1
ATOM 2772 C C . LYS A 1 381 ? 3.873 -7.636 -40.704 1.00 95.44 381 LYS A C 1
ATOM 2774 O O . LYS A 1 381 ? 3.588 -6.526 -41.141 1.00 95.44 381 LYS A O 1
ATOM 2779 N N . ARG A 1 382 ? 3.589 -8.026 -39.458 1.00 94.44 382 ARG A N 1
ATOM 2780 C CA . ARG A 1 382 ? 2.818 -7.214 -38.504 1.00 94.44 382 ARG A CA 1
ATOM 2781 C C . ARG A 1 382 ? 3.656 -6.148 -37.801 1.00 94.44 382 ARG A C 1
ATOM 2783 O O . ARG A 1 382 ? 3.131 -5.097 -37.490 1.00 94.44 382 ARG A O 1
ATOM 2790 N N . LEU A 1 383 ? 4.952 -6.378 -37.595 1.00 94.19 383 LEU A N 1
ATOM 2791 C CA . LEU A 1 383 ? 5.871 -5.406 -36.988 1.00 94.19 383 LEU A CA 1
ATOM 2792 C C . LEU A 1 383 ? 6.480 -4.434 -37.997 1.00 94.19 383 LEU A C 1
ATOM 2794 O O . LEU A 1 383 ? 7.351 -3.659 -37.612 1.00 94.19 383 LEU A O 1
ATOM 2798 N N . ARG A 1 384 ? 6.097 -4.494 -39.280 1.00 95.31 384 ARG A N 1
ATOM 2799 C CA . ARG A 1 384 ? 6.701 -3.655 -40.319 1.00 95.31 384 ARG A CA 1
ATOM 2800 C C . ARG A 1 384 ? 6.437 -2.178 -39.996 1.00 95.31 384 ARG A C 1
ATOM 2802 O O . ARG A 1 384 ? 5.288 -1.750 -40.098 1.00 95.31 384 ARG A O 1
ATOM 2809 N N . PRO A 1 385 ? 7.465 -1.394 -39.633 1.00 92.62 385 PRO A N 1
ATOM 2810 C CA . PRO A 1 385 ? 7.270 0.017 -39.349 1.00 92.62 385 PRO A CA 1
ATOM 2811 C C . PRO A 1 385 ? 7.022 0.781 -40.653 1.00 92.62 385 PRO A C 1
ATOM 2813 O O . PRO A 1 385 ? 7.419 0.335 -41.734 1.00 92.62 385 PRO A O 1
ATOM 2816 N N . GLY A 1 386 ? 6.375 1.944 -40.548 1.00 90.38 386 GLY A N 1
ATOM 2817 C CA . GLY A 1 386 ? 6.120 2.808 -41.706 1.00 90.38 386 GLY A CA 1
ATOM 2818 C C . GLY A 1 386 ? 7.410 3.346 -42.329 1.00 90.38 386 GLY A C 1
ATOM 2819 O O . GLY A 1 386 ? 7.579 3.278 -43.543 1.00 90.38 386 GLY A O 1
ATOM 2820 N N . ALA A 1 387 ? 8.331 3.819 -41.487 1.00 93.19 387 ALA A N 1
ATOM 2821 C CA . ALA A 1 387 ? 9.651 4.302 -41.873 1.00 93.19 387 ALA A CA 1
ATOM 2822 C C . ALA A 1 387 ? 10.635 4.224 -40.694 1.00 93.19 387 ALA A C 1
ATOM 2824 O O . ALA A 1 387 ? 10.231 4.113 -39.533 1.00 93.19 387 ALA A O 1
ATOM 2825 N N . ILE A 1 388 ? 11.930 4.308 -41.002 1.00 93.94 388 ILE A N 1
ATOM 2826 C CA . ILE A 1 388 ? 12.996 4.622 -40.045 1.00 93.94 388 ILE A CA 1
ATOM 2827 C C . ILE A 1 388 ? 13.198 6.134 -40.082 1.00 93.94 388 ILE A C 1
ATOM 2829 O O . ILE A 1 388 ? 13.545 6.670 -41.132 1.00 93.94 388 ILE A O 1
ATOM 2833 N N . ILE A 1 389 ? 13.030 6.815 -38.954 1.00 93.25 389 ILE A N 1
ATOM 2834 C CA . ILE A 1 389 ? 13.316 8.246 -38.850 1.00 93.25 389 ILE A CA 1
ATOM 2835 C C . ILE A 1 389 ? 14.797 8.405 -38.507 1.00 93.25 389 ILE A C 1
ATOM 2837 O O . ILE A 1 389 ? 15.261 7.893 -37.490 1.00 93.25 389 ILE A O 1
ATOM 2841 N N . ALA A 1 390 ? 15.555 9.086 -39.362 1.00 91.69 390 ALA A N 1
ATOM 2842 C CA . ALA A 1 390 ? 16.971 9.363 -39.141 1.00 91.69 390 ALA A CA 1
ATOM 2843 C C . ALA A 1 390 ? 17.205 10.868 -38.975 1.00 91.69 390 ALA A C 1
ATOM 2845 O O . ALA A 1 390 ? 16.913 11.656 -39.878 1.00 91.69 390 ALA A O 1
ATOM 2846 N N . GLU A 1 391 ? 17.777 11.257 -37.839 1.00 89.94 391 GLU A N 1
ATOM 2847 C CA . GLU A 1 391 ? 18.030 12.650 -37.471 1.00 89.94 391 GLU A CA 1
ATOM 2848 C C . GLU A 1 391 ? 19.511 12.854 -37.122 1.00 89.94 391 GLU A C 1
ATOM 2850 O O . GLU A 1 391 ? 20.138 11.961 -36.546 1.00 89.94 391 GLU A O 1
ATOM 2855 N N . PRO A 1 392 ? 20.115 14.008 -37.439 1.00 84.94 392 PRO A N 1
ATOM 2856 C CA . PRO A 1 392 ? 21.418 14.359 -36.886 1.00 84.94 392 PRO A CA 1
ATOM 2857 C C . PRO A 1 392 ? 21.312 14.575 -35.362 1.00 84.94 392 PRO A C 1
ATOM 2859 O O . PRO A 1 392 ? 20.474 15.341 -34.894 1.00 84.94 392 PRO A O 1
ATOM 2862 N N . ASP A 1 393 ? 22.170 13.916 -34.580 1.00 80.88 393 ASP A N 1
ATOM 2863 C CA . ASP A 1 393 ? 22.282 14.103 -33.127 1.00 80.88 393 ASP A CA 1
ATOM 2864 C C . ASP A 1 393 ? 22.956 15.468 -32.871 1.00 80.88 393 ASP A C 1
ATOM 2866 O O . ASP A 1 393 ? 24.077 15.721 -33.321 1.00 80.88 393 ASP A O 1
ATOM 2870 N N . GLY A 1 394 ? 22.240 16.389 -32.220 1.00 67.19 394 GLY A N 1
ATOM 2871 C CA . GLY A 1 394 ? 22.442 17.848 -32.278 1.00 67.19 394 GLY A CA 1
ATOM 2872 C C . GLY A 1 394 ? 23.722 18.450 -31.669 1.00 67.19 394 GLY A C 1
ATOM 2873 O O . GLY A 1 394 ? 23.704 19.625 -31.312 1.00 67.19 394 GLY A O 1
ATOM 2874 N N . GLY A 1 395 ? 24.818 17.700 -31.529 1.00 66.38 395 GLY A N 1
ATOM 2875 C CA . GLY A 1 395 ? 26.077 18.180 -30.937 1.00 66.38 395 GLY A CA 1
ATOM 2876 C C . GLY A 1 395 ? 27.195 18.482 -31.939 1.00 66.38 395 GLY A C 1
ATOM 2877 O O . GLY A 1 395 ? 27.893 19.483 -31.801 1.00 66.38 395 GLY A O 1
ATOM 2878 N N . ASP A 1 396 ? 27.372 17.636 -32.953 1.00 69.00 396 ASP A N 1
ATOM 2879 C CA . ASP A 1 396 ? 28.510 17.726 -33.882 1.00 69.00 396 ASP A CA 1
ATOM 2880 C C . ASP A 1 396 ? 28.150 17.398 -35.343 1.00 69.00 396 ASP A C 1
ATOM 2882 O O . ASP A 1 396 ? 29.008 17.473 -36.222 1.00 69.00 396 ASP A O 1
ATOM 2886 N N . GLY A 1 397 ? 26.892 17.020 -35.612 1.00 65.94 397 GLY A N 1
ATOM 2887 C CA . GLY A 1 397 ? 26.430 16.568 -36.927 1.00 65.94 397 GLY A CA 1
ATOM 2888 C C . GLY A 1 397 ? 27.072 15.261 -37.416 1.00 65.94 397 GLY A C 1
ATOM 2889 O O . GLY A 1 397 ? 26.759 14.816 -38.518 1.00 65.94 397 GLY A O 1
ATOM 2890 N N . SER A 1 398 ? 27.955 14.641 -36.625 1.00 74.44 398 SER A N 1
ATOM 2891 C CA . SER A 1 398 ? 28.686 13.420 -36.981 1.00 74.44 398 SER A CA 1
ATOM 2892 C C . SER A 1 398 ? 27.921 12.154 -36.592 1.00 74.44 398 SER A C 1
ATOM 2894 O O . SER A 1 398 ? 28.116 11.085 -37.177 1.00 74.44 398 SER A O 1
ATOM 2896 N N . GLN A 1 399 ? 27.015 12.272 -35.621 1.00 83.56 399 GLN A N 1
ATOM 2897 C CA . GLN A 1 399 ? 26.192 11.169 -35.150 1.00 83.56 399 GLN A CA 1
ATOM 2898 C C . GLN A 1 399 ? 24.790 11.266 -35.745 1.00 83.56 399 GLN A C 1
ATOM 2900 O O . GLN A 1 399 ? 24.152 12.313 -35.721 1.00 83.56 399 GLN A O 1
ATOM 2905 N N . THR A 1 400 ? 24.301 10.156 -36.290 1.00 87.75 400 THR A N 1
ATOM 2906 C CA . THR A 1 400 ? 22.900 10.010 -36.686 1.00 87.75 400 THR A CA 1
ATOM 2907 C C . THR A 1 400 ? 22.187 9.266 -35.570 1.00 87.75 400 THR A C 1
ATOM 2909 O O . THR A 1 400 ? 22.653 8.217 -35.124 1.00 87.75 400 THR A O 1
ATOM 2912 N N . ARG A 1 401 ? 21.067 9.799 -35.099 1.00 88.69 401 ARG A N 1
ATOM 2913 C CA . ARG A 1 401 ? 20.115 9.074 -34.270 1.00 88.69 401 ARG A CA 1
ATOM 2914 C C . ARG A 1 401 ? 19.074 8.469 -35.194 1.00 88.69 401 ARG A C 1
ATOM 2916 O O . ARG A 1 401 ? 18.520 9.162 -36.040 1.00 88.69 401 ARG A O 1
ATOM 2923 N N . ALA A 1 402 ? 18.836 7.177 -35.042 1.00 90.31 402 ALA A N 1
ATOM 2924 C CA . ALA A 1 402 ? 17.779 6.496 -35.761 1.00 90.31 402 ALA A CA 1
ATOM 2925 C C . ALA A 1 402 ? 16.671 6.105 -34.789 1.00 90.31 402 ALA A C 1
ATOM 2927 O O . ALA A 1 402 ? 16.939 5.703 -33.654 1.00 90.31 402 ALA A O 1
ATOM 2928 N N . GLU A 1 403 ? 15.438 6.236 -35.247 1.00 90.44 403 GLU A N 1
ATOM 2929 C CA . GLU A 1 403 ? 14.221 5.963 -34.507 1.00 90.44 403 GLU A CA 1
ATOM 2930 C C . GLU A 1 403 ? 13.292 5.092 -35.356 1.00 90.44 403 GLU A C 1
ATOM 2932 O O . GLU A 1 403 ? 13.115 5.313 -36.553 1.00 90.44 403 GLU A O 1
ATOM 2937 N N . VAL A 1 404 ? 12.716 4.070 -34.731 1.00 87.50 404 VAL A N 1
ATOM 2938 C CA . VAL A 1 404 ? 11.804 3.117 -35.361 1.00 87.50 404 VAL A CA 1
ATOM 2939 C C . VAL A 1 404 ? 10.588 2.946 -34.469 1.00 87.50 404 VAL A C 1
ATOM 2941 O O . VAL A 1 404 ? 10.740 2.636 -33.290 1.00 87.50 404 VAL A O 1
ATOM 2944 N N . SER A 1 405 ? 9.389 3.102 -35.027 1.00 87.69 405 SER A N 1
ATOM 2945 C CA . SER A 1 405 ? 8.132 2.892 -34.305 1.00 87.69 405 SER A CA 1
ATOM 2946 C C . SER A 1 405 ? 7.460 1.589 -34.737 1.00 87.69 405 SER A C 1
ATOM 2948 O O . SER A 1 405 ? 7.142 1.414 -35.912 1.00 87.69 405 SER A O 1
ATOM 2950 N N . PHE A 1 406 ? 7.278 0.662 -33.795 1.00 85.50 406 PHE A N 1
ATOM 2951 C CA . PHE A 1 406 ? 6.687 -0.655 -34.033 1.00 85.50 406 PHE A CA 1
ATOM 2952 C C . PHE A 1 406 ? 5.218 -0.693 -33.590 1.00 85.50 406 PHE A C 1
ATOM 2954 O O . PHE A 1 406 ? 4.959 -0.423 -32.413 1.00 85.50 406 PHE A O 1
ATOM 2961 N N . PRO A 1 407 ? 4.272 -1.113 -34.450 1.00 85.19 407 PRO A N 1
ATOM 2962 C CA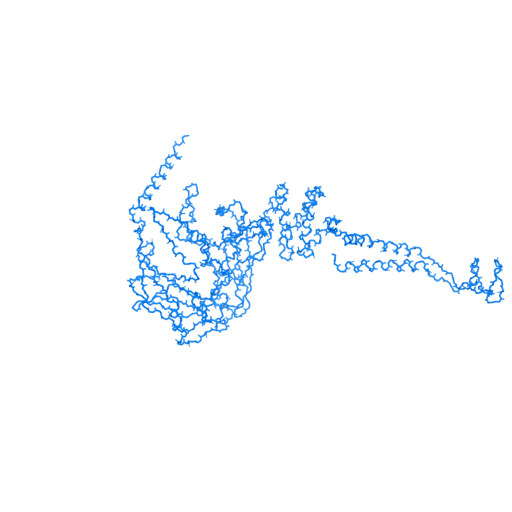 . PRO A 1 407 ? 2.862 -1.247 -34.084 1.00 85.19 407 PRO A CA 1
ATOM 2963 C C . PRO A 1 407 ? 2.631 -2.521 -33.255 1.00 85.19 407 PRO A C 1
ATOM 2965 O O . PRO A 1 407 ? 2.237 -3.572 -33.762 1.00 85.19 407 PRO A O 1
ATOM 2968 N N . LEU A 1 408 ? 2.897 -2.469 -31.944 1.00 83.56 408 LEU A N 1
ATOM 2969 C CA . LEU A 1 408 ? 2.818 -3.668 -31.096 1.00 83.56 408 LEU A CA 1
ATOM 2970 C C . LEU A 1 408 ? 1.398 -4.211 -30.914 1.00 83.56 408 LEU A C 1
ATOM 2972 O O . LEU A 1 408 ? 1.237 -5.371 -30.531 1.00 83.56 408 LEU A O 1
ATOM 2976 N N . GLN A 1 409 ? 0.367 -3.410 -31.192 1.00 79.00 409 GLN A N 1
ATOM 2977 C CA . GLN A 1 409 ? -1.025 -3.870 -31.150 1.00 79.00 409 GLN A CA 1
ATOM 2978 C C . GLN A 1 409 ? -1.259 -5.046 -32.094 1.00 79.00 409 GLN A C 1
ATOM 2980 O O . GLN A 1 409 ? -1.947 -5.995 -31.722 1.00 79.00 409 GLN A O 1
ATOM 2985 N N . ASP A 1 410 ? -0.603 -5.036 -33.252 1.00 82.56 410 ASP A N 1
ATOM 2986 C CA . ASP A 1 410 ? -0.817 -6.042 -34.282 1.00 82.56 410 ASP A CA 1
ATOM 2987 C C . ASP A 1 410 ? -0.219 -7.403 -33.900 1.00 82.56 410 ASP A C 1
ATOM 2989 O O . ASP A 1 410 ? -0.639 -8.430 -34.429 1.00 82.56 410 ASP A O 1
ATOM 2993 N N . VAL A 1 411 ? 0.724 -7.461 -32.954 1.00 83.75 411 VAL A N 1
ATOM 2994 C CA . VAL A 1 411 ? 1.365 -8.721 -32.531 1.00 83.75 411 VAL A CA 1
ATOM 2995 C C . VAL A 1 411 ? 0.801 -9.325 -31.250 1.00 83.75 411 VAL A C 1
ATOM 2997 O O . VAL A 1 411 ? 1.202 -10.431 -30.891 1.00 83.75 411 VAL A O 1
ATOM 3000 N N . LYS A 1 412 ? -0.147 -8.664 -30.572 1.00 82.75 412 LYS A N 1
ATOM 3001 C CA . LYS A 1 412 ? -0.732 -9.184 -29.320 1.00 82.75 412 LYS A CA 1
ATOM 3002 C C . LYS A 1 412 ? -1.392 -10.556 -29.501 1.00 82.75 412 LYS A C 1
ATOM 3004 O O . LYS A 1 412 ? -1.293 -11.398 -28.614 1.00 82.75 412 LYS A O 1
ATOM 3009 N N . ASP A 1 413 ? -1.980 -10.811 -30.669 1.00 86.69 413 ASP A N 1
ATOM 3010 C CA . ASP A 1 413 ? -2.665 -12.075 -30.974 1.00 86.69 413 ASP A CA 1
ATOM 3011 C C . ASP A 1 413 ? -1.712 -13.244 -31.276 1.00 86.69 413 ASP A C 1
ATOM 3013 O O . ASP A 1 413 ? -2.156 -14.384 -31.410 1.00 86.69 413 ASP A O 1
ATOM 3017 N N . LEU A 1 414 ? -0.405 -12.988 -31.413 1.00 85.06 414 LEU A N 1
ATOM 3018 C CA . LEU A 1 414 ? 0.573 -14.013 -31.790 1.00 85.06 414 LEU A CA 1
ATOM 3019 C C . LEU A 1 414 ? 0.969 -14.932 -30.618 1.00 85.06 414 LEU A C 1
ATOM 3021 O O . LEU A 1 414 ? 1.716 -15.882 -30.829 1.00 85.06 414 LEU A O 1
ATOM 3025 N N . ASN A 1 415 ? 0.455 -14.688 -29.399 1.00 86.94 415 ASN A N 1
ATOM 3026 C CA . ASN A 1 415 ? 0.626 -15.497 -28.174 1.00 86.94 415 ASN A CA 1
ATOM 3027 C C . ASN A 1 415 ? 2.078 -15.829 -27.767 1.00 86.94 415 ASN A C 1
ATOM 3029 O O . ASN A 1 415 ? 2.298 -16.585 -26.819 1.00 86.94 415 ASN A O 1
ATOM 3033 N N . VAL A 1 416 ? 3.070 -15.253 -28.444 1.00 91.50 416 VAL A N 1
ATOM 3034 C CA . VAL A 1 416 ? 4.488 -15.384 -28.129 1.00 91.50 416 VAL A CA 1
ATOM 3035 C C . VAL A 1 416 ? 5.062 -13.980 -27.989 1.00 91.50 416 VAL A C 1
ATOM 3037 O O . VAL A 1 416 ? 5.038 -13.212 -28.951 1.00 91.50 416 VAL A O 1
ATOM 3040 N N . PRO A 1 417 ? 5.562 -13.604 -26.806 1.00 92.88 417 PRO A N 1
ATOM 3041 C CA . PRO A 1 417 ? 6.126 -12.282 -26.623 1.00 92.88 417 PRO A CA 1
ATOM 3042 C C . PRO A 1 417 ? 7.513 -12.164 -27.272 1.00 92.88 417 PRO A C 1
ATOM 3044 O O . PRO A 1 417 ? 8.279 -13.124 -27.368 1.00 92.88 417 PRO A O 1
ATOM 3047 N N . LEU A 1 418 ? 7.857 -10.954 -27.696 1.00 94.06 418 LEU A N 1
ATOM 3048 C CA . LEU A 1 418 ? 9.165 -10.588 -28.221 1.00 94.06 418 LEU A CA 1
ATOM 3049 C C . LEU A 1 418 ? 10.036 -10.061 -27.090 1.00 94.06 418 LEU A C 1
ATOM 3051 O O . LEU A 1 418 ? 9.553 -9.392 -26.177 1.00 94.06 418 LEU A O 1
ATOM 3055 N N . ALA A 1 419 ? 11.325 -10.349 -27.173 1.00 94.31 419 ALA A N 1
ATOM 3056 C CA . ALA A 1 419 ? 12.372 -9.730 -26.377 1.00 94.31 419 ALA A CA 1
ATOM 3057 C C . ALA A 1 419 ? 13.655 -9.781 -27.198 1.00 94.31 419 ALA A C 1
ATOM 3059 O O . ALA A 1 419 ? 14.274 -10.836 -27.338 1.00 94.31 419 ALA A O 1
ATOM 3060 N N . CYS A 1 420 ? 14.004 -8.660 -27.811 1.00 95.94 420 CYS A N 1
ATOM 3061 C CA . CYS A 1 420 ? 15.024 -8.615 -28.843 1.00 95.94 420 CYS A CA 1
ATOM 3062 C C . CYS A 1 420 ? 15.816 -7.312 -28.811 1.00 95.94 420 CYS A C 1
ATOM 3064 O O . CYS A 1 420 ? 15.321 -6.268 -28.387 1.00 95.94 420 CYS A O 1
ATOM 3066 N N . ASP A 1 421 ? 17.054 -7.385 -29.284 1.00 96.19 421 ASP A N 1
ATOM 3067 C CA . ASP A 1 421 ? 17.801 -6.210 -29.703 1.00 96.19 421 ASP A CA 1
ATOM 3068 C C . ASP A 1 421 ? 17.238 -5.737 -31.051 1.00 96.19 421 ASP A C 1
ATOM 3070 O O . ASP A 1 421 ? 16.987 -6.548 -31.946 1.00 96.19 421 ASP A O 1
ATOM 3074 N N . VAL A 1 422 ? 17.055 -4.425 -31.203 1.00 95.88 422 VAL A N 1
ATOM 3075 C CA . VAL A 1 422 ? 16.672 -3.807 -32.476 1.00 95.88 422 VAL A CA 1
ATOM 3076 C C . VAL A 1 422 ? 17.927 -3.314 -33.167 1.00 95.88 422 VAL A C 1
ATOM 3078 O O . VAL A 1 422 ? 18.646 -2.452 -32.647 1.00 95.88 422 VAL A O 1
ATOM 3081 N N . ILE A 1 423 ? 18.188 -3.869 -34.342 1.00 97.56 423 ILE A N 1
ATOM 3082 C CA . ILE A 1 423 ? 19.392 -3.612 -35.118 1.00 97.56 423 ILE A CA 1
ATOM 3083 C C . ILE A 1 423 ? 18.985 -3.091 -36.489 1.00 97.56 423 ILE A C 1
ATOM 3085 O O . ILE A 1 423 ? 18.161 -3.690 -37.173 1.00 97.56 423 ILE A O 1
ATOM 3089 N N . LEU A 1 424 ? 19.579 -1.977 -36.898 1.00 96.88 424 LEU A N 1
ATOM 3090 C CA . LEU A 1 424 ? 19.512 -1.511 -38.277 1.00 96.88 424 LEU A CA 1
ATOM 3091 C C . LEU A 1 424 ? 20.652 -2.132 -39.062 1.00 96.88 424 LEU A C 1
ATOM 3093 O O . LEU A 1 424 ? 21.787 -2.125 -38.586 1.00 96.88 424 LEU A O 1
ATOM 3097 N N . ARG A 1 425 ? 20.377 -2.614 -40.271 1.00 98.00 425 ARG A N 1
ATOM 3098 C CA . ARG A 1 425 ? 21.403 -3.112 -41.186 1.00 98.00 425 ARG A CA 1
ATOM 3099 C C . ARG A 1 425 ? 21.307 -2.413 -42.533 1.00 98.00 425 ARG A C 1
ATOM 3101 O O . ARG A 1 425 ? 20.244 -2.350 -43.140 1.00 98.00 425 ARG A O 1
ATOM 3108 N N . SER A 1 426 ? 22.440 -1.913 -43.016 1.00 97.19 426 SER A N 1
ATOM 3109 C CA . SER A 1 426 ? 22.571 -1.384 -44.375 1.00 97.19 426 SER A CA 1
ATOM 3110 C C . SER A 1 426 ? 23.896 -1.838 -44.976 1.00 97.19 426 SER A C 1
ATOM 3112 O O . SER A 1 426 ? 24.971 -1.599 -44.416 1.00 97.19 426 SER A O 1
ATOM 3114 N N . GLY A 1 427 ? 23.820 -2.559 -46.097 1.00 95.62 427 GLY A N 1
ATOM 3115 C CA . GLY A 1 427 ? 24.967 -3.282 -46.637 1.00 95.62 427 GLY A CA 1
ATOM 3116 C C . GLY A 1 427 ? 25.515 -4.283 -45.614 1.00 95.62 427 GLY A C 1
ATOM 3117 O O . GLY A 1 427 ? 24.793 -5.151 -45.133 1.00 95.62 427 GLY A O 1
ATOM 3118 N N . THR A 1 428 ? 26.796 -4.152 -45.268 1.00 96.75 428 THR A N 1
ATOM 3119 C CA . THR A 1 428 ? 27.491 -5.018 -44.296 1.00 96.75 428 THR A CA 1
ATOM 3120 C C . THR A 1 428 ? 27.544 -4.446 -42.879 1.00 96.75 428 THR A C 1
ATOM 3122 O O . THR A 1 428 ? 28.115 -5.075 -41.989 1.00 96.75 428 THR A O 1
ATOM 3125 N N . ARG A 1 429 ? 27.001 -3.244 -42.655 1.00 97.31 429 ARG A N 1
ATOM 3126 C CA . ARG A 1 429 ? 27.052 -2.565 -41.356 1.00 97.31 429 ARG A CA 1
ATOM 3127 C C . ARG A 1 429 ? 25.773 -2.807 -40.570 1.00 97.31 429 ARG A C 1
ATOM 3129 O O . ARG A 1 429 ? 24.682 -2.706 -41.124 1.00 97.31 429 ARG A O 1
ATOM 3136 N N . GLU A 1 430 ? 25.938 -3.074 -39.278 1.00 97.88 430 GLU A N 1
ATOM 3137 C CA . GLU A 1 430 ? 24.858 -3.219 -38.304 1.00 97.88 430 GLU A CA 1
ATOM 3138 C C . GLU A 1 430 ? 24.999 -2.169 -37.195 1.00 97.88 430 GLU A C 1
ATOM 3140 O O . GLU A 1 430 ? 26.097 -1.932 -36.687 1.00 97.88 430 GLU A O 1
ATOM 3145 N N . TRP A 1 431 ? 23.882 -1.571 -36.785 1.00 96.69 431 TRP A N 1
ATOM 3146 C CA . TRP A 1 431 ? 23.801 -0.637 -35.663 1.00 96.69 431 TRP A CA 1
ATOM 3147 C C . TRP A 1 431 ? 22.726 -1.108 -34.689 1.00 96.69 431 TRP A C 1
ATOM 3149 O O . TRP A 1 431 ? 21.545 -1.107 -35.029 1.00 96.69 431 TRP A O 1
ATOM 3159 N N . LYS A 1 432 ? 23.105 -1.478 -33.459 1.00 95.88 432 LYS A N 1
ATOM 3160 C CA . LYS A 1 432 ? 22.122 -1.699 -32.390 1.00 95.88 432 LYS A CA 1
ATOM 3161 C C . LYS A 1 432 ? 21.556 -0.347 -31.960 1.00 95.88 432 LYS A C 1
ATOM 3163 O O . LYS A 1 432 ? 22.267 0.454 -31.357 1.00 95.88 432 LYS A O 1
ATOM 3168 N N . ILE A 1 433 ? 20.276 -0.122 -32.239 1.00 93.50 433 ILE A N 1
ATOM 3169 C CA . ILE A 1 433 ? 19.582 1.129 -31.914 1.00 93.50 433 ILE A CA 1
ATOM 3170 C C . ILE A 1 433 ? 18.720 1.024 -30.655 1.00 93.50 433 ILE A C 1
ATOM 3172 O O . ILE A 1 433 ? 18.264 2.041 -30.157 1.00 93.50 433 ILE A O 1
ATOM 3176 N N . GLY A 1 434 ? 18.509 -0.169 -30.099 1.00 91.69 434 GLY A N 1
ATOM 3177 C CA . GLY A 1 434 ? 17.841 -0.312 -28.806 1.00 91.69 434 GLY A CA 1
ATOM 3178 C C . GLY A 1 434 ? 17.338 -1.722 -28.547 1.00 91.69 434 GLY A C 1
ATOM 3179 O O . GLY A 1 434 ? 17.876 -2.686 -29.092 1.00 91.69 434 GLY A O 1
ATOM 3180 N N . GLU A 1 435 ? 16.328 -1.835 -27.691 1.00 92.62 435 GLU A N 1
ATOM 3181 C CA . GLU A 1 435 ? 15.744 -3.103 -27.250 1.00 92.62 435 GLU A CA 1
ATOM 3182 C C . GLU A 1 435 ? 14.214 -3.032 -27.360 1.00 92.62 435 GLU A C 1
ATOM 3184 O O . GLU A 1 435 ? 13.594 -2.007 -27.064 1.00 92.62 435 GLU A O 1
ATOM 3189 N N . LEU A 1 436 ? 13.593 -4.123 -27.805 1.00 91.62 436 LEU A N 1
ATOM 3190 C CA . LEU A 1 436 ? 12.151 -4.248 -27.981 1.00 91.62 436 LEU A CA 1
ATOM 3191 C C . LEU A 1 436 ? 11.635 -5.454 -27.191 1.00 91.62 436 LEU A C 1
ATOM 3193 O O . LEU A 1 436 ? 12.101 -6.578 -27.360 1.00 91.62 436 LEU A O 1
ATOM 3197 N N . SER A 1 437 ? 10.622 -5.207 -26.364 1.00 90.06 437 SER A N 1
ATOM 3198 C CA . SER A 1 437 ? 9.818 -6.231 -25.687 1.00 90.06 437 SER A CA 1
ATOM 3199 C C . SER A 1 437 ? 8.343 -5.944 -25.950 1.00 90.06 437 SER A C 1
ATOM 3201 O O . SER A 1 437 ? 7.963 -4.764 -25.940 1.00 90.06 437 SER A O 1
ATOM 3203 N N . SER A 1 438 ? 7.561 -6.990 -26.239 1.00 84.44 438 SER A N 1
ATOM 3204 C CA . SER A 1 438 ? 6.149 -6.870 -26.633 1.00 84.44 438 SER A CA 1
ATOM 3205 C C . SER A 1 438 ? 5.153 -7.093 -25.501 1.00 84.44 438 SER A C 1
ATOM 3207 O O . SER A 1 438 ? 3.977 -6.783 -25.690 1.00 84.44 438 SER A O 1
ATOM 3209 N N . GLU A 1 439 ? 5.564 -7.649 -24.356 1.00 77.25 439 GLU A N 1
ATOM 3210 C CA . GLU A 1 439 ? 4.648 -7.684 -23.218 1.00 77.25 439 GLU A CA 1
ATOM 3211 C C . GLU A 1 439 ? 4.450 -6.257 -22.705 1.00 77.25 439 GLU A C 1
ATOM 3213 O O . GLU A 1 439 ? 5.443 -5.547 -22.492 1.00 77.25 439 GLU A O 1
ATOM 3218 N N . PRO A 1 440 ? 3.191 -5.818 -22.510 1.00 63.12 440 PRO A N 1
ATOM 3219 C CA . PRO A 1 440 ? 2.940 -4.602 -21.769 1.00 63.12 440 PRO A CA 1
ATOM 3220 C C . PRO A 1 440 ? 3.549 -4.817 -20.392 1.00 63.12 440 PRO A C 1
ATOM 3222 O O . PRO A 1 440 ? 3.155 -5.723 -19.663 1.00 63.12 440 PRO A O 1
ATOM 3225 N N . ASP A 1 441 ? 4.555 -4.015 -20.085 1.00 58.94 441 ASP A N 1
ATOM 3226 C CA . ASP A 1 441 ? 5.132 -3.939 -18.757 1.00 58.94 441 ASP A CA 1
ATOM 3227 C C . ASP A 1 441 ? 3.988 -3.597 -17.796 1.00 58.94 441 ASP A C 1
ATOM 3229 O O . ASP A 1 441 ? 3.521 -2.463 -17.805 1.00 58.94 441 ASP A O 1
ATOM 3233 N N . LYS A 1 442 ? 3.433 -4.571 -17.059 1.00 54.88 442 LYS A N 1
ATOM 3234 C CA . LYS A 1 442 ? 2.218 -4.331 -16.256 1.00 54.88 442 LYS A CA 1
ATOM 3235 C C . LYS A 1 442 ? 2.495 -3.460 -15.038 1.00 54.88 442 LYS A C 1
ATOM 3237 O O . LYS A 1 442 ? 1.543 -2.964 -14.439 1.00 54.88 442 LYS A O 1
ATOM 3242 N N . SER A 1 443 ? 3.773 -3.243 -14.702 1.00 46.72 443 SER A N 1
ATOM 3243 C CA . SER A 1 443 ? 4.169 -2.164 -13.791 1.00 46.72 443 SER A CA 1
ATOM 3244 C C . SER A 1 443 ? 3.714 -0.797 -14.321 1.00 46.72 443 SER A C 1
ATOM 3246 O O . SER A 1 443 ? 3.429 0.121 -13.552 1.00 46.72 443 SER A O 1
ATOM 3248 N N . LYS A 1 444 ? 3.536 -0.690 -15.642 1.00 48.03 444 LYS A N 1
ATOM 3249 C CA . LYS A 1 444 ? 2.929 0.445 -16.319 1.00 48.03 444 LYS A CA 1
ATOM 3250 C C . LYS A 1 444 ? 1.431 0.169 -16.463 1.00 48.03 444 LYS A C 1
ATOM 3252 O O . LYS A 1 444 ? 1.039 -0.759 -17.177 1.00 48.03 444 LYS A O 1
ATOM 3257 N N . PRO A 1 445 ? 0.551 0.954 -15.816 1.00 41.88 445 PRO A N 1
ATOM 3258 C CA . PRO A 1 445 ? -0.876 0.832 -16.063 1.00 41.88 445 PRO A CA 1
ATOM 3259 C C . PRO A 1 445 ? -1.137 0.989 -17.566 1.00 41.88 445 PRO A C 1
ATOM 3261 O O . PRO A 1 445 ? -0.654 1.927 -18.205 1.00 41.88 445 PRO A O 1
ATOM 3264 N N . THR A 1 446 ? -1.923 0.067 -18.125 1.00 35.97 446 THR A N 1
ATOM 3265 C CA . THR A 1 446 ? -2.286 -0.095 -19.548 1.00 35.97 446 THR A CA 1
ATOM 3266 C C . THR A 1 446 ? -3.101 1.074 -20.135 1.00 35.97 446 THR A C 1
ATOM 3268 O O . THR A 1 446 ? -3.805 0.915 -21.125 1.00 35.97 446 THR A O 1
ATOM 3271 N N . GLY A 1 447 ? -3.004 2.272 -19.549 1.00 33.88 447 GLY A N 1
ATOM 3272 C CA . GLY A 1 447 ? -3.769 3.461 -19.917 1.00 33.88 447 GLY A CA 1
ATOM 3273 C C . GLY A 1 447 ? -2.972 4.764 -20.045 1.00 33.88 447 GLY A C 1
ATOM 3274 O O . GLY A 1 447 ? -3.601 5.800 -20.223 1.00 33.88 447 GLY A O 1
ATOM 3275 N N . THR A 1 448 ? -1.633 4.778 -19.960 1.00 35.19 448 THR A N 1
ATOM 3276 C CA . THR A 1 448 ? -0.864 6.050 -19.940 1.00 35.19 448 THR A CA 1
ATOM 3277 C C . THR A 1 448 ? 0.280 6.191 -20.946 1.00 35.19 448 THR A C 1
ATOM 3279 O O . THR A 1 448 ? 1.073 7.115 -20.820 1.00 35.19 448 THR A O 1
ATOM 3282 N N . ASN A 1 449 ? 0.272 5.423 -22.040 1.00 37.38 449 ASN A N 1
ATOM 3283 C CA . ASN A 1 449 ? 0.720 5.995 -23.322 1.00 37.38 449 ASN A CA 1
ATOM 3284 C C . ASN A 1 449 ? -0.381 6.847 -23.978 1.00 37.38 449 ASN A C 1
ATOM 3286 O O . ASN A 1 449 ? -0.261 7.262 -25.127 1.00 37.38 449 ASN A O 1
ATOM 3290 N N . ILE A 1 450 ? -1.422 7.223 -23.225 1.00 37.12 450 ILE A N 1
ATOM 3291 C CA . ILE A 1 450 ? -2.034 8.527 -23.436 1.00 37.12 450 ILE A CA 1
ATOM 3292 C C . ILE A 1 450 ? -0.921 9.548 -23.145 1.00 37.12 450 ILE A C 1
ATOM 3294 O O . ILE A 1 450 ? -0.810 10.066 -22.036 1.00 37.12 450 ILE A O 1
ATOM 3298 N N . ARG A 1 451 ? -0.116 9.893 -24.167 1.00 37.31 451 ARG A N 1
ATOM 3299 C CA . ARG A 1 451 ? 0.205 11.307 -24.381 1.00 37.31 451 ARG A CA 1
ATOM 3300 C C . ARG A 1 451 ? -1.153 11.974 -24.277 1.00 37.31 451 ARG A C 1
ATOM 3302 O O . ARG A 1 451 ? -1.946 11.872 -25.217 1.00 37.31 451 ARG A O 1
ATOM 3309 N N . SER A 1 452 ? -1.486 12.534 -23.112 1.00 35.66 452 SER A N 1
ATOM 3310 C CA . SER A 1 452 ? -2.655 13.381 -22.993 1.00 35.66 452 SER A CA 1
ATOM 3311 C C . SER A 1 452 ? -2.440 14.396 -24.087 1.00 35.66 452 SER A C 1
ATOM 3313 O O . SER A 1 452 ? -1.462 15.142 -24.136 1.00 35.66 452 SER A O 1
ATOM 3315 N N . SER A 1 453 ? -3.268 14.247 -25.107 1.00 37.56 453 SER A N 1
ATOM 3316 C CA . SER A 1 453 ? -3.159 15.013 -26.318 1.00 37.56 453 SER A CA 1
ATOM 3317 C C . SER A 1 453 ? -3.766 16.365 -25.987 1.00 37.56 453 SER A C 1
ATOM 3319 O O . SER A 1 453 ? -4.724 16.796 -26.610 1.00 37.56 453 SER A O 1
ATOM 3321 N N . PHE A 1 454 ? -3.164 17.080 -25.035 1.00 36.00 454 PHE A N 1
ATOM 3322 C CA . PHE A 1 454 ? -2.951 18.500 -25.204 1.00 36.00 454 PHE A CA 1
ATOM 3323 C C . PHE A 1 454 ? -1.975 18.641 -26.378 1.00 36.00 454 PHE A C 1
ATOM 3325 O O . PHE A 1 454 ? -0.818 19.009 -26.238 1.00 36.00 454 PHE A O 1
ATOM 3332 N N . SER A 1 455 ? -2.456 18.297 -27.574 1.00 39.28 455 SER A N 1
ATOM 3333 C CA . SER A 1 455 ? -2.063 19.026 -28.759 1.00 39.28 455 SER A CA 1
ATOM 3334 C C . SER A 1 455 ? -2.887 20.302 -28.650 1.00 39.28 455 SER A C 1
ATOM 3336 O O . SER A 1 455 ? -4.059 20.268 -29.037 1.00 39.28 455 SER A O 1
ATOM 3338 N N . PRO A 1 456 ? -2.383 21.408 -28.057 1.00 38.78 456 PRO A N 1
ATOM 3339 C CA . PRO A 1 456 ? -3.032 22.679 -28.313 1.00 38.78 456 PRO A CA 1
ATOM 3340 C C . PRO A 1 456 ? -3.136 22.764 -29.833 1.00 38.78 456 PRO A C 1
ATOM 3342 O O . PRO A 1 456 ? -2.167 22.502 -30.545 1.00 38.78 456 PRO A O 1
ATOM 3345 N N . MET A 1 457 ? -4.339 22.988 -30.343 1.00 41.12 457 MET A N 1
ATOM 3346 C CA . MET A 1 457 ? -4.540 23.148 -31.771 1.00 41.12 457 MET A CA 1
ATOM 3347 C C . MET A 1 457 ? -3.800 24.432 -32.165 1.00 41.12 457 MET A C 1
ATOM 3349 O O . MET A 1 457 ? -4.345 25.525 -32.034 1.00 41.12 457 MET A O 1
ATOM 3353 N N . ILE A 1 458 ? -2.527 24.328 -32.553 1.00 44.91 458 ILE A N 1
ATOM 3354 C CA . ILE A 1 458 ? -1.751 25.493 -32.964 1.00 44.91 458 ILE A CA 1
ATOM 3355 C C . ILE A 1 458 ? -2.156 25.786 -34.404 1.00 44.91 458 ILE A C 1
ATOM 3357 O O . ILE A 1 458 ? -1.780 25.085 -35.345 1.00 44.91 458 ILE A O 1
ATOM 3361 N N . ILE A 1 459 ? -2.981 26.815 -34.562 1.00 41.44 459 ILE A N 1
ATOM 3362 C CA . ILE A 1 459 ? -3.295 27.395 -35.861 1.00 41.44 459 ILE A CA 1
ATOM 3363 C C . ILE A 1 459 ? -2.225 28.452 -36.129 1.00 41.44 459 ILE A C 1
ATOM 3365 O O . ILE A 1 459 ? -2.270 29.541 -35.563 1.00 41.44 459 ILE A O 1
ATOM 3369 N N . ILE A 1 460 ? -1.261 28.139 -36.994 1.00 43.97 460 ILE A N 1
ATOM 3370 C CA . ILE A 1 460 ? -0.294 29.123 -37.497 1.00 43.97 460 ILE A CA 1
ATOM 3371 C C . ILE A 1 460 ? -0.792 29.566 -38.872 1.00 43.97 460 ILE A C 1
ATOM 3373 O O . ILE A 1 460 ? -0.934 28.749 -39.781 1.00 43.97 460 ILE A O 1
ATOM 3377 N N . ASN A 1 461 ? -1.101 30.856 -39.025 1.00 48.00 461 ASN A N 1
ATOM 3378 C CA . ASN A 1 461 ? -1.538 31.459 -40.293 1.00 48.00 461 ASN A CA 1
ATOM 3379 C C . ASN A 1 461 ? -2.742 30.754 -40.960 1.00 48.00 461 ASN A C 1
ATOM 3381 O O . ASN A 1 461 ? -2.779 30.585 -42.176 1.00 48.00 461 ASN A O 1
ATOM 3385 N N . GLY A 1 462 ? -3.725 30.306 -40.171 1.00 49.38 462 GLY A N 1
ATOM 3386 C CA . GLY A 1 462 ? -4.952 29.673 -40.681 1.00 49.38 462 GLY A CA 1
ATOM 3387 C C . GLY A 1 462 ? -4.809 28.204 -41.101 1.00 49.38 462 GLY A C 1
ATOM 3388 O O . GLY A 1 462 ? -5.799 27.592 -41.499 1.00 49.38 462 GLY A O 1
ATOM 3389 N N . ARG A 1 463 ? -3.617 27.605 -40.981 1.00 34.81 463 ARG A N 1
ATOM 3390 C CA . ARG A 1 463 ? -3.395 26.173 -41.218 1.00 34.81 463 ARG A CA 1
ATOM 3391 C C . ARG A 1 463 ? -3.404 25.413 -39.894 1.00 34.81 463 ARG A C 1
ATOM 3393 O O . ARG A 1 463 ? -2.631 25.719 -38.990 1.00 34.81 463 ARG A O 1
ATOM 3400 N N . GLN A 1 464 ? -4.281 24.415 -39.788 1.00 47.69 464 GLN A N 1
ATOM 3401 C CA . GLN A 1 464 ? -4.241 23.444 -38.696 1.00 47.69 464 GLN A CA 1
ATOM 3402 C C . GLN A 1 464 ? -3.043 22.517 -38.901 1.00 47.69 464 GLN A C 1
ATOM 3404 O O . GLN A 1 464 ? -3.008 21.756 -39.867 1.00 47.69 464 GLN A O 1
ATOM 3409 N N . VAL A 1 465 ? -2.082 22.553 -37.982 1.00 43.47 465 VAL A N 1
ATOM 3410 C CA . VAL A 1 465 ? -1.034 21.534 -37.908 1.00 43.47 465 VAL A CA 1
ATOM 3411 C C . VAL A 1 465 ? -1.532 20.453 -36.952 1.00 43.47 465 VAL A C 1
ATOM 3413 O O . VAL A 1 465 ? -1.562 20.648 -35.738 1.00 43.47 465 VAL A O 1
ATOM 3416 N N . ARG A 1 466 ? -2.001 19.321 -37.494 1.00 38.56 466 ARG A N 1
ATOM 3417 C CA . ARG A 1 466 ? -2.290 18.133 -36.680 1.00 38.56 466 ARG A CA 1
ATOM 3418 C C . ARG A 1 466 ? -0.963 17.490 -36.301 1.00 38.56 466 ARG A C 1
ATOM 3420 O O . ARG A 1 466 ? -0.275 16.960 -37.163 1.00 38.56 466 ARG A O 1
ATOM 3427 N N . SER A 1 467 ? -0.650 17.488 -35.011 1.00 40.66 467 SER A N 1
ATOM 3428 C CA . SER A 1 467 ? 0.256 16.489 -34.455 1.00 40.66 467 SER A CA 1
ATOM 3429 C C . SER A 1 467 ? -0.427 15.129 -34.606 1.00 40.66 467 SER A C 1
ATOM 3431 O O . SER A 1 467 ? -1.440 14.859 -33.958 1.00 40.66 467 SER A O 1
ATOM 3433 N N . THR A 1 468 ? 0.069 14.287 -35.508 1.00 38.34 468 THR A N 1
ATOM 3434 C CA . THR A 1 468 ? -0.286 12.868 -35.567 1.00 38.34 468 THR A CA 1
ATOM 3435 C C . THR A 1 468 ? 0.443 12.148 -34.437 1.00 38.34 468 THR A C 1
ATOM 3437 O O . THR A 1 468 ? 1.360 11.372 -34.677 1.00 38.34 468 THR A O 1
ATOM 3440 N N . SER A 1 469 ? 0.087 12.424 -33.182 1.00 42.25 469 SER A N 1
ATOM 3441 C CA . SER A 1 469 ? 0.435 11.493 -32.112 1.00 42.25 469 SER A CA 1
ATOM 3442 C C . SER A 1 469 ? -0.469 10.279 -32.295 1.00 42.25 469 SER A C 1
ATOM 3444 O O . SER A 1 469 ? -1.664 10.363 -31.999 1.00 42.25 469 SER A O 1
ATOM 3446 N N . SER A 1 470 ? 0.060 9.191 -32.861 1.00 42.69 470 SER A N 1
ATOM 3447 C CA . SER A 1 470 ? -0.655 7.920 -32.906 1.00 42.69 470 SER A CA 1
ATOM 3448 C C . SER A 1 470 ? -0.971 7.522 -31.463 1.00 42.69 470 SER A C 1
ATOM 3450 O O . SER A 1 470 ? -0.088 7.279 -30.651 1.00 42.69 470 SER A O 1
ATOM 3452 N N . GLY A 1 471 ? -2.254 7.532 -31.101 1.00 45.72 471 GLY A N 1
ATOM 3453 C CA . GLY A 1 471 ? -2.730 7.065 -29.796 1.00 45.72 471 GLY A CA 1
ATOM 3454 C C . GLY A 1 471 ? -2.749 5.536 -29.682 1.00 45.72 471 GLY A C 1
ATOM 3455 O O . GLY A 1 471 ? -3.601 5.004 -28.978 1.00 45.72 471 GLY A O 1
ATOM 3456 N N . GLY A 1 472 ? -1.892 4.841 -30.436 1.00 56.47 472 GLY A N 1
ATOM 3457 C CA . GLY A 1 472 ? -1.752 3.387 -30.420 1.00 56.47 472 GLY A CA 1
ATOM 3458 C C . GLY A 1 472 ? -0.653 2.947 -29.454 1.00 56.47 472 GLY A C 1
ATOM 3459 O O . GLY A 1 472 ? 0.186 3.750 -29.053 1.00 56.47 472 GLY A O 1
ATOM 3460 N N . ASP A 1 473 ? -0.626 1.661 -29.097 1.00 67.44 473 ASP A N 1
ATOM 3461 C CA . ASP A 1 473 ? 0.471 1.045 -28.327 1.00 67.44 473 ASP A CA 1
ATOM 3462 C C . ASP A 1 473 ? 1.756 0.897 -29.169 1.00 67.44 473 ASP A C 1
ATOM 3464 O O . ASP A 1 473 ? 2.458 -0.114 -29.081 1.00 67.44 473 ASP A O 1
ATOM 3468 N N . ASP A 1 474 ? 2.054 1.878 -30.018 1.00 80.81 474 ASP A N 1
ATOM 3469 C CA . ASP A 1 474 ? 3.257 1.883 -30.830 1.00 80.81 474 ASP A CA 1
ATOM 3470 C C . ASP A 1 474 ? 4.461 2.032 -29.898 1.00 80.81 474 ASP A C 1
ATOM 3472 O O . ASP A 1 474 ? 4.519 2.927 -29.047 1.00 80.81 474 ASP A O 1
ATOM 3476 N N . LYS A 1 475 ? 5.436 1.135 -30.036 1.00 83.50 475 LYS A N 1
ATOM 3477 C CA . LYS A 1 475 ? 6.680 1.207 -29.273 1.00 83.50 475 LYS A CA 1
ATOM 3478 C C . LYS A 1 475 ? 7.769 1.767 -30.157 1.00 83.50 475 LYS A C 1
ATOM 3480 O O . LYS A 1 475 ? 8.210 1.127 -31.108 1.00 83.50 475 LYS A O 1
ATOM 3485 N N . THR A 1 476 ? 8.223 2.955 -29.799 1.00 86.88 476 THR A N 1
ATOM 3486 C CA . THR A 1 476 ? 9.359 3.599 -30.438 1.00 86.88 476 THR A CA 1
ATOM 3487 C C . THR A 1 476 ? 10.664 3.129 -29.803 1.00 86.88 476 THR A C 1
ATOM 3489 O O . THR A 1 476 ? 10.837 3.204 -28.588 1.00 86.88 476 THR A O 1
ATOM 3492 N N . VAL A 1 477 ? 11.598 2.673 -30.631 1.00 87.50 477 VAL A N 1
ATOM 3493 C CA . VAL A 1 477 ? 12.969 2.326 -30.252 1.00 87.50 477 VAL A CA 1
ATOM 3494 C C . VAL A 1 477 ? 13.911 3.280 -30.972 1.00 87.50 477 VAL A C 1
ATOM 3496 O O . VAL A 1 477 ? 13.810 3.450 -32.184 1.00 87.50 477 VAL A O 1
ATOM 3499 N N . SER A 1 478 ? 14.822 3.920 -30.240 1.00 90.00 478 SER A N 1
ATOM 3500 C CA . SER A 1 478 ? 15.751 4.892 -30.823 1.00 90.00 478 SER A CA 1
ATOM 3501 C C . SER A 1 478 ? 17.147 4.762 -30.239 1.00 90.00 478 SER A C 1
ATOM 3503 O O . SER A 1 478 ? 17.287 4.586 -29.029 1.00 90.00 478 SER A O 1
ATOM 3505 N N . GLY A 1 479 ? 18.166 4.957 -31.070 1.00 88.88 479 GLY A N 1
ATOM 3506 C CA . GLY A 1 479 ? 19.559 4.873 -30.650 1.00 88.88 479 GLY A CA 1
ATOM 3507 C C . GLY A 1 479 ? 20.512 5.489 -31.660 1.00 88.88 479 GLY A C 1
ATOM 3508 O O . GLY A 1 479 ? 20.108 6.011 -32.699 1.00 88.88 479 GLY A O 1
ATOM 3509 N N . LYS A 1 480 ? 21.800 5.462 -31.324 1.00 91.50 480 LYS A N 1
ATOM 3510 C CA . LYS A 1 480 ? 22.855 6.039 -32.158 1.00 91.50 480 LYS A CA 1
ATOM 3511 C C . LYS A 1 480 ? 23.224 5.077 -33.284 1.00 91.50 480 LYS A C 1
ATOM 3513 O O . LYS A 1 480 ? 23.512 3.910 -33.040 1.00 91.50 480 LYS A O 1
ATOM 3518 N N . ALA A 1 481 ? 23.270 5.598 -34.499 1.00 93.50 481 ALA A N 1
ATOM 3519 C CA . ALA A 1 481 ? 23.670 4.906 -35.714 1.00 93.50 481 ALA A CA 1
ATOM 3520 C C . ALA A 1 481 ? 24.726 5.752 -36.460 1.00 93.50 481 ALA A C 1
ATOM 3522 O O . ALA A 1 481 ? 24.426 6.372 -37.479 1.00 93.50 481 ALA A O 1
ATOM 3523 N N . PRO A 1 482 ? 25.964 5.867 -35.939 1.00 92.19 482 PRO A N 1
ATOM 3524 C CA . PRO A 1 482 ? 26.990 6.726 -36.531 1.00 92.19 482 PRO A CA 1
ATOM 3525 C C . PRO A 1 482 ? 27.282 6.345 -37.988 1.00 92.19 482 PRO A C 1
ATOM 3527 O O . PRO A 1 482 ? 27.535 5.176 -38.297 1.00 92.19 482 PRO A O 1
ATOM 3530 N N . GLY A 1 483 ? 27.261 7.347 -38.873 1.00 90.94 483 GLY A N 1
ATOM 3531 C CA . GLY A 1 483 ? 27.490 7.173 -40.309 1.00 90.94 483 GLY A CA 1
ATOM 3532 C C . GLY A 1 483 ? 26.344 6.497 -41.070 1.00 90.94 483 GLY A C 1
ATOM 3533 O O . GLY A 1 483 ? 26.595 5.920 -42.123 1.00 90.94 483 GLY A O 1
ATOM 3534 N N . PHE A 1 484 ? 25.116 6.520 -40.543 1.00 93.69 484 PHE A N 1
ATOM 3535 C CA . PHE A 1 484 ? 23.943 5.953 -41.210 1.00 93.69 484 PHE A CA 1
ATOM 3536 C C . PHE A 1 484 ? 23.371 6.903 -42.285 1.00 93.69 484 PHE A C 1
ATOM 3538 O O . PHE A 1 484 ? 22.604 7.833 -42.008 1.00 93.69 484 PHE A O 1
ATOM 3545 N N . ASP A 1 485 ? 23.725 6.659 -43.549 1.00 93.38 485 ASP A N 1
ATOM 3546 C CA . ASP A 1 485 ? 23.390 7.500 -44.711 1.00 93.38 485 ASP A CA 1
ATOM 3547 C C . ASP A 1 485 ? 22.477 6.823 -45.763 1.00 93.38 485 ASP A C 1
ATOM 3549 O O . ASP A 1 485 ? 22.123 7.436 -46.771 1.00 93.38 485 ASP A O 1
ATOM 3553 N N . ALA A 1 486 ? 21.991 5.611 -45.491 1.00 94.50 486 ALA A N 1
ATOM 3554 C CA . ALA A 1 486 ? 21.164 4.844 -46.421 1.00 94.50 486 ALA A CA 1
ATOM 3555 C C . ALA A 1 486 ? 19.751 5.433 -46.644 1.00 94.50 486 ALA A C 1
ATOM 3557 O O . ALA A 1 486 ? 19.206 6.118 -45.772 1.00 94.50 486 ALA A O 1
ATOM 3558 N N . SER A 1 487 ? 19.157 5.158 -47.815 1.00 95.50 487 SER A N 1
ATOM 3559 C CA . SER A 1 487 ? 17.753 5.476 -48.146 1.00 95.50 487 SER A CA 1
ATOM 3560 C C . SER A 1 487 ? 16.772 4.359 -47.771 1.00 95.50 487 SER A C 1
ATOM 3562 O O . SER A 1 487 ? 15.587 4.622 -47.571 1.00 95.50 487 SER A O 1
ATOM 3564 N N . THR A 1 488 ? 17.259 3.124 -47.652 1.00 97.12 488 THR A N 1
ATOM 3565 C CA . THR A 1 488 ? 16.546 1.976 -47.083 1.00 97.12 488 THR A CA 1
ATOM 3566 C C . THR A 1 488 ? 17.478 1.219 -46.140 1.00 97.12 488 THR A C 1
ATOM 3568 O O . THR A 1 488 ? 18.705 1.268 -46.282 1.00 97.12 488 THR A O 1
ATOM 3571 N N . ALA A 1 489 ? 16.912 0.522 -45.162 1.00 97.31 489 ALA A N 1
ATOM 3572 C CA . ALA A 1 489 ? 17.661 -0.384 -44.301 1.00 97.31 489 ALA A CA 1
ATOM 3573 C C . ALA A 1 489 ? 16.798 -1.573 -43.878 1.00 97.31 489 ALA A C 1
ATOM 3575 O O . ALA A 1 489 ? 15.573 -1.474 -43.803 1.00 97.31 489 ALA A O 1
ATOM 3576 N N . ASP A 1 490 ? 17.451 -2.688 -43.573 1.00 97.94 490 ASP A N 1
ATOM 3577 C CA . ASP A 1 490 ? 16.792 -3.809 -42.922 1.00 97.94 490 ASP A CA 1
ATOM 3578 C C . ASP A 1 490 ? 16.681 -3.523 -41.427 1.00 97.94 490 ASP A C 1
ATOM 3580 O O . ASP A 1 490 ? 17.593 -2.962 -40.809 1.00 97.94 490 ASP A O 1
ATOM 3584 N N . ILE A 1 491 ? 15.589 -3.981 -40.828 1.00 97.38 491 ILE A N 1
ATOM 3585 C CA . ILE A 1 491 ? 15.435 -4.022 -39.377 1.00 97.38 491 ILE A CA 1
ATOM 3586 C C . ILE A 1 491 ? 15.529 -5.473 -38.943 1.00 97.38 491 ILE A C 1
ATOM 3588 O O . ILE A 1 491 ? 14.746 -6.314 -39.381 1.00 97.38 491 ILE A O 1
ATOM 3592 N N . ILE A 1 492 ? 16.489 -5.754 -38.074 1.00 97.81 492 ILE A N 1
ATOM 3593 C CA . ILE A 1 492 ? 16.730 -7.070 -37.504 1.00 97.81 492 ILE A CA 1
ATOM 3594 C C . ILE A 1 492 ? 16.303 -7.029 -36.041 1.00 97.81 492 ILE A C 1
ATOM 3596 O O . ILE A 1 492 ? 16.826 -6.244 -35.247 1.00 97.81 492 ILE A O 1
ATOM 3600 N N . LEU A 1 493 ? 15.355 -7.888 -35.685 1.00 97.19 493 LEU A N 1
ATOM 3601 C CA . LEU A 1 493 ? 14.946 -8.137 -34.310 1.00 97.19 493 LEU A CA 1
ATOM 3602 C C . LEU A 1 493 ? 15.651 -9.410 -33.845 1.00 97.19 493 LEU A C 1
ATOM 3604 O O . LEU A 1 493 ? 15.213 -10.522 -34.145 1.00 97.19 493 LEU A O 1
ATOM 3608 N N . ARG A 1 494 ? 16.778 -9.239 -33.150 1.00 97.75 494 ARG A N 1
ATOM 3609 C CA . ARG A 1 494 ? 17.622 -10.354 -32.707 1.00 97.75 494 ARG A CA 1
ATOM 3610 C C . ARG A 1 494 ? 17.219 -10.790 -31.298 1.00 97.75 494 ARG A C 1
ATOM 3612 O O . ARG A 1 494 ? 17.346 -9.985 -30.373 1.00 97.75 494 ARG A O 1
ATOM 3619 N N . PRO A 1 495 ? 16.728 -12.022 -31.098 1.00 97.00 495 PRO A N 1
ATOM 3620 C CA . PRO A 1 495 ? 16.146 -12.443 -29.831 1.00 97.00 495 PRO A CA 1
ATOM 3621 C C . PRO A 1 495 ? 17.205 -12.512 -28.729 1.00 97.00 495 PRO A C 1
ATOM 3623 O O . PRO A 1 495 ? 18.342 -12.926 -28.959 1.00 97.00 495 PRO A O 1
ATOM 3626 N N . ARG A 1 496 ? 16.843 -12.088 -27.514 1.00 94.81 496 ARG A N 1
ATOM 3627 C CA . ARG A 1 496 ? 17.788 -12.006 -26.399 1.00 94.81 496 ARG A CA 1
ATOM 3628 C C . ARG A 1 496 ? 17.106 -12.223 -25.051 1.00 94.81 496 ARG A C 1
ATOM 3630 O O . ARG A 1 496 ? 16.351 -11.376 -24.577 1.00 94.81 496 ARG A O 1
ATOM 3637 N N . ALA A 1 497 ? 17.471 -13.313 -24.375 1.00 92.94 497 ALA A N 1
ATOM 3638 C CA . ALA A 1 497 ? 16.914 -13.682 -23.071 1.00 92.94 497 ALA A CA 1
ATOM 3639 C C . ALA A 1 497 ? 17.072 -12.577 -22.009 1.00 92.94 497 ALA A C 1
ATOM 3641 O O . ALA A 1 497 ? 16.162 -12.345 -21.221 1.00 92.94 497 ALA A O 1
ATOM 3642 N N . THR A 1 498 ? 18.185 -11.832 -22.005 1.00 87.38 498 THR A N 1
ATOM 3643 C CA . THR A 1 498 ? 18.384 -10.741 -21.034 1.00 87.38 498 THR A CA 1
ATOM 3644 C C . THR A 1 498 ? 17.406 -9.580 -21.222 1.00 87.38 498 THR A C 1
ATOM 3646 O O . THR A 1 498 ? 17.087 -8.917 -20.243 1.00 87.38 498 THR A O 1
ATOM 3649 N N . VAL A 1 499 ? 16.907 -9.348 -22.444 1.00 89.38 499 VAL A N 1
ATOM 3650 C CA . VAL A 1 499 ? 15.859 -8.343 -22.707 1.00 89.38 499 VAL A CA 1
ATOM 3651 C C . VAL A 1 499 ? 14.527 -8.820 -22.128 1.00 89.38 499 VAL A C 1
ATOM 3653 O O . VAL A 1 499 ? 13.822 -8.036 -21.503 1.00 89.38 499 VAL A O 1
ATOM 3656 N N . ALA A 1 500 ? 14.220 -10.118 -22.249 1.00 90.25 500 ALA A N 1
ATOM 3657 C CA . ALA A 1 500 ? 13.033 -10.711 -21.631 1.00 90.25 500 ALA A CA 1
ATOM 3658 C C . ALA A 1 500 ? 13.117 -10.598 -20.108 1.00 90.25 500 ALA A C 1
ATOM 3660 O O . ALA A 1 500 ? 12.145 -10.242 -19.453 1.00 90.25 500 ALA A O 1
ATOM 3661 N N . LEU A 1 501 ? 14.311 -10.826 -19.548 1.00 86.38 501 LEU A N 1
ATOM 3662 C CA . LEU A 1 501 ? 14.530 -10.703 -18.114 1.00 86.38 501 LEU A CA 1
ATOM 3663 C C . LEU A 1 501 ? 14.386 -9.264 -17.585 1.00 86.38 501 LEU A C 1
ATOM 3665 O O . LEU A 1 501 ? 14.109 -9.082 -16.398 1.00 86.38 501 LEU A O 1
ATOM 3669 N N . GLY A 1 502 ? 14.568 -8.265 -18.451 1.00 81.75 502 GLY A N 1
ATOM 3670 C CA . GLY A 1 502 ? 14.350 -6.854 -18.138 1.00 81.75 502 GLY A CA 1
ATOM 3671 C C . GLY A 1 502 ? 12.875 -6.461 -18.014 1.00 81.75 502 GLY A C 1
ATOM 3672 O O . GLY A 1 502 ? 12.596 -5.337 -17.611 1.00 81.75 502 GLY A O 1
ATOM 3673 N N . ASN A 1 503 ? 11.938 -7.362 -18.331 1.00 82.69 503 ASN A N 1
ATOM 3674 C CA . ASN A 1 503 ? 10.502 -7.176 -18.139 1.00 82.69 503 ASN A CA 1
ATOM 3675 C C . ASN A 1 503 ? 10.020 -8.077 -16.983 1.00 82.69 503 ASN A C 1
ATOM 3677 O O . ASN A 1 503 ? 10.361 -9.259 -16.920 1.00 82.69 503 ASN A O 1
ATOM 3681 N N . SER A 1 504 ? 9.271 -7.521 -16.028 1.00 77.62 504 SER A N 1
ATOM 3682 C CA . SER A 1 504 ? 8.918 -8.200 -14.771 1.00 77.62 504 SER A CA 1
ATOM 3683 C C . SER A 1 504 ? 7.957 -9.384 -14.956 1.00 77.62 504 SER A C 1
ATOM 3685 O O . SER A 1 504 ? 8.014 -10.341 -14.179 1.00 77.62 504 SER A O 1
ATOM 3687 N N . ASP A 1 505 ? 7.114 -9.345 -15.990 1.00 81.56 505 ASP A N 1
ATOM 3688 C CA . ASP A 1 505 ? 6.083 -10.352 -16.272 1.00 81.56 505 ASP A CA 1
ATOM 3689 C C . ASP A 1 505 ? 6.493 -11.396 -17.327 1.00 81.56 505 ASP A C 1
ATOM 3691 O O . ASP A 1 505 ? 5.895 -12.478 -17.386 1.00 81.56 505 ASP A O 1
ATOM 3695 N N . GLN A 1 506 ? 7.525 -11.110 -18.126 1.00 88.88 506 GLN A N 1
ATOM 3696 C CA . GLN A 1 506 ? 7.823 -11.873 -19.334 1.00 88.88 506 GLN A CA 1
ATOM 3697 C C . GLN A 1 506 ? 8.535 -13.199 -19.026 1.00 88.88 506 GLN A C 1
ATOM 3699 O O . GLN A 1 506 ? 9.705 -13.243 -18.645 1.00 88.88 506 GLN A O 1
ATOM 3704 N N . LYS A 1 507 ? 7.821 -14.313 -19.237 1.00 91.69 507 LYS A N 1
ATOM 3705 C CA . LYS A 1 507 ? 8.314 -15.686 -18.978 1.00 91.69 507 LYS A CA 1
ATOM 3706 C C . LYS A 1 507 ? 8.758 -16.445 -20.219 1.00 91.69 507 LYS A C 1
ATOM 3708 O O . LYS A 1 507 ? 9.402 -17.482 -20.097 1.00 91.69 507 LYS A O 1
ATOM 3713 N N . LYS A 1 508 ? 8.375 -15.977 -21.403 1.00 94.38 508 LYS A N 1
ATOM 3714 C CA . LYS A 1 508 ? 8.729 -16.592 -22.683 1.00 94.38 508 LYS A CA 1
ATOM 3715 C C . LYS A 1 508 ? 9.341 -15.548 -23.602 1.00 94.38 508 LYS A C 1
ATOM 3717 O O . LYS A 1 508 ? 9.161 -14.350 -23.381 1.00 94.38 508 LYS A O 1
ATOM 3722 N N . TYR A 1 509 ? 10.036 -15.979 -24.642 1.00 95.44 509 TYR A N 1
ATOM 3723 C CA . TYR A 1 509 ? 10.365 -15.103 -25.761 1.00 95.44 509 TYR A CA 1
ATOM 3724 C C . TYR A 1 509 ? 10.510 -15.894 -27.055 1.00 95.44 509 TYR A C 1
ATOM 3726 O O . TYR A 1 509 ? 10.897 -17.063 -27.037 1.00 95.44 509 TYR A O 1
ATOM 3734 N N . TYR A 1 510 ? 10.198 -15.254 -28.178 1.00 96.75 510 TYR A N 1
ATOM 3735 C CA . TYR A 1 510 ? 10.447 -15.830 -29.492 1.00 96.75 510 TYR A CA 1
ATOM 3736 C C . TYR A 1 510 ? 11.952 -15.922 -29.764 1.00 96.75 510 TYR A C 1
ATOM 3738 O O . TYR A 1 510 ? 12.637 -14.905 -29.684 1.00 96.75 510 TYR A O 1
ATOM 3746 N N . ASN A 1 511 ? 12.470 -17.117 -30.062 1.00 96.50 511 ASN A N 1
ATOM 3747 C CA . ASN A 1 511 ? 13.909 -17.373 -30.191 1.00 96.50 511 ASN A CA 1
ATOM 3748 C C . ASN A 1 511 ? 14.353 -17.575 -31.651 1.00 96.50 511 ASN A C 1
ATOM 3750 O O . ASN A 1 511 ? 15.146 -18.470 -31.936 1.00 96.50 511 ASN A O 1
ATOM 3754 N N . ASP A 1 512 ? 13.842 -16.745 -32.563 1.00 97.12 512 ASP A N 1
ATOM 3755 C CA . ASP A 1 512 ? 14.306 -16.654 -33.954 1.00 97.12 512 ASP A CA 1
ATOM 3756 C C . ASP A 1 512 ? 14.603 -15.200 -34.341 1.00 97.12 512 ASP A C 1
ATOM 3758 O O . ASP A 1 512 ? 14.009 -14.267 -33.792 1.00 97.12 512 ASP A O 1
ATOM 3762 N N . GLU A 1 513 ? 15.524 -15.005 -35.283 1.00 97.56 513 GLU A N 1
ATOM 3763 C CA . GLU A 1 513 ? 15.831 -13.679 -35.820 1.00 97.56 513 GLU A CA 1
ATOM 3764 C C . GLU A 1 513 ? 14.751 -13.262 -36.827 1.00 97.56 513 GLU A C 1
ATOM 3766 O O . GLU A 1 513 ? 14.489 -13.956 -37.809 1.00 97.56 513 GLU A O 1
ATOM 3771 N N . ILE A 1 514 ? 14.121 -12.107 -36.601 1.00 97.06 514 ILE A N 1
ATOM 3772 C CA . ILE A 1 514 ? 13.119 -11.562 -37.525 1.00 97.06 514 ILE A CA 1
ATOM 3773 C C . ILE A 1 514 ? 13.768 -10.443 -38.332 1.00 97.06 514 ILE A C 1
ATOM 3775 O O . ILE A 1 514 ? 14.221 -9.447 -37.769 1.00 97.06 514 ILE A O 1
ATOM 3779 N N . VAL A 1 515 ? 13.773 -10.588 -39.656 1.00 97.50 515 VAL A N 1
ATOM 3780 C CA . VAL A 1 515 ? 14.305 -9.585 -40.585 1.00 97.50 515 VAL A CA 1
ATOM 3781 C C . VAL A 1 515 ? 13.155 -8.929 -41.340 1.00 97.50 515 VAL A C 1
ATOM 3783 O O . VAL A 1 515 ? 12.368 -9.604 -42.005 1.00 97.50 515 VAL A O 1
ATOM 3786 N N . ILE A 1 516 ? 13.076 -7.604 -41.259 1.00 97.12 516 ILE A N 1
ATOM 3787 C CA . ILE A 1 516 ? 12.133 -6.774 -42.008 1.00 97.12 516 ILE A CA 1
ATOM 3788 C C . ILE A 1 516 ? 12.942 -6.027 -43.075 1.00 97.12 516 ILE A C 1
ATOM 3790 O O . ILE A 1 516 ? 13.621 -5.055 -42.737 1.00 97.12 516 ILE A O 1
ATOM 3794 N N . PRO A 1 517 ? 12.923 -6.489 -44.338 1.00 97.69 517 PRO A N 1
ATOM 3795 C CA . PRO A 1 517 ? 13.792 -5.944 -45.368 1.00 97.69 517 PRO A CA 1
ATOM 3796 C C . PRO A 1 517 ? 13.262 -4.636 -45.956 1.00 97.69 517 PRO A C 1
ATOM 3798 O O . PRO A 1 517 ? 12.041 -4.411 -46.019 1.00 97.69 517 PRO A O 1
ATOM 3801 N N . ASP A 1 518 ? 14.201 -3.829 -46.451 1.00 96.81 518 ASP A N 1
ATOM 3802 C CA . ASP A 1 518 ? 13.943 -2.642 -47.273 1.00 96.81 518 ASP A CA 1
ATOM 3803 C C . ASP A 1 518 ? 12.944 -1.663 -46.635 1.00 96.81 518 ASP A C 1
ATOM 3805 O O . ASP A 1 518 ? 11.977 -1.213 -47.261 1.00 96.81 518 ASP A O 1
ATOM 3809 N N . VAL A 1 519 ? 13.139 -1.347 -45.354 1.00 96.56 519 VAL A N 1
ATOM 3810 C CA . VAL A 1 519 ? 12.340 -0.324 -44.678 1.00 96.56 519 VAL A CA 1
ATOM 3811 C C . VAL A 1 519 ? 12.827 1.053 -45.138 1.00 96.56 519 VAL A C 1
ATOM 3813 O O . VAL A 1 519 ? 14.033 1.319 -45.073 1.00 96.56 519 VAL A O 1
ATOM 3816 N N . PRO A 1 520 ? 11.932 1.934 -45.626 1.00 96.69 520 PRO A N 1
ATOM 3817 C CA . PRO A 1 520 ? 12.324 3.259 -46.086 1.00 96.69 520 PRO A CA 1
ATOM 3818 C C . PRO A 1 520 ? 12.871 4.096 -44.927 1.00 96.69 520 PRO A C 1
ATOM 3820 O O . PRO A 1 520 ? 12.349 4.055 -43.812 1.00 96.69 520 PRO A O 1
ATOM 3823 N N . VAL A 1 521 ? 13.924 4.864 -45.202 1.00 95.94 521 VAL A N 1
ATOM 3824 C CA . VAL A 1 521 ? 14.510 5.812 -44.252 1.00 95.94 521 VAL A CA 1
ATOM 3825 C C . VAL A 1 521 ? 14.002 7.210 -44.579 1.00 95.94 521 VAL A C 1
ATOM 3827 O O . VAL A 1 521 ? 14.343 7.786 -45.614 1.00 95.94 521 VAL A O 1
ATOM 3830 N N . GLU A 1 522 ? 13.214 7.776 -43.675 1.00 94.25 522 GLU A N 1
ATOM 3831 C CA . GLU A 1 522 ? 12.815 9.175 -43.708 1.00 94.25 522 GLU A CA 1
ATOM 3832 C C . GLU A 1 522 ? 13.835 9.991 -42.921 1.00 94.25 522 GLU A C 1
ATOM 3834 O O . GLU A 1 522 ? 13.982 9.870 -41.704 1.00 94.25 522 GLU A O 1
ATOM 3839 N N . ARG A 1 523 ? 14.587 10.834 -43.624 1.00 90.44 523 ARG A N 1
ATOM 3840 C CA . ARG A 1 523 ? 15.467 11.790 -42.957 1.00 90.44 523 ARG A CA 1
ATOM 3841 C C . ARG A 1 523 ? 14.610 12.944 -42.495 1.00 90.44 523 ARG A C 1
ATOM 3843 O O . ARG A 1 523 ? 13.954 13.570 -43.329 1.00 90.44 523 ARG A O 1
ATOM 3850 N N . TYR A 1 524 ? 14.638 13.226 -41.197 1.00 82.88 524 TYR A N 1
ATOM 3851 C CA . TYR A 1 524 ? 13.984 14.411 -40.670 1.00 82.88 524 TYR A CA 1
ATOM 3852 C C . TYR A 1 524 ? 14.695 15.637 -41.248 1.00 82.88 524 TYR A C 1
ATOM 3854 O O . TYR A 1 524 ? 15.744 16.079 -40.777 1.00 82.88 524 TYR A O 1
ATOM 3862 N N . GLN A 1 525 ? 14.154 16.144 -42.349 1.00 75.00 525 GLN A N 1
ATOM 3863 C CA . GLN A 1 525 ? 14.430 17.489 -42.801 1.00 75.00 525 GLN A CA 1
ATOM 3864 C C . GLN A 1 525 ? 13.570 18.356 -41.913 1.00 75.00 525 GLN A C 1
ATOM 3866 O O . GLN A 1 525 ? 12.350 18.339 -42.063 1.00 75.00 525 GLN A O 1
ATOM 3871 N N . ASP A 1 526 ? 14.192 19.046 -40.959 1.00 67.88 526 ASP A N 1
ATOM 3872 C CA . ASP A 1 526 ? 13.469 20.009 -40.145 1.00 67.88 526 ASP A CA 1
ATOM 3873 C C . ASP A 1 526 ? 12.677 20.919 -41.102 1.00 67.88 526 ASP A C 1
ATOM 3875 O O . ASP A 1 526 ? 13.291 21.629 -41.910 1.00 67.88 526 ASP A O 1
ATOM 3879 N N . PRO A 1 527 ? 11.330 20.863 -41.087 1.00 64.44 527 PRO A N 1
ATOM 3880 C CA . PRO A 1 527 ? 10.507 21.598 -42.042 1.00 64.44 527 PRO A CA 1
ATOM 3881 C C . PRO A 1 527 ? 10.675 23.113 -41.885 1.00 64.44 527 PRO A C 1
ATOM 3883 O O . PRO A 1 527 ? 10.269 23.878 -42.759 1.00 64.44 527 PRO A O 1
ATOM 3886 N N . PHE A 1 528 ? 11.301 23.535 -40.788 1.00 66.06 528 PHE A N 1
ATOM 3887 C CA . PHE A 1 528 ? 11.684 24.894 -40.482 1.00 66.06 528 PHE A CA 1
ATOM 3888 C C . PHE A 1 528 ? 13.203 25.042 -40.404 1.00 66.06 528 PHE A C 1
ATOM 3890 O O . PHE A 1 528 ? 13.656 25.797 -39.563 1.00 66.06 528 PHE A O 1
ATOM 3897 N N . GLY A 1 529 ? 14.007 24.282 -41.158 1.00 64.50 529 GLY A N 1
ATOM 3898 C CA . GLY A 1 529 ? 15.460 24.484 -41.295 1.00 64.50 529 GLY A CA 1
ATOM 3899 C C . GLY A 1 529 ? 16.297 24.451 -40.001 1.00 64.50 529 GLY A C 1
ATOM 3900 O O . GLY A 1 529 ? 17.459 24.874 -40.014 1.00 64.50 529 GLY A O 1
ATOM 3901 N N . GLY A 1 530 ? 15.746 23.968 -38.884 1.00 66.50 530 GLY A N 1
ATOM 3902 C CA . GLY A 1 530 ? 16.385 24.007 -37.569 1.00 66.50 530 GLY A CA 1
ATOM 3903 C C . GLY A 1 530 ? 16.381 25.393 -36.934 1.00 66.50 530 GLY A C 1
ATOM 3904 O O . GLY A 1 530 ? 15.892 26.375 -37.487 1.00 66.50 530 GLY A O 1
ATOM 3905 N N . MET A 1 531 ? 17.088 25.529 -35.807 1.00 61.44 531 MET A N 1
ATOM 3906 C CA . MET A 1 531 ? 17.459 26.846 -35.253 1.00 61.44 531 MET A CA 1
ATOM 3907 C C . MET A 1 531 ? 18.261 27.723 -36.240 1.00 61.44 531 MET A C 1
ATOM 3909 O O . MET A 1 531 ? 18.521 28.896 -35.974 1.00 61.44 531 MET A O 1
ATOM 3913 N N . ASN A 1 532 ? 18.672 27.169 -37.383 1.00 60.97 532 ASN A N 1
ATOM 3914 C CA . ASN A 1 532 ? 19.334 27.899 -38.452 1.00 60.97 532 ASN A CA 1
ATOM 3915 C C . ASN A 1 532 ? 18.375 28.579 -39.433 1.00 60.97 532 ASN A C 1
ATOM 3917 O O . ASN A 1 532 ? 18.842 29.405 -40.223 1.00 60.97 532 ASN A O 1
ATOM 3921 N N . ASP A 1 533 ? 17.075 28.298 -39.370 1.00 76.50 533 ASP A N 1
ATOM 3922 C CA . ASP A 1 533 ? 16.093 28.986 -40.194 1.00 76.50 533 ASP A CA 1
ATOM 3923 C C . ASP A 1 533 ? 15.984 30.470 -39.826 1.00 76.50 533 ASP A C 1
ATOM 3925 O O . ASP A 1 533 ? 16.078 30.845 -38.646 1.00 76.50 533 ASP A O 1
ATOM 3929 N N . PRO A 1 534 ? 15.819 31.346 -40.835 1.00 74.88 534 PRO A N 1
ATOM 3930 C CA . PRO A 1 534 ? 15.715 32.782 -40.624 1.00 74.88 534 PRO A CA 1
ATOM 3931 C C . PRO A 1 534 ? 14.680 33.189 -39.567 1.00 74.88 534 PRO A C 1
ATOM 3933 O O . PRO A 1 534 ? 14.922 34.157 -38.846 1.00 74.88 534 PRO A O 1
ATOM 3936 N N . ILE A 1 535 ? 13.564 32.461 -39.442 1.00 79.00 535 ILE A N 1
ATOM 3937 C CA . ILE A 1 535 ? 12.484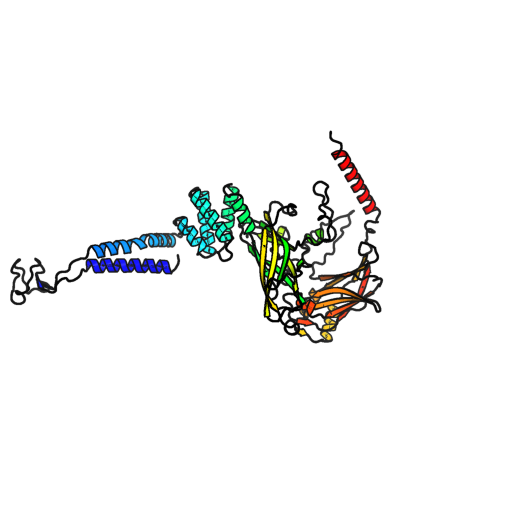 32.753 -38.492 1.00 79.00 535 ILE A CA 1
ATOM 3938 C C . ILE A 1 535 ? 12.957 32.526 -37.056 1.00 79.00 535 ILE A C 1
ATOM 3940 O O . ILE A 1 535 ? 12.810 33.418 -36.218 1.00 79.00 535 ILE A O 1
ATOM 3944 N N . PHE A 1 536 ? 13.573 31.377 -36.762 1.00 74.88 536 PHE A N 1
ATOM 3945 C CA . PHE A 1 536 ? 14.070 31.086 -35.414 1.00 74.88 536 PHE A CA 1
ATOM 3946 C C . PHE A 1 536 ? 15.242 31.989 -35.032 1.00 74.88 536 PHE A C 1
ATOM 3948 O O . PHE A 1 536 ? 15.280 32.496 -33.909 1.00 74.88 536 PHE A O 1
ATOM 3955 N N . ARG A 1 537 ? 16.144 32.289 -35.976 1.00 78.06 537 ARG A N 1
ATOM 3956 C CA . ARG A 1 537 ? 17.221 33.268 -35.755 1.00 78.06 537 ARG A CA 1
ATOM 3957 C C . ARG A 1 537 ? 16.683 34.667 -35.453 1.00 78.06 537 ARG A C 1
ATOM 3959 O O . ARG A 1 537 ? 17.256 35.363 -34.616 1.00 78.06 537 ARG A O 1
ATOM 3966 N N . ASP A 1 538 ? 15.609 35.095 -36.116 1.00 82.88 538 ASP A N 1
ATOM 3967 C CA . ASP A 1 538 ? 14.967 36.384 -35.833 1.00 82.88 538 ASP A CA 1
ATOM 3968 C C . ASP A 1 538 ? 14.274 36.382 -34.463 1.00 82.88 538 ASP A C 1
ATOM 3970 O O . ASP A 1 538 ? 14.458 37.310 -33.675 1.00 82.88 538 ASP A O 1
ATOM 3974 N N . MET A 1 539 ? 13.548 35.312 -34.121 1.00 81.06 539 MET A N 1
ATOM 3975 C CA . MET A 1 539 ? 12.925 35.168 -32.800 1.00 81.06 539 MET A CA 1
ATOM 3976 C C . MET A 1 539 ? 13.962 35.188 -31.672 1.00 81.06 539 MET A C 1
ATOM 3978 O O . MET A 1 539 ? 13.781 35.918 -30.697 1.00 81.06 539 MET A O 1
ATOM 3982 N N . GLN A 1 540 ? 15.074 34.465 -31.824 1.00 81.31 540 GLN A N 1
ATOM 3983 C CA . GLN A 1 540 ? 16.154 34.441 -30.838 1.00 81.31 540 GLN A CA 1
ATOM 3984 C C . GLN A 1 540 ? 16.810 35.819 -30.692 1.00 81.31 540 GLN A C 1
ATOM 3986 O O . GLN A 1 540 ? 16.996 36.297 -29.574 1.00 81.31 540 GLN A O 1
ATOM 3991 N N . LYS A 1 541 ? 17.058 36.529 -31.803 1.00 87.56 541 LYS A N 1
ATOM 3992 C CA . LYS A 1 541 ? 17.542 37.920 -31.766 1.00 87.56 541 LYS A CA 1
ATOM 3993 C C . LYS A 1 541 ? 16.588 38.846 -31.014 1.00 87.56 541 LYS A C 1
ATOM 3995 O O . LYS A 1 541 ? 17.047 39.640 -30.192 1.00 87.56 541 LYS A O 1
ATOM 4000 N N . ARG A 1 542 ? 15.276 38.741 -31.256 1.00 90.12 542 ARG A N 1
ATOM 4001 C CA . ARG A 1 542 ? 14.257 39.539 -30.549 1.00 90.12 542 ARG A CA 1
ATOM 4002 C C . ARG A 1 542 ? 14.209 39.207 -29.063 1.00 90.12 542 ARG A C 1
ATOM 4004 O O . ARG A 1 542 ? 14.098 40.116 -28.243 1.00 90.12 542 ARG A O 1
ATOM 4011 N N . GLN A 1 543 ? 14.326 37.931 -28.703 1.00 88.00 543 GLN A N 1
ATOM 4012 C CA . GLN A 1 543 ? 14.381 37.498 -27.309 1.00 88.00 543 GLN A CA 1
ATOM 4013 C C . GLN A 1 543 ? 15.643 38.025 -26.614 1.00 88.00 543 GLN A C 1
ATOM 4015 O O . GLN A 1 543 ? 15.547 38.595 -25.527 1.00 88.00 543 GLN A O 1
ATOM 4020 N N . ASP A 1 544 ? 16.808 37.940 -27.257 1.00 87.31 544 ASP A N 1
ATOM 4021 C CA . ASP A 1 544 ? 18.068 38.490 -26.744 1.00 87.31 544 ASP A CA 1
ATOM 4022 C C . ASP A 1 544 ? 18.015 40.009 -26.578 1.00 87.31 544 ASP A C 1
ATOM 4024 O O . ASP A 1 544 ? 18.561 40.566 -25.620 1.00 87.31 544 ASP A O 1
ATOM 4028 N N . GLU A 1 545 ? 17.378 40.710 -27.514 1.00 92.88 545 GLU A N 1
ATOM 4029 C CA . GLU A 1 545 ? 17.176 42.152 -27.433 1.00 92.88 545 GLU A CA 1
ATOM 4030 C C . GLU A 1 545 ? 16.215 42.520 -26.296 1.00 92.88 545 GLU A C 1
ATOM 4032 O O . GLU A 1 545 ? 16.510 43.422 -25.503 1.00 92.88 545 GLU A O 1
ATOM 4037 N N . MET A 1 546 ? 15.116 41.776 -26.149 1.00 94.75 546 MET A N 1
ATOM 4038 C CA . MET A 1 546 ? 14.162 41.925 -25.052 1.00 94.75 546 MET A CA 1
ATOM 4039 C C . MET A 1 546 ? 14.832 41.686 -23.694 1.00 94.75 546 MET A C 1
ATOM 4041 O O . MET A 1 546 ? 14.716 42.526 -22.801 1.00 94.75 546 MET A O 1
ATOM 4045 N N . MET A 1 547 ? 15.611 40.612 -23.547 1.00 90.19 547 MET A N 1
ATOM 4046 C CA . MET A 1 547 ? 16.347 40.309 -22.316 1.00 90.19 547 MET A CA 1
ATOM 4047 C C . MET A 1 547 ? 17.416 41.366 -22.019 1.00 90.19 547 MET A C 1
ATOM 4049 O O . MET A 1 547 ? 17.575 41.784 -20.869 1.00 90.19 547 MET A O 1
ATOM 4053 N N . ARG A 1 548 ? 18.110 41.885 -23.044 1.00 93.44 548 ARG A N 1
ATOM 4054 C CA . ARG A 1 548 ? 19.018 43.037 -22.894 1.00 93.44 548 ARG A CA 1
ATOM 4055 C C . ARG A 1 548 ? 18.280 44.303 -22.460 1.00 93.44 548 ARG A C 1
ATOM 4057 O O . ARG A 1 548 ? 18.828 45.086 -21.683 1.00 93.44 548 ARG A O 1
ATOM 4064 N N . ARG A 1 549 ? 17.056 44.533 -22.939 1.00 91.81 549 ARG A N 1
ATOM 4065 C CA . ARG A 1 549 ? 16.214 45.663 -22.521 1.00 91.81 549 ARG A CA 1
ATOM 4066 C C . ARG A 1 549 ? 15.748 45.505 -21.073 1.00 91.81 549 ARG A C 1
ATOM 4068 O O . ARG A 1 549 ? 15.899 46.449 -20.305 1.00 91.81 549 ARG A O 1
ATOM 4075 N N . MET A 1 550 ? 15.297 44.317 -20.669 1.00 88.44 550 MET A N 1
ATOM 4076 C CA . MET A 1 550 ? 14.911 44.032 -19.280 1.00 88.44 550 MET A CA 1
ATOM 4077 C C . MET A 1 550 ? 16.087 44.189 -18.311 1.00 88.44 550 MET A C 1
ATOM 4079 O O . MET A 1 550 ? 15.941 44.851 -17.289 1.00 88.44 550 MET A O 1
ATOM 4083 N N . ARG A 1 551 ? 17.285 43.681 -18.644 1.00 91.62 551 ARG A N 1
ATOM 4084 C CA . ARG A 1 551 ? 18.482 43.892 -17.804 1.00 91.62 551 ARG A CA 1
ATOM 4085 C C . ARG A 1 551 ? 18.850 45.368 -17.664 1.00 91.62 551 ARG A C 1
ATOM 4087 O O . ARG A 1 551 ? 19.282 45.775 -16.591 1.00 91.62 551 ARG A O 1
ATOM 4094 N N . ARG A 1 552 ? 18.690 46.169 -18.725 1.00 91.88 552 ARG A N 1
ATOM 4095 C CA . ARG A 1 552 ? 18.915 47.624 -18.662 1.00 91.88 552 ARG A CA 1
ATOM 4096 C C . ARG A 1 552 ? 17.914 48.313 -17.739 1.00 91.88 552 ARG A C 1
ATOM 4098 O O . ARG A 1 552 ? 18.329 49.149 -16.950 1.00 91.88 552 ARG A O 1
ATOM 4105 N N . LEU A 1 553 ? 16.640 47.924 -17.794 1.00 91.00 553 LEU A N 1
ATOM 4106 C CA . LEU A 1 553 ? 15.607 48.448 -16.896 1.00 91.00 553 LEU A CA 1
ATOM 4107 C C . LEU A 1 553 ? 15.875 48.064 -15.434 1.00 91.00 553 LEU A C 1
ATOM 4109 O O . LEU A 1 553 ? 15.809 48.921 -14.565 1.00 91.00 553 LEU A O 1
ATOM 4113 N N . MET A 1 554 ? 16.273 46.816 -15.168 1.00 86.94 554 MET A N 1
ATOM 4114 C CA . MET A 1 554 ? 16.582 46.359 -13.805 1.00 86.94 554 MET A CA 1
ATOM 4115 C C . MET A 1 554 ? 17.858 46.980 -13.215 1.00 86.94 554 MET A C 1
ATOM 4117 O O . MET A 1 554 ? 17.963 47.103 -12.003 1.00 86.94 554 MET A O 1
ATOM 4121 N N . ARG A 1 555 ? 18.830 47.383 -14.046 1.00 88.06 555 ARG A N 1
ATOM 4122 C CA . ARG A 1 555 ? 20.052 48.082 -13.595 1.00 88.06 555 ARG A CA 1
ATOM 4123 C C . ARG A 1 555 ? 19.890 49.603 -13.486 1.00 88.06 555 ARG A C 1
ATOM 4125 O O . ARG A 1 555 ? 20.818 50.263 -13.036 1.00 88.06 555 ARG A O 1
ATOM 4132 N N . GLY A 1 556 ? 18.770 50.152 -13.957 1.00 65.06 556 GLY A N 1
ATOM 4133 C CA . GLY A 1 556 ? 18.565 51.590 -14.143 1.00 65.06 556 GLY A CA 1
ATOM 4134 C C . GLY A 1 556 ? 17.560 52.245 -13.196 1.00 65.06 556 GLY A C 1
ATOM 4135 O O . GLY A 1 556 ? 17.234 53.406 -13.421 1.00 65.06 556 GLY A O 1
ATOM 4136 N N . SER A 1 557 ? 17.064 51.544 -12.174 1.00 44.81 557 SER A N 1
ATOM 4137 C CA . SER A 1 557 ? 16.303 52.179 -11.091 1.00 44.81 557 SER A CA 1
ATOM 4138 C C . SER A 1 557 ? 17.273 52.628 -9.988 1.00 44.81 557 SER A C 1
ATOM 4140 O O . SER A 1 557 ? 17.843 51.748 -9.342 1.00 44.81 557 SER A O 1
ATOM 4142 N N . PRO A 1 558 ? 17.515 53.944 -9.815 1.00 51.47 558 PRO A N 1
ATOM 4143 C CA . PRO A 1 558 ? 18.195 54.478 -8.635 1.00 51.47 558 PRO A CA 1
ATOM 4144 C C . PRO A 1 558 ? 17.397 54.250 -7.348 1.00 51.47 558 PRO A C 1
ATOM 4146 O O . PRO A 1 558 ? 16.148 54.149 -7.431 1.00 51.47 558 PRO A O 1
#

Foldseek 3Di:
DDPVVVVQLVCLQVQLVVLLVDLVQADFPAFFKAQPPPRHGCVVPPPPDQADPPPRHGPPDVPRIDGGDGDRNVVSNVSSVVSNVVSCVVVVLVVVCVVPVNDSLLVDDLVVLLVCQQVDALVSVLVSLVSLLVCVVVVVDDLVSLVVLLVSLLVLLQDPPGRADLSSQVSVVVCVVVVNQDPVSVVSCLVSQFDWAKDWFQAFAAQFKTKIWTATPAGRHHQAWKKKKWKFFPFKDKQNHTFDKAQDPPLLALCNVQVPPDDPQDDDVNHRPDVPDDPDGRSTQHIA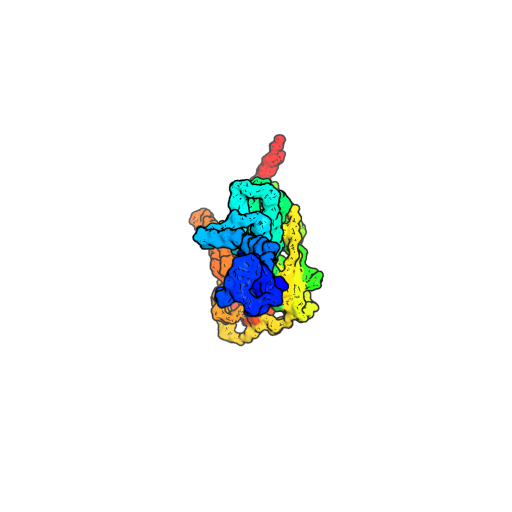MRHHNNDPCVVLSRDNATGIMITGGHNPDDFFKIKMKTKIFIDMDIPPCSPDDPDPPDRGDIDMHMDMHGHDDLCVQAAADEDDPVLLVQCLVQQQFQAWEWEQPPDPSQKIKIKTKGQLVSCPVSPAWAWFFKWKADDHDIDRFFIDINPDLVSDPPPRVPSVPPPVQDQDPNDGDDPPPPSGPIDMGMHIDGPPDDQWIKIKGAGDSSSQSNRSPRRYHHHDIRINGGGGYDYPPPPQNPCPHPVNVVVVVVVVVVVVVVVCVVVPDD

Radius of gyration: 39.76 Å; chains: 1; bounding box: 78×94×122 Å

Secondary structure (DSSP, 8-state):
--HHHHHHHHHHHHHHHHHHHHHHH-EE---SEEETTT--B-TTTTTT-SB-TTT--BTTSTTSEEESPEEP-HHHHHHHHHHHHHHHHHHHHHHHHHHH---GGGGS-HHHHHHHHHHS-HHHHHHHHHHHHHHHHTT-S-HHHHHHHHHHHHHHHH-TTSPP-HHHHHHHHHHHHTT-S-HHHHHHHHHTSEEEEEEE-SEE-TTSEEEEEEEEEEE-S-TT-EEEEEEEEEEEEETTEEE-EEE-TT---TTHHHHSS-----EETTEE----SS-S---EEEEEEEE-TTS-GGGGT--SPPEEEEEE--TTPPSEEEEEEEEEEEEEEETT-TT-PPPTT--PEEEEEEEEEEE--HHHHSEEEPP-HHHHHHHHHHT--S-EEEEE-TTTS-PEEEEEEEEGGGGGGGSS--EEEEEEEETTEEEEEEEEE-S--TTS-TT-----------EETTEE-------S-EEEEEEE-TT---SEEEEEEEE-HHHHHTSSS--EEE-S-EEEEEEEEEE---TT-GGGSHHHHHHHHHHHHHHHHHHHHHH---

Sequence (558 aa):
MPPIFLAILGVALVGGLLLIWAGRRGRRLNDHPVCRQCGFDLEGVYPESVTCPECGAGLKRDNSIRIGVRRRYPAMVVTGVVLAMMPLAPLGVVGYAALTGADVNAYMPVGVLLWEAKHGTPASAGKIADELTRRAQKKGLSASQYSRAIETALAMQADAAAPWSEAWGNFIGNAKLDGTLAKAADERFEENSALLKLETRAKTAAGTRLPVTIALDQARVGSGDLFVHTLTLVGAKVDGKKVEAKPGESAGGLLGGWSGRGMIQMTINGVPVQPDGGDGDSGLLGQVNAAGSRVPLNVFGAGTQGVDAVVSLPGDLSPGEHTIELDLERDVNTGRVAFGFPAPGGQGTPLTLKTKVTIAPVDELVEAVAPDAELTKQFAKRLRPGAIIAEPDGGDGSQTRAEVSFPLQDVKDLNVPLACDVILRSGTREWKIGELSSEPDKSKPTGTNIRSSFSPMIIINGRQVRSTSSGGDDKTVSGKAPGFDASTADIILRPRATVALGNSDQKKYYNDEIVIPDVPVERYQDPFGGMNDPIFRDMQKRQDEMMRRMRRLMRGSP

pLDDT: mean 84.91, std 18.79, range [27.44, 98.31]